Protein AF-A0A847MLJ6-F1 (afdb_monomer_lite)

Foldseek 3Di:
DWEKEFEQDQPPDPPPDGSVNCVVQVKDFDAPPWLAAPPDDQQYWYFYADPFWTFIWGFHDDDRTITHIDGLGGTAPGTLLQVLQQQFFQDDLCVNDPSPDPDPRYGMDITHTDPPDDPCLVSDSVVRVDPQRGAFEFEAAPPDDDALRHWYWHQDPVATATDDHPSYDPVNRVLWDAQLVCQPQAAPVPPLLNVLSVLSVPHDHPGTSPPAGVVSVCCRTRDDDDRDDHDDDDDDDDDDDDDDPDQDDDLDDDDDDDPPPCSVVLVLLQQLCQFVSHDSPDDQQSSLVVVVVVCCVVPNPVQCVVNDGCSSSVSSSVVCVVVQLEAEDEDAAPQFQCQAAKNKDWDPPDDPPDDTDIDIDGHDPNVNVVVQVVCVVVVNHTHGYYHYHPCVNYPVCGNCPPCPVCSDPQCDPVHVNPDDDDDD

Sequence (424 aa):
MRVFFGKFASKFSNKEINAQDQISEKRYYAAKGSTWFGELEVGDYCFALTGSDVYLWKAIEQTDEHMQFESVLGKLPIDGNQFKLFKYFILNPQNIVLTTRQTRNCAFYKMECTESFSEDILTNIQSYKNEDNFRKIFVVDERSAKDDKNLYLIRGDSGYTLYKSDFIDDETYQKFIDNTVHKGESGKKSSRKDSTIQRVEETPLNQELMNVSLLNFYDLFFNKYKKVSLEENLETPVDENLNMISSNLPKNQILYGPPGTGKTYQTVNRALSAIYDIDSQTDERELIDTVKPLAIKQFGEALLQDKTGRDVLTTLYNKLVEEGQIVFTTFHQSYGYEEFVEGIKPNLSGDEDDAISYHLEDGTIKKLATKAIASTDNSNEKNYVLIIDEINRGNISKIFGELITLIEDNKRIDGVEETRVSLP

Secondary structure (DSSP, 8-state):
--EEEEE--TT--STT--HHHHHHHTEEE--TT-GGGTT--TT-EEEEEETTEEEEEEEEEE-SSEEEEEEEEEEEEEEHHHHHTBTTB-B-HHHHHHHHSPPSS--EEEPPB-TT--HHHHH-GGGGT-GGGB--EEEE-TTS---SSSEEEEEETTEEEE---TTB-HHHHHT----GGGTT-S-TTTHHHHHHHHHHHHSPTTEE-TT--HHHHHHHHTSPPPP--S--------------S-----SS-----STTSSHHHHHHHHHHHHHHT--TT--HHHHHHHHHHHHHHHH-GGGGTT--THHHHHHHHHHHHHTTSEEEEE--TT--HHHHTEEEEE-----TTS---EEEEE-HHHHHHHHHHHHHHTT-----EEEEETGGGS-HHHHHGGGGTTTSTTTSTTSTT-------

Radius of gyration: 27.68 Å; chains: 1; bounding box: 58×66×89 Å

pLDDT: mean 82.76, std 16.65, range [26.61, 97.94]

Structure (mmCIF, N/CA/C/O backbone):
data_AF-A0A847MLJ6-F1
#
_entry.id   AF-A0A847MLJ6-F1
#
loop_
_atom_site.group_PDB
_atom_site.id
_atom_site.type_symbol
_atom_site.label_atom_id
_atom_site.label_alt_id
_atom_site.label_comp_id
_atom_site.label_asym_id
_atom_site.label_entity_id
_atom_site.label_seq_id
_atom_site.pdbx_PDB_ins_code
_atom_site.Cartn_x
_atom_site.Cartn_y
_atom_site.Cartn_z
_atom_site.occupancy
_atom_site.B_iso_or_equiv
_atom_site.auth_seq_id
_atom_site.auth_comp_id
_atom_site.auth_asym_id
_atom_site.auth_atom_id
_atom_site.pdbx_PDB_model_num
ATOM 1 N N . MET A 1 1 ? -1.508 27.581 6.727 1.00 90.19 1 MET A N 1
ATOM 2 C CA . MET A 1 1 ? -0.539 26.827 7.549 1.00 90.19 1 MET A CA 1
ATOM 3 C C . MET A 1 1 ? -0.527 25.391 7.055 1.00 90.19 1 MET A C 1
ATOM 5 O O . MET A 1 1 ? -1.598 24.801 6.994 1.00 90.19 1 MET A O 1
ATOM 9 N N . ARG A 1 2 ? 0.629 24.851 6.655 1.00 94.75 2 ARG A N 1
ATOM 10 C CA . ARG A 1 2 ? 0.770 23.434 6.285 1.00 94.75 2 ARG A CA 1
ATOM 11 C C . ARG A 1 2 ? 1.533 22.719 7.387 1.00 94.75 2 ARG A C 1
ATOM 13 O O . ARG A 1 2 ? 2.504 23.257 7.920 1.00 94.75 2 ARG A O 1
ATOM 20 N N . VAL A 1 3 ? 1.050 21.539 7.740 1.00 94.69 3 VAL A N 1
ATOM 21 C CA . VAL A 1 3 ? 1.597 20.740 8.828 1.00 94.69 3 VAL A CA 1
ATOM 22 C C . VAL A 1 3 ? 1.856 19.349 8.295 1.00 94.69 3 VAL A C 1
ATOM 24 O O . VAL A 1 3 ? 1.025 18.781 7.594 1.00 94.69 3 VAL A O 1
ATOM 27 N N . PHE A 1 4 ? 3.021 18.825 8.618 1.00 93.31 4 PHE A N 1
ATOM 28 C CA . PHE A 1 4 ? 3.471 17.500 8.250 1.00 93.31 4 PHE A CA 1
ATOM 29 C C . PHE A 1 4 ? 3.788 16.723 9.518 1.00 93.31 4 PHE A C 1
ATOM 31 O O . PHE A 1 4 ? 4.084 17.310 10.560 1.00 93.31 4 PHE A O 1
ATOM 38 N N . PHE A 1 5 ? 3.796 15.402 9.425 1.00 89.94 5 PHE A N 1
ATOM 39 C CA . PHE A 1 5 ? 4.603 14.600 10.333 1.00 89.94 5 PHE A CA 1
ATOM 40 C C . PHE A 1 5 ? 5.799 14.035 9.572 1.00 89.94 5 PHE A C 1
ATOM 42 O O . PHE A 1 5 ? 5.699 13.710 8.390 1.00 89.94 5 PHE A O 1
ATOM 49 N N . GLY A 1 6 ? 6.931 13.933 10.259 1.00 87.94 6 GLY A N 1
ATOM 50 C CA . GLY A 1 6 ? 8.199 13.467 9.720 1.00 87.94 6 GLY A CA 1
ATOM 51 C C . GLY A 1 6 ? 8.768 12.350 10.578 1.00 87.94 6 GLY A C 1
ATOM 52 O O . GLY A 1 6 ? 8.836 12.486 11.801 1.00 87.94 6 GLY A O 1
ATOM 53 N N . LYS A 1 7 ? 9.193 11.243 9.968 1.00 81.81 7 LYS A N 1
ATOM 54 C CA . LYS A 1 7 ? 9.789 10.118 10.701 1.00 81.81 7 LYS A CA 1
ATOM 55 C C . LYS A 1 7 ? 11.308 10.129 10.600 1.00 81.81 7 LYS A C 1
ATOM 57 O O . LYS A 1 7 ? 11.879 9.854 9.549 1.00 81.81 7 LYS A O 1
ATOM 62 N N . PHE A 1 8 ? 11.963 10.354 11.731 1.00 77.81 8 PHE A N 1
ATOM 63 C CA . PHE A 1 8 ? 13.418 10.387 11.833 1.00 77.81 8 PHE A CA 1
ATOM 64 C C . PHE A 1 8 ? 13.884 9.027 12.372 1.00 77.81 8 PHE A C 1
ATOM 66 O O . PHE A 1 8 ? 13.811 8.736 13.566 1.00 77.81 8 PHE A O 1
ATOM 73 N N . ALA A 1 9 ? 14.252 8.123 11.460 1.00 59.84 9 ALA A N 1
ATOM 74 C CA . ALA A 1 9 ? 14.563 6.726 11.765 1.00 59.84 9 ALA A CA 1
ATOM 75 C C . ALA A 1 9 ? 16.072 6.457 11.836 1.00 59.84 9 ALA A C 1
ATOM 77 O O . ALA A 1 9 ? 16.786 6.780 10.894 1.00 59.84 9 ALA A O 1
ATOM 78 N N . SER A 1 10 ? 16.534 5.720 12.859 1.00 47.03 10 SER A N 1
ATOM 79 C CA . SER A 1 10 ? 17.939 5.284 13.074 1.00 47.03 10 SER A CA 1
ATOM 80 C C . SER A 1 10 ? 18.596 4.492 11.942 1.00 47.03 10 SER A C 1
ATOM 82 O O . SER A 1 10 ? 19.808 4.305 11.963 1.00 47.03 10 SER A O 1
ATOM 84 N N . LYS A 1 11 ? 17.821 4.034 10.954 1.00 44.03 11 LYS A N 1
ATOM 85 C CA . LYS A 1 11 ? 18.304 3.266 9.796 1.00 44.03 11 LYS A CA 1
ATOM 86 C C . LYS A 1 11 ? 18.338 4.065 8.490 1.00 44.03 11 LYS A C 1
ATOM 88 O O . LYS A 1 11 ? 18.707 3.497 7.467 1.00 44.03 11 LYS A O 1
ATOM 93 N N . PHE A 1 12 ? 17.969 5.348 8.512 1.00 48.00 12 PHE A N 1
ATOM 94 C CA . PHE A 1 12 ? 18.150 6.235 7.366 1.00 48.00 12 PHE A CA 1
ATOM 95 C C . PHE A 1 12 ? 19.570 6.785 7.363 1.00 48.00 12 PHE A C 1
ATOM 97 O O . PHE A 1 12 ? 19.827 7.910 7.777 1.00 48.00 12 PHE A O 1
ATOM 104 N N . SER A 1 13 ? 20.501 5.931 6.947 1.00 40.31 13 SER A N 1
ATOM 105 C CA . SER A 1 13 ? 21.885 6.309 6.744 1.00 40.31 13 SER A CA 1
ATOM 106 C C . SER A 1 13 ? 22.384 5.725 5.422 1.00 40.31 13 SER A C 1
ATOM 108 O O . SER A 1 13 ? 22.523 4.514 5.247 1.00 40.31 13 SER A O 1
ATOM 110 N N . ASN A 1 14 ? 22.738 6.607 4.481 1.00 43.66 14 ASN A N 1
ATOM 111 C CA . ASN A 1 14 ? 24.005 6.372 3.792 1.00 43.66 14 ASN A CA 1
ATOM 112 C C . ASN A 1 14 ? 25.040 6.148 4.900 1.00 43.66 14 ASN A C 1
ATOM 114 O O . ASN A 1 14 ? 24.949 6.832 5.915 1.00 43.66 14 ASN A O 1
ATOM 118 N N . LYS A 1 15 ? 25.941 5.175 4.728 1.00 45.34 15 LYS A N 1
ATOM 119 C CA . LYS A 1 15 ? 26.787 4.497 5.742 1.00 45.34 15 LYS A CA 1
ATOM 120 C C . LYS A 1 15 ? 27.523 5.354 6.813 1.00 45.34 15 LYS A C 1
ATOM 122 O O . LYS A 1 15 ? 28.254 4.773 7.606 1.00 45.34 15 LYS A O 1
ATOM 127 N N . GLU A 1 16 ? 27.325 6.668 6.890 1.00 52.03 16 GLU A N 1
ATOM 128 C CA . GLU A 1 16 ? 28.049 7.634 7.721 1.00 52.03 16 GLU A CA 1
ATOM 129 C C . GLU A 1 16 ? 27.185 8.543 8.636 1.00 52.03 16 GLU A C 1
ATOM 131 O O . GLU A 1 16 ? 27.769 9.175 9.507 1.00 52.03 16 GLU A O 1
ATOM 136 N N . ILE A 1 17 ? 25.840 8.606 8.535 1.00 59.16 17 ILE A N 1
ATOM 137 C CA . ILE A 1 17 ? 25.012 9.544 9.354 1.00 59.16 17 ILE A CA 1
ATOM 138 C C . ILE A 1 17 ? 23.970 8.814 10.219 1.00 59.16 17 ILE A C 1
ATOM 140 O O . ILE A 1 17 ? 23.050 8.202 9.686 1.00 59.16 17 ILE A O 1
ATOM 144 N N . ASN A 1 18 ? 24.047 8.894 11.552 1.00 65.31 18 ASN A N 1
ATOM 145 C CA . ASN A 1 18 ? 23.059 8.274 12.449 1.00 65.31 18 ASN A CA 1
ATOM 146 C C . ASN A 1 18 ? 21.809 9.171 12.601 1.00 65.31 18 ASN A C 1
ATOM 148 O O . ASN A 1 18 ? 21.892 10.393 12.539 1.00 65.31 18 ASN A O 1
ATOM 152 N N . ALA A 1 19 ? 20.626 8.606 12.867 1.00 64.69 19 ALA A N 1
ATOM 153 C CA . ALA A 1 19 ? 19.442 9.426 13.160 1.00 64.69 19 ALA A CA 1
ATOM 154 C C . ALA A 1 19 ? 19.553 10.240 14.445 1.00 64.69 19 ALA A C 1
ATOM 156 O O . ALA A 1 19 ? 18.875 11.252 14.576 1.00 64.69 19 ALA A O 1
ATOM 157 N N . GLN A 1 20 ? 20.400 9.820 15.386 1.00 69.88 20 GLN A N 1
ATOM 158 C CA . GLN A 1 20 ? 20.712 10.642 16.552 1.00 69.88 20 GLN A CA 1
ATOM 159 C C . GLN A 1 20 ? 21.291 12.006 16.127 1.00 69.88 20 GLN A C 1
ATOM 161 O O . GLN A 1 20 ? 20.956 13.023 16.733 1.00 69.88 20 GLN A O 1
ATOM 166 N N . ASP A 1 21 ? 22.091 12.020 15.055 1.00 73.50 21 ASP A N 1
ATOM 167 C CA . ASP A 1 21 ? 22.714 13.222 14.495 1.00 73.50 21 ASP A CA 1
ATOM 168 C C . ASP A 1 21 ? 21.674 14.065 13.749 1.00 73.50 21 ASP A C 1
ATOM 170 O O . ASP A 1 21 ? 21.587 15.271 13.943 1.00 73.50 21 ASP A O 1
ATOM 174 N N . GLN A 1 22 ? 20.771 13.424 13.000 1.00 82.12 22 GLN A N 1
ATOM 175 C CA . GLN A 1 22 ? 19.643 14.106 12.350 1.00 82.12 22 GLN A CA 1
ATOM 176 C C . GLN A 1 22 ? 18.759 14.870 13.341 1.00 82.12 22 GLN A C 1
ATOM 178 O O . GLN A 1 22 ? 18.303 15.979 13.062 1.00 82.12 22 GLN A O 1
ATOM 183 N N . ILE A 1 23 ? 18.525 14.288 14.519 1.00 82.38 23 ILE A N 1
ATOM 184 C CA . ILE A 1 23 ? 17.694 14.899 15.559 1.00 82.38 23 ILE A CA 1
ATOM 185 C C . ILE A 1 23 ? 18.435 16.037 16.259 1.00 82.38 23 ILE A C 1
ATOM 187 O O . ILE A 1 23 ? 17.848 17.092 16.504 1.00 82.38 23 ILE A O 1
ATOM 191 N N . SER A 1 24 ? 19.711 15.833 16.596 1.00 83.19 24 SER A N 1
ATOM 192 C CA . SER A 1 24 ? 20.514 16.840 17.295 1.00 83.19 24 SER A CA 1
ATOM 193 C C . SER A 1 24 ? 20.786 18.061 16.409 1.00 83.19 24 SER A C 1
ATOM 195 O O . SER A 1 24 ? 20.669 19.196 16.875 1.00 83.19 24 SER A O 1
ATOM 197 N N . GLU A 1 25 ? 21.056 17.834 15.124 1.00 88.06 25 GLU A N 1
ATOM 198 C CA . GLU A 1 25 ? 21.304 18.867 14.115 1.00 88.06 25 GLU A CA 1
ATOM 199 C C . GLU A 1 25 ? 20.015 19.442 13.516 1.00 88.06 25 GLU A C 1
ATOM 201 O O . GLU A 1 25 ? 20.049 20.491 12.867 1.00 88.06 25 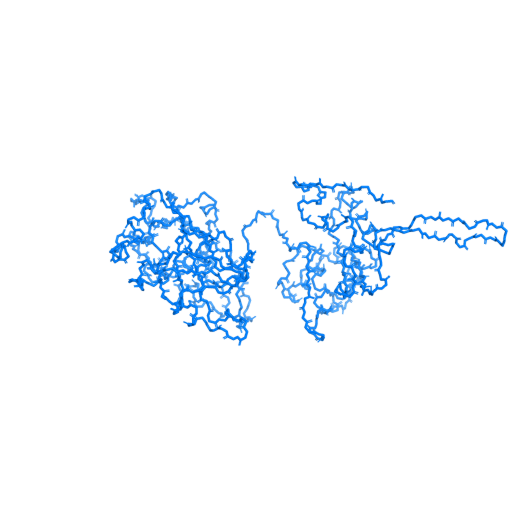GLU A O 1
ATOM 206 N N . LYS A 1 26 ? 18.872 18.779 13.745 1.00 92.44 26 LYS A N 1
ATOM 207 C CA . LYS A 1 26 ? 17.567 19.103 13.145 1.00 92.44 26 LYS A CA 1
ATOM 208 C C . LYS A 1 26 ? 17.665 19.144 11.621 1.00 92.44 26 LYS A C 1
ATOM 210 O O . LYS A 1 26 ? 17.221 20.090 10.973 1.00 92.44 26 LYS A O 1
ATOM 215 N N . ARG A 1 27 ? 18.285 18.111 11.058 1.00 91.50 27 ARG A N 1
ATOM 216 C CA . ARG A 1 27 ? 18.504 17.935 9.623 1.00 91.50 27 ARG A CA 1
ATOM 217 C C . ARG A 1 27 ? 17.950 16.603 9.182 1.00 91.50 27 ARG A C 1
ATOM 219 O O . ARG A 1 27 ? 18.188 15.594 9.836 1.00 91.50 27 ARG A O 1
ATOM 226 N N . TYR A 1 28 ? 17.261 16.594 8.051 1.00 89.25 28 TYR A N 1
ATOM 227 C CA . TYR A 1 28 ? 16.912 15.358 7.367 1.00 89.25 28 TYR A CA 1
ATOM 228 C C . TYR A 1 28 ? 17.739 15.237 6.092 1.00 89.25 28 TYR A C 1
ATOM 230 O O . TYR A 1 28 ? 17.533 16.006 5.152 1.00 89.25 28 TYR A O 1
ATOM 238 N N . TYR A 1 29 ? 18.675 14.288 6.070 1.00 86.44 29 TYR A N 1
ATOM 239 C CA . TYR A 1 29 ? 19.600 14.095 4.952 1.00 86.44 29 TYR A CA 1
ATOM 240 C C . TYR A 1 29 ? 18.958 13.251 3.851 1.00 86.44 29 TYR A C 1
ATOM 242 O O . TYR A 1 29 ? 18.737 12.051 4.014 1.00 86.44 29 TYR A O 1
ATOM 250 N N . ALA A 1 30 ? 18.675 13.891 2.721 1.00 82.75 30 ALA A N 1
ATOM 251 C CA . ALA A 1 30 ? 18.230 13.268 1.485 1.00 82.75 30 ALA A CA 1
ATOM 252 C C . ALA A 1 30 ? 18.457 14.243 0.323 1.00 82.75 30 ALA A C 1
ATOM 254 O O . ALA A 1 30 ? 18.378 15.459 0.501 1.00 82.75 30 ALA A O 1
ATOM 255 N N . ALA A 1 31 ? 18.710 13.706 -0.874 1.00 79.56 31 ALA A N 1
ATOM 256 C CA . ALA A 1 31 ? 18.935 14.529 -2.057 1.00 79.56 31 ALA A CA 1
ATOM 257 C C . ALA A 1 31 ? 17.732 15.445 -2.332 1.00 79.56 31 ALA A C 1
ATOM 259 O O . ALA A 1 31 ? 16.575 15.016 -2.223 1.00 79.56 31 ALA A O 1
ATOM 260 N N . LYS A 1 32 ? 17.990 16.695 -2.714 1.00 82.38 32 LYS A N 1
ATOM 261 C CA . LYS A 1 32 ? 16.938 17.635 -3.116 1.00 82.38 32 LYS A CA 1
ATOM 262 C C . LYS A 1 32 ? 16.085 17.061 -4.247 1.00 82.38 32 LYS A C 1
ATOM 264 O O . LYS A 1 32 ? 16.599 16.452 -5.181 1.00 82.38 32 LYS A O 1
ATOM 269 N N . GLY A 1 33 ? 14.769 17.232 -4.140 1.00 76.94 33 GLY A N 1
ATOM 270 C CA . GLY A 1 33 ? 13.805 16.647 -5.079 1.00 76.94 33 GLY A CA 1
ATOM 271 C C . GLY A 1 33 ? 13.619 15.131 -4.940 1.00 76.94 33 GLY A C 1
ATOM 272 O O . GLY A 1 33 ? 12.857 14.548 -5.706 1.00 76.94 33 GLY A O 1
ATOM 273 N N . SER A 1 34 ? 14.279 14.475 -3.978 1.00 81.31 34 SER A N 1
ATOM 274 C CA . SER A 1 34 ? 13.972 13.080 -3.668 1.00 81.31 34 SER A CA 1
ATOM 275 C C . SER A 1 34 ? 12.563 12.944 -3.100 1.00 81.31 34 SER A C 1
ATOM 277 O O . SER A 1 34 ? 12.048 13.830 -2.414 1.00 81.31 34 SER A O 1
ATOM 279 N N . THR A 1 35 ? 11.969 11.775 -3.320 1.00 80.81 35 THR A N 1
ATOM 280 C CA . THR A 1 35 ? 10.642 11.424 -2.803 1.00 80.81 35 THR A CA 1
ATOM 281 C C . THR A 1 35 ? 10.582 11.434 -1.271 1.00 80.81 35 THR A C 1
ATOM 283 O O . THR A 1 35 ? 9.494 11.484 -0.706 1.00 80.81 35 THR A O 1
ATOM 286 N N . TRP A 1 36 ? 11.736 11.441 -0.586 1.00 82.56 36 TRP A N 1
ATOM 287 C CA . TRP A 1 36 ? 11.831 11.465 0.875 1.00 82.56 36 TRP A CA 1
ATOM 288 C C . TRP A 1 36 ? 11.126 12.654 1.507 1.00 82.56 36 TRP A C 1
ATOM 290 O O . TRP A 1 36 ? 10.545 12.496 2.579 1.00 82.56 36 TRP A O 1
ATOM 300 N N . PHE A 1 37 ? 11.153 13.808 0.842 1.00 86.25 37 PHE A N 1
ATOM 301 C CA . PHE A 1 37 ? 10.517 15.025 1.334 1.00 86.25 37 PHE A CA 1
ATOM 302 C C . PHE A 1 37 ? 9.011 15.082 1.055 1.00 86.25 37 PHE A C 1
ATOM 304 O O . PHE A 1 37 ? 8.333 15.920 1.640 1.00 86.25 37 PHE A O 1
ATOM 311 N N . GLY A 1 38 ? 8.472 14.198 0.208 1.00 86.00 38 GLY A N 1
ATOM 312 C CA . GLY A 1 38 ? 7.077 14.274 -0.221 1.00 86.00 38 GLY A CA 1
ATOM 313 C C . GLY A 1 38 ? 6.752 15.663 -0.776 1.00 86.00 38 GLY A C 1
ATOM 314 O O . GLY A 1 38 ? 7.413 16.139 -1.696 1.00 86.00 38 GLY A O 1
ATOM 315 N N . GLU A 1 39 ? 5.761 16.321 -0.175 1.00 90.25 39 GLU A N 1
ATOM 316 C CA . GLU A 1 39 ? 5.362 17.699 -0.503 1.00 90.25 39 GLU A CA 1
ATOM 317 C C . GLU A 1 39 ? 5.946 18.762 0.446 1.00 90.25 39 GLU A C 1
ATOM 319 O O . GLU A 1 39 ? 5.510 19.912 0.397 1.00 90.25 39 GLU A O 1
ATOM 324 N N . LEU A 1 40 ? 6.846 18.395 1.363 1.00 93.88 40 LEU A N 1
ATOM 325 C CA . LEU A 1 40 ? 7.374 19.311 2.376 1.00 93.88 40 LEU A CA 1
ATOM 326 C C . LEU A 1 40 ? 8.220 20.419 1.736 1.00 93.88 40 LEU A C 1
ATOM 328 O O . LEU A 1 40 ? 9.197 20.139 1.039 1.00 93.88 40 LEU A O 1
ATOM 332 N N . GLU A 1 41 ? 7.908 21.670 2.067 1.00 95.06 41 GLU A N 1
ATOM 333 C CA . GLU A 1 41 ? 8.631 22.849 1.595 1.00 95.06 41 GLU A CA 1
ATOM 334 C C . GLU A 1 41 ? 9.178 23.700 2.751 1.00 95.06 41 GLU A C 1
ATOM 336 O O . GLU A 1 41 ? 8.796 23.568 3.916 1.00 95.06 41 GLU A O 1
ATOM 341 N N . VAL A 1 42 ? 10.095 24.614 2.424 1.00 96.56 42 VAL A N 1
ATOM 342 C CA . VAL A 1 42 ? 10.583 25.620 3.375 1.00 96.56 42 VAL A CA 1
ATOM 343 C C . VAL A 1 42 ? 9.417 26.495 3.845 1.00 96.56 42 VAL A C 1
ATOM 345 O O . VAL A 1 42 ? 8.645 27.012 3.043 1.00 96.56 42 VAL A O 1
ATOM 348 N N . GLY A 1 43 ? 9.315 26.688 5.159 1.00 96.75 43 GLY A N 1
ATOM 349 C CA . GLY A 1 43 ? 8.224 27.399 5.823 1.00 96.75 43 GLY A CA 1
ATOM 350 C C . GLY A 1 43 ? 7.165 26.482 6.438 1.00 96.75 43 GLY A C 1
ATOM 351 O O . GLY A 1 43 ? 6.408 26.947 7.295 1.00 96.75 43 GLY A O 1
ATOM 352 N N . ASP A 1 44 ? 7.137 25.199 6.069 1.00 97.94 44 ASP A N 1
ATOM 353 C CA . ASP A 1 44 ? 6.165 24.237 6.588 1.00 97.94 44 ASP A CA 1
ATOM 354 C C . ASP A 1 44 ? 6.518 23.749 8.001 1.00 97.94 44 ASP A C 1
ATOM 356 O O . ASP A 1 44 ? 7.687 23.622 8.384 1.00 97.94 44 ASP A O 1
ATOM 360 N N . TYR A 1 45 ? 5.483 23.444 8.786 1.00 97.69 45 TYR A N 1
ATOM 361 C CA . TYR A 1 45 ? 5.630 22.853 10.113 1.00 97.69 45 TYR A CA 1
ATOM 362 C C . TYR A 1 45 ? 5.715 21.333 10.025 1.00 97.69 45 TYR A C 1
ATOM 364 O O . TYR A 1 45 ? 4.993 20.704 9.256 1.00 97.69 45 TYR A O 1
ATOM 372 N N . CYS A 1 46 ? 6.549 20.732 10.867 1.00 95.06 46 CYS A N 1
ATOM 373 C CA . CYS A 1 46 ? 6.738 19.292 10.932 1.00 95.06 46 CYS A CA 1
ATOM 374 C C . CYS A 1 46 ? 6.710 18.805 12.383 1.00 95.06 46 CYS A C 1
ATOM 376 O O . CYS A 1 46 ? 7.552 19.188 13.197 1.00 95.06 46 CYS A O 1
ATOM 378 N N . PHE A 1 47 ? 5.795 17.890 12.690 1.00 93.88 47 PHE A N 1
ATOM 379 C CA . PHE A 1 47 ? 5.906 17.040 13.866 1.00 93.88 47 PHE A CA 1
ATOM 380 C C . PHE A 1 47 ? 6.974 15.977 13.609 1.00 93.88 47 PHE A C 1
ATOM 382 O O . PHE A 1 47 ? 6.749 15.052 12.836 1.00 93.88 47 PHE A O 1
ATOM 389 N N . ALA A 1 48 ? 8.151 16.108 14.216 1.00 91.69 48 ALA A N 1
ATOM 390 C CA . ALA A 1 48 ? 9.227 15.134 14.066 1.00 91.69 48 ALA A CA 1
ATOM 391 C C . ALA A 1 48 ? 9.062 14.002 15.092 1.00 91.69 48 ALA A C 1
ATOM 393 O O . ALA A 1 48 ? 9.138 14.236 16.299 1.00 91.69 48 ALA A O 1
ATOM 394 N N . LEU A 1 49 ? 8.827 12.778 14.609 1.00 87.00 49 LEU A N 1
ATOM 395 C CA . LEU A 1 49 ? 8.686 11.573 15.425 1.00 87.00 49 LEU A CA 1
ATOM 396 C C . LEU A 1 49 ? 10.019 10.824 15.500 1.00 87.00 49 LEU A C 1
ATOM 398 O O . LEU A 1 49 ? 10.561 10.389 14.477 1.00 87.00 49 LEU A O 1
ATOM 402 N N . THR A 1 50 ? 10.507 10.615 16.722 1.00 79.06 50 THR A N 1
ATOM 403 C CA . THR A 1 50 ? 11.783 9.947 17.013 1.00 79.06 50 THR A CA 1
ATOM 404 C C . THR A 1 50 ? 11.559 8.847 18.056 1.00 79.06 50 THR A C 1
ATOM 406 O O . THR A 1 50 ? 11.578 9.080 19.267 1.00 79.06 50 THR A O 1
ATOM 409 N N . GLY A 1 51 ? 11.285 7.622 17.606 1.00 74.38 51 GLY A N 1
ATOM 410 C CA . GLY A 1 51 ? 10.823 6.570 18.517 1.00 74.38 51 GLY A CA 1
ATOM 411 C C . GLY A 1 51 ? 9.441 6.910 19.090 1.00 74.38 51 GLY A C 1
ATOM 412 O O . GLY A 1 51 ? 8.485 7.023 18.328 1.00 74.38 51 GLY A O 1
ATOM 413 N N . SER A 1 52 ? 9.331 7.050 20.416 1.00 77.88 52 SER A N 1
ATOM 414 C CA . SER A 1 52 ? 8.099 7.484 21.099 1.00 77.88 52 SER A CA 1
ATOM 415 C C . SER A 1 52 ? 7.928 8.999 21.160 1.00 77.88 52 SER A C 1
ATOM 417 O O . SER A 1 52 ? 6.827 9.470 21.435 1.00 77.88 52 SER A O 1
ATOM 419 N N . ASP A 1 53 ? 9.014 9.743 20.963 1.00 87.19 53 ASP A N 1
ATOM 420 C CA . ASP A 1 53 ? 9.065 11.171 21.235 1.00 87.19 53 ASP A CA 1
ATOM 421 C C . ASP A 1 53 ? 8.578 11.976 20.033 1.00 87.19 53 ASP A C 1
ATOM 423 O O . ASP A 1 53 ? 8.811 11.605 18.879 1.00 87.19 53 ASP A O 1
ATOM 427 N N . VAL A 1 54 ? 7.910 13.092 20.323 1.00 91.69 54 VAL A N 1
ATOM 428 C CA . VAL A 1 54 ? 7.356 14.006 19.324 1.00 91.69 54 VAL A CA 1
ATOM 429 C C . VAL A 1 54 ? 7.930 15.397 19.563 1.00 91.69 54 VAL A C 1
ATOM 431 O O . VAL A 1 54 ? 7.927 15.889 20.691 1.00 91.69 54 VAL A O 1
ATOM 434 N N . TYR A 1 55 ? 8.412 16.038 18.505 1.00 93.69 55 TYR A N 1
ATOM 435 C CA . TYR A 1 55 ? 8.902 17.418 18.507 1.00 93.69 55 TYR A CA 1
ATOM 436 C C . TYR A 1 55 ? 8.114 18.240 17.493 1.00 93.69 55 TYR A C 1
ATOM 438 O O . TYR A 1 55 ? 7.565 17.671 16.553 1.00 93.69 55 TYR A O 1
ATOM 446 N N . LEU A 1 56 ? 8.095 19.566 17.641 1.00 96.50 56 LEU A N 1
ATOM 447 C CA . LEU A 1 56 ? 7.551 20.457 16.616 1.00 96.50 56 LEU A CA 1
ATOM 448 C C . LEU A 1 56 ? 8.654 21.338 16.046 1.00 96.50 56 LEU A C 1
ATOM 450 O O . LEU A 1 56 ? 9.214 22.187 16.745 1.00 96.50 56 LEU A O 1
ATOM 454 N N . TRP A 1 57 ? 8.920 21.162 14.762 1.00 96.75 57 TRP A N 1
ATOM 455 C CA . TRP A 1 57 ? 9.929 21.898 14.021 1.00 96.75 57 TRP A CA 1
ATOM 456 C C . TRP A 1 57 ? 9.317 22.648 12.839 1.00 96.75 57 TRP A C 1
ATOM 458 O O . TRP A 1 57 ? 8.172 22.403 12.457 1.00 96.75 57 TRP A O 1
ATOM 468 N N . LYS A 1 58 ? 10.091 23.563 12.259 1.00 97.56 58 LYS A N 1
ATOM 469 C CA . LYS A 1 58 ? 9.739 24.290 11.037 1.00 97.56 58 LYS A CA 1
ATOM 470 C C . LYS A 1 58 ? 10.877 24.172 10.037 1.00 97.56 58 LYS A C 1
ATOM 472 O O . LYS A 1 58 ? 12.033 24.338 10.420 1.00 97.56 58 LYS A O 1
ATOM 477 N N . ALA A 1 59 ? 10.566 23.838 8.790 1.00 97.50 59 ALA A N 1
ATOM 478 C CA . ALA A 1 59 ? 11.557 23.781 7.722 1.00 97.50 59 ALA A CA 1
ATOM 479 C C . ALA A 1 59 ? 12.023 25.206 7.388 1.00 97.50 59 ALA A C 1
ATOM 481 O O . ALA A 1 59 ? 11.190 26.081 7.154 1.00 97.50 59 ALA A O 1
ATOM 482 N N . ILE A 1 60 ? 13.334 25.450 7.376 1.00 97.94 60 ILE A N 1
ATOM 483 C CA . ILE A 1 60 ? 13.898 26.799 7.174 1.00 97.94 60 ILE A CA 1
ATOM 484 C C . ILE A 1 60 ? 14.789 26.910 5.940 1.00 97.94 60 ILE A C 1
ATOM 486 O O . ILE A 1 60 ? 14.918 27.994 5.380 1.00 97.94 60 ILE A O 1
ATOM 490 N N . GLU A 1 61 ? 15.381 25.805 5.494 1.00 96.56 61 GLU A N 1
ATOM 491 C CA . GLU A 1 61 ? 16.280 25.792 4.344 1.00 96.56 61 GLU A CA 1
ATOM 492 C C . GLU A 1 61 ? 16.330 24.389 3.733 1.00 96.56 61 GLU A C 1
ATOM 494 O O . GLU A 1 61 ? 16.358 23.393 4.455 1.00 96.56 61 GLU A O 1
ATOM 499 N N . GLN A 1 62 ? 16.375 24.309 2.402 1.00 94.00 62 GLN A N 1
ATOM 500 C CA . GLN A 1 62 ? 16.607 23.062 1.678 1.00 94.00 62 GLN A CA 1
ATOM 501 C C . GLN A 1 62 ? 17.854 23.196 0.805 1.00 94.00 62 GLN A C 1
ATOM 503 O O . GLN A 1 62 ? 17.875 23.968 -0.157 1.00 94.00 62 GLN A O 1
ATOM 508 N N . THR A 1 63 ? 18.878 22.412 1.136 1.00 92.75 63 THR A N 1
ATOM 509 C CA . THR A 1 63 ? 20.112 22.286 0.351 1.00 92.75 63 THR A CA 1
ATOM 510 C C . THR A 1 63 ? 20.010 21.103 -0.613 1.00 92.75 63 THR A C 1
ATOM 512 O O . THR A 1 63 ? 19.002 20.395 -0.631 1.00 92.75 63 THR A O 1
ATOM 515 N N . ASP A 1 64 ? 21.056 20.859 -1.403 1.00 88.12 64 ASP A N 1
ATOM 516 C CA . ASP A 1 64 ? 21.117 19.692 -2.291 1.00 88.12 64 ASP A CA 1
ATOM 517 C C . ASP A 1 64 ? 21.208 18.356 -1.526 1.00 88.12 64 ASP A C 1
ATOM 519 O O . ASP A 1 64 ? 20.863 17.312 -2.081 1.00 88.12 64 ASP A O 1
ATOM 523 N N . GLU A 1 65 ? 21.608 18.384 -0.248 1.00 86.19 65 GLU A N 1
ATOM 524 C CA . GLU A 1 65 ? 21.890 17.191 0.565 1.00 86.19 65 GLU A CA 1
ATOM 525 C C . GLU A 1 65 ? 20.918 16.971 1.732 1.00 86.19 65 GLU A C 1
ATOM 527 O O . GLU A 1 65 ? 20.811 15.851 2.240 1.00 86.19 65 GLU A O 1
ATOM 532 N N . HIS A 1 66 ? 20.238 18.020 2.206 1.00 90.19 66 HIS A N 1
ATOM 533 C CA . HIS A 1 66 ? 19.346 17.921 3.360 1.00 90.19 66 HIS A CA 1
ATOM 534 C C . HIS A 1 66 ? 18.295 19.034 3.434 1.00 90.19 66 HIS A C 1
ATOM 536 O O . HIS A 1 66 ? 18.479 20.137 2.915 1.00 90.19 66 HIS A O 1
ATOM 542 N N . MET A 1 67 ? 17.224 18.748 4.177 1.00 94.00 67 MET A N 1
ATOM 543 C CA . MET A 1 67 ? 16.296 19.745 4.712 1.00 94.00 67 MET A CA 1
ATOM 544 C C . MET A 1 67 ? 16.732 20.136 6.128 1.00 94.00 67 MET A C 1
ATOM 546 O O . MET A 1 67 ? 16.896 19.266 6.988 1.00 94.00 67 MET A O 1
ATOM 550 N N . GLN A 1 68 ? 16.916 21.432 6.372 1.00 95.88 68 GLN A N 1
ATOM 551 C CA . GLN A 1 68 ? 17.214 22.006 7.681 1.00 95.88 68 GLN A CA 1
ATOM 552 C C . GLN A 1 68 ? 15.929 22.477 8.357 1.00 95.88 68 GLN A C 1
ATOM 554 O O . GLN A 1 68 ? 15.079 23.137 7.753 1.00 95.88 68 GLN A O 1
ATOM 559 N N . PHE A 1 69 ? 15.846 22.207 9.655 1.00 96.62 69 PHE A N 1
ATOM 560 C CA . PHE A 1 69 ? 14.739 22.616 10.496 1.00 96.62 69 PHE A CA 1
ATOM 561 C C . PHE A 1 69 ? 15.198 23.477 11.677 1.00 96.62 69 PHE A C 1
ATOM 563 O O . PHE A 1 69 ? 16.305 23.318 12.198 1.00 96.62 69 PHE A O 1
ATOM 570 N N . GLU A 1 70 ? 14.313 24.350 12.151 1.00 96.50 70 GLU A N 1
ATOM 571 C CA . GLU A 1 70 ? 14.421 25.007 13.453 1.00 96.50 70 GLU A CA 1
ATOM 572 C C . GLU A 1 70 ? 13.430 24.411 14.457 1.00 96.50 70 GLU A C 1
ATOM 574 O O . GLU A 1 70 ? 12.389 23.865 14.090 1.00 96.50 70 GLU A O 1
ATOM 579 N N . SER A 1 71 ? 13.746 24.515 15.750 1.00 96.06 71 SER A N 1
ATOM 580 C CA . SER A 1 71 ? 12.843 24.030 16.797 1.00 96.06 71 SER A CA 1
ATOM 581 C C . SER A 1 71 ? 11.816 25.098 17.125 1.00 96.06 71 SER A C 1
ATOM 583 O O . SER A 1 71 ? 12.188 26.158 17.617 1.00 96.06 71 SER A O 1
ATOM 585 N N . VAL A 1 72 ? 10.540 24.782 16.924 1.00 97.19 72 VAL A N 1
ATOM 586 C CA . VAL A 1 72 ? 9.420 25.647 17.317 1.00 97.19 72 VAL A CA 1
ATOM 587 C C . VAL A 1 72 ? 9.044 25.349 18.762 1.00 97.19 72 VAL A C 1
ATOM 589 O O . VAL A 1 72 ? 9.031 26.234 19.611 1.00 97.19 72 VAL A O 1
ATOM 592 N N . LEU A 1 73 ? 8.832 24.067 19.065 1.00 95.38 73 LEU A N 1
ATOM 593 C CA . LEU A 1 73 ? 8.749 23.548 20.424 1.00 95.38 73 LEU A CA 1
ATOM 594 C C . LEU A 1 73 ? 9.769 22.424 20.592 1.00 95.38 73 LEU A C 1
ATOM 596 O O . LEU A 1 73 ? 10.126 21.734 19.635 1.00 95.38 73 LEU A O 1
ATOM 600 N N . GLY A 1 74 ? 10.258 22.253 21.820 1.00 89.88 74 GLY A N 1
ATOM 601 C CA . GLY A 1 74 ? 11.082 21.102 22.181 1.00 89.88 74 GLY A CA 1
ATOM 602 C C . GLY A 1 74 ? 10.276 19.798 22.173 1.00 89.88 74 GLY A C 1
ATOM 603 O O . GLY A 1 74 ? 9.232 19.693 21.530 1.00 89.88 74 GLY A O 1
ATOM 604 N N . LYS A 1 75 ? 10.746 18.800 22.927 1.00 93.56 75 LYS A N 1
ATOM 605 C CA . LYS A 1 75 ? 9.992 17.557 23.129 1.00 93.56 75 LYS A CA 1
ATOM 606 C C . LYS A 1 75 ? 8.604 17.884 23.687 1.00 93.56 75 LYS A C 1
ATOM 608 O O . LYS A 1 75 ? 8.489 18.497 24.751 1.00 93.56 75 LYS A O 1
ATOM 613 N N . LEU A 1 76 ? 7.569 17.483 22.961 1.00 95.62 76 LEU A N 1
ATOM 614 C CA . LEU A 1 76 ? 6.186 17.669 23.365 1.00 95.62 76 LEU A CA 1
ATOM 615 C C . LEU A 1 76 ? 5.853 16.728 24.536 1.00 95.62 76 LEU A C 1
ATOM 617 O O . LEU A 1 76 ? 6.418 15.636 24.633 1.00 95.62 76 LEU A O 1
ATOM 621 N N . PRO A 1 77 ? 4.933 17.117 25.434 1.00 95.25 77 PRO A N 1
ATOM 622 C CA . PRO A 1 77 ? 4.518 16.312 26.583 1.00 95.25 77 PRO A CA 1
ATOM 623 C C . PRO A 1 77 ? 3.523 15.207 26.187 1.00 95.25 77 PRO A C 1
ATOM 625 O O . PRO A 1 77 ? 2.584 14.932 26.925 1.00 95.25 77 PRO A O 1
ATOM 628 N N . ILE A 1 78 ? 3.720 14.607 25.013 1.00 92.50 78 ILE A N 1
ATOM 629 C CA . ILE A 1 78 ? 2.898 13.538 24.450 1.00 92.50 78 ILE A CA 1
ATOM 630 C C . ILE A 1 78 ? 3.776 12.512 23.751 1.00 92.50 78 ILE A C 1
ATOM 632 O O . ILE A 1 78 ? 4.849 12.842 23.240 1.00 92.50 78 ILE A O 1
ATOM 636 N N . ASP A 1 79 ? 3.296 11.276 23.706 1.00 87.12 79 ASP A N 1
ATOM 637 C CA . ASP A 1 79 ? 3.904 10.221 22.907 1.00 87.12 79 ASP A CA 1
ATOM 638 C C . ASP A 1 79 ? 3.234 10.079 21.527 1.00 87.12 79 ASP A C 1
ATOM 640 O O . ASP A 1 79 ? 2.217 10.708 21.210 1.00 87.12 79 ASP A O 1
ATOM 644 N N . GLY A 1 80 ? 3.794 9.206 20.690 1.00 82.56 80 GLY A N 1
ATOM 645 C CA . GLY A 1 80 ? 3.234 8.903 19.374 1.00 82.56 80 GLY A CA 1
ATOM 646 C C . GLY A 1 80 ? 1.819 8.298 19.388 1.00 82.56 80 GLY A C 1
ATOM 647 O O . GLY A 1 80 ? 1.155 8.324 18.354 1.00 82.56 80 GLY A O 1
ATOM 648 N N . ASN A 1 81 ? 1.326 7.745 20.503 1.00 81.44 81 ASN A N 1
ATOM 649 C CA . ASN A 1 81 ? -0.049 7.238 20.590 1.00 81.44 81 ASN A CA 1
ATOM 650 C C . ASN A 1 81 ? -1.037 8.370 20.862 1.00 81.44 81 ASN A C 1
ATO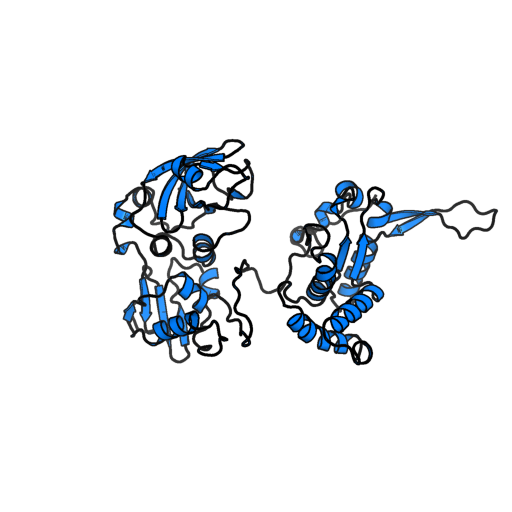M 652 O O . ASN A 1 81 ? -2.054 8.460 20.175 1.00 81.44 81 ASN A O 1
ATOM 656 N N . GLN A 1 82 ? -0.716 9.250 21.811 1.00 86.81 82 GLN A N 1
ATOM 657 C CA . GLN A 1 82 ? -1.505 10.444 22.104 1.00 86.81 82 GLN A CA 1
ATOM 658 C C . GLN A 1 82 ? -1.536 11.389 20.903 1.00 86.81 82 GLN A C 1
ATOM 660 O O . GLN A 1 82 ? -2.596 11.899 20.555 1.00 86.81 82 GLN A O 1
ATOM 665 N N . PHE A 1 83 ? -0.410 11.553 20.203 1.00 89.31 83 PHE A N 1
ATOM 666 C CA . PHE A 1 83 ? -0.321 12.366 18.989 1.00 89.31 83 PHE A CA 1
ATOM 667 C C . PHE A 1 83 ? -1.422 12.049 17.964 1.00 89.31 83 PHE A C 1
ATOM 669 O O . PHE A 1 83 ? -2.076 12.956 17.458 1.00 89.31 83 PHE A O 1
ATOM 676 N N . LYS A 1 84 ? -1.691 10.763 17.707 1.00 86.50 84 LYS A N 1
ATOM 677 C CA . LYS A 1 84 ? -2.698 10.326 16.720 1.00 86.50 84 LYS A CA 1
ATOM 678 C C . LYS A 1 84 ? -4.133 10.663 17.126 1.00 86.50 84 LYS A C 1
ATOM 680 O O . LYS A 1 84 ? -5.014 10.709 16.275 1.00 86.50 84 LYS A O 1
ATOM 685 N N . LEU A 1 85 ? -4.371 10.867 18.420 1.00 89.44 85 LEU A N 1
ATOM 686 C CA . LEU A 1 85 ? -5.676 11.218 18.973 1.00 89.44 85 LEU A CA 1
ATOM 687 C C . LEU A 1 85 ? -5.858 12.727 19.118 1.00 89.44 85 LEU A C 1
ATOM 689 O O . LEU A 1 85 ? -6.915 13.156 19.567 1.00 89.44 85 LEU A O 1
ATOM 693 N N . PHE A 1 86 ? -4.883 13.553 18.741 1.00 92.19 86 PHE A N 1
ATOM 694 C CA . PHE A 1 86 ? -5.042 14.998 18.822 1.00 92.19 86 PHE A CA 1
ATOM 695 C C . PHE A 1 86 ? -6.219 15.456 17.945 1.00 92.19 86 PHE A C 1
ATOM 697 O O . PHE A 1 86 ? -6.267 15.198 16.740 1.00 92.19 86 PHE A O 1
ATOM 704 N N . LYS A 1 87 ? -7.205 16.118 18.558 1.00 92.38 87 LYS A N 1
ATOM 705 C CA . LYS A 1 87 ? -8.545 16.329 17.981 1.00 92.38 87 LYS A CA 1
ATOM 706 C C . LYS A 1 87 ? -8.598 17.263 16.774 1.00 92.38 87 LYS A C 1
ATOM 708 O O . LYS A 1 87 ? -9.657 17.450 16.190 1.00 92.38 87 LYS A O 1
ATOM 713 N N . TYR A 1 88 ? -7.478 17.888 16.447 1.00 92.69 88 TYR A N 1
ATOM 714 C CA . TYR A 1 88 ? -7.368 18.824 15.338 1.00 92.69 88 TYR A CA 1
ATOM 715 C C . TYR A 1 88 ? -6.934 18.149 14.040 1.00 92.69 88 TYR A C 1
ATOM 717 O O . TYR A 1 88 ? -6.896 18.802 13.006 1.00 92.69 88 TYR A O 1
ATOM 725 N N . PHE A 1 89 ? -6.610 16.856 14.070 1.00 90.06 89 PHE A N 1
ATOM 726 C CA . PHE A 1 89 ? -6.257 16.095 12.874 1.00 90.06 89 PHE A CA 1
ATOM 727 C C . PHE A 1 89 ? -7.486 15.397 12.309 1.00 90.06 89 PHE A C 1
ATOM 729 O O . PHE A 1 89 ? -8.264 14.825 13.076 1.00 90.06 89 PHE A O 1
ATOM 736 N N . ILE A 1 90 ? -7.660 15.422 10.991 1.00 88.88 90 ILE A N 1
ATOM 737 C CA . ILE A 1 90 ? -8.668 14.606 10.311 1.00 88.88 90 ILE A CA 1
ATOM 738 C C . ILE A 1 90 ? -8.269 13.139 10.462 1.00 88.88 90 ILE A C 1
ATOM 740 O O . ILE A 1 90 ? -7.100 12.763 10.307 1.00 88.88 90 ILE A O 1
ATOM 744 N N . LEU A 1 91 ? -9.238 12.311 10.848 1.00 82.38 91 LEU A N 1
ATOM 745 C CA . LEU A 1 91 ? -9.016 10.890 11.031 1.00 82.38 91 LEU A CA 1
ATOM 746 C C . LEU A 1 91 ? -8.941 10.228 9.663 1.00 82.38 91 LEU A C 1
ATOM 748 O O . LEU A 1 91 ? -9.960 9.918 9.059 1.00 82.38 91 LEU A O 1
ATOM 752 N N . ASN A 1 92 ? -7.717 9.942 9.242 1.00 74.81 92 ASN A N 1
ATOM 753 C CA . ASN A 1 92 ? -7.451 9.143 8.062 1.00 74.81 92 ASN A CA 1
ATOM 754 C C . ASN A 1 92 ? -6.678 7.870 8.475 1.00 74.81 92 ASN A C 1
ATOM 756 O O . ASN A 1 92 ? -5.606 7.978 9.088 1.00 74.81 92 ASN A O 1
ATOM 760 N N . PRO A 1 93 ? -7.185 6.665 8.148 1.00 69.12 93 PRO A N 1
ATOM 761 C CA . PRO A 1 93 ? -6.483 5.386 8.211 1.00 69.12 93 PRO A CA 1
ATOM 762 C C . PRO A 1 93 ? -5.003 5.437 7.850 1.00 69.12 93 PRO A C 1
ATOM 764 O O . PRO A 1 93 ? -4.159 4.904 8.573 1.00 69.12 93 PRO A O 1
ATOM 767 N N . GLN A 1 94 ? -4.681 6.122 6.755 1.00 65.50 94 GLN A N 1
ATOM 768 C CA . GLN A 1 94 ? -3.322 6.254 6.263 1.00 65.50 94 GLN A CA 1
ATOM 769 C C . GLN A 1 94 ? -2.469 7.013 7.277 1.00 65.50 94 GLN A C 1
ATOM 771 O O . GLN A 1 94 ? -1.429 6.508 7.675 1.00 65.50 94 GLN A O 1
ATOM 776 N N . ASN A 1 95 ? -2.933 8.132 7.835 1.00 67.31 95 ASN A N 1
ATOM 777 C CA . ASN A 1 95 ? -2.179 8.880 8.851 1.00 67.31 95 ASN A CA 1
ATOM 778 C C . ASN A 1 95 ? -1.883 8.040 10.106 1.00 67.31 95 ASN A C 1
ATOM 780 O O . ASN A 1 95 ? -0.784 8.108 10.661 1.00 67.31 95 ASN A O 1
ATOM 784 N N . ILE A 1 96 ? -2.815 7.186 10.540 1.00 67.38 96 ILE A N 1
ATOM 785 C CA . ILE A 1 96 ? -2.618 6.283 11.691 1.00 67.38 96 ILE A CA 1
ATOM 786 C C . ILE A 1 96 ? -1.536 5.238 11.386 1.00 67.38 96 ILE A C 1
ATOM 788 O O . ILE A 1 96 ? -0.681 4.944 12.231 1.00 67.38 96 ILE A O 1
ATOM 792 N N . VAL A 1 97 ? -1.553 4.682 10.174 1.00 63.78 97 VAL A N 1
ATOM 793 C CA . VAL A 1 97 ? -0.576 3.687 9.723 1.00 63.78 97 VAL A CA 1
ATOM 794 C C . VAL A 1 97 ? 0.791 4.327 9.511 1.00 63.78 97 VAL A C 1
ATOM 796 O O . VAL A 1 97 ? 1.769 3.832 10.066 1.00 63.78 97 VAL A O 1
ATOM 799 N N . LEU A 1 98 ? 0.865 5.442 8.790 1.00 63.56 98 LEU A N 1
ATOM 800 C CA . LEU A 1 98 ? 2.099 6.125 8.399 1.00 63.56 98 LEU A CA 1
ATOM 801 C C . LEU A 1 98 ? 2.844 6.740 9.598 1.00 63.56 98 LEU A C 1
ATOM 803 O O . LEU A 1 98 ? 4.073 6.740 9.647 1.00 63.56 98 LEU A O 1
ATOM 807 N N . THR A 1 99 ? 2.123 7.182 10.632 1.00 63.19 99 THR A N 1
ATOM 808 C CA . THR A 1 99 ? 2.738 7.621 11.901 1.00 63.19 99 THR A CA 1
ATOM 809 C C . THR A 1 99 ? 3.275 6.449 12.732 1.00 63.19 99 THR A C 1
ATOM 811 O O . THR A 1 99 ? 4.126 6.631 13.603 1.00 63.19 99 THR A O 1
ATOM 814 N N . THR A 1 100 ? 2.823 5.219 12.465 1.00 60.50 100 THR A N 1
ATOM 815 C CA . THR A 1 100 ? 3.223 4.011 13.205 1.00 60.50 100 THR A CA 1
ATOM 816 C C . THR A 1 100 ? 4.310 3.218 12.473 1.00 60.50 100 THR A C 1
ATOM 818 O O . THR A 1 100 ? 5.359 2.904 13.044 1.00 60.50 100 THR A O 1
ATOM 821 N N . ARG A 1 101 ? 4.087 2.888 11.202 1.00 57.88 101 ARG A N 1
ATOM 822 C CA . ARG A 1 101 ? 4.941 2.028 10.373 1.00 57.88 101 ARG A CA 1
ATOM 823 C C . ARG A 1 101 ? 5.965 2.866 9.611 1.00 57.88 101 ARG A C 1
ATOM 825 O O . ARG A 1 101 ? 5.874 4.087 9.579 1.00 57.88 101 ARG A O 1
ATOM 832 N N . GLN A 1 102 ? 7.062 2.253 9.182 1.00 51.88 102 GLN A N 1
ATOM 833 C CA . GLN A 1 102 ? 8.003 2.922 8.281 1.00 51.88 102 GLN A CA 1
ATOM 834 C C . GLN A 1 102 ? 7.521 2.690 6.863 1.00 51.88 102 GLN A C 1
ATOM 836 O O . GLN A 1 102 ? 7.226 1.552 6.515 1.00 51.88 102 GLN A O 1
ATOM 841 N N . THR A 1 103 ? 7.492 3.747 6.077 1.00 48.50 103 THR A N 1
ATOM 842 C CA . THR A 1 103 ? 7.201 3.701 4.652 1.00 48.50 103 THR A CA 1
ATOM 843 C C . THR A 1 103 ? 8.480 3.764 3.840 1.00 48.50 103 THR A C 1
ATOM 845 O O . THR A 1 103 ? 9.506 4.296 4.279 1.00 48.50 103 THR A O 1
ATOM 848 N N . ARG A 1 104 ? 8.445 3.166 2.649 1.00 53.22 104 ARG A N 1
ATOM 849 C CA . ARG A 1 104 ? 9.577 3.173 1.725 1.00 53.22 104 ARG A CA 1
ATOM 850 C C . ARG A 1 104 ? 9.520 4.456 0.901 1.00 53.22 104 ARG A C 1
ATOM 852 O O . ARG A 1 104 ? 8.512 4.745 0.276 1.00 53.22 104 ARG A O 1
ATOM 859 N N . ASN A 1 105 ? 10.623 5.193 0.865 1.00 61.84 105 ASN A N 1
ATOM 860 C CA . ASN A 1 105 ? 10.864 6.316 -0.047 1.00 61.84 105 ASN A CA 1
ATOM 861 C C . ASN A 1 105 ? 10.148 7.643 0.245 1.00 61.84 105 ASN A C 1
ATOM 863 O O . ASN A 1 105 ? 10.332 8.566 -0.538 1.00 61.84 105 ASN A O 1
ATOM 867 N N . CYS A 1 106 ? 9.419 7.794 1.354 1.00 76.44 106 CYS A N 1
ATOM 868 C CA . CYS A 1 106 ? 8.898 9.089 1.805 1.00 76.44 106 CYS A CA 1
ATOM 869 C C . CYS A 1 106 ? 8.871 9.154 3.339 1.00 76.44 106 CYS A C 1
ATOM 871 O O . CYS A 1 106 ? 8.344 8.248 3.986 1.00 76.44 106 CYS A O 1
ATOM 873 N N . ALA A 1 107 ? 9.459 10.199 3.925 1.00 81.62 107 ALA A N 1
ATOM 874 C CA . ALA A 1 107 ? 9.554 10.376 5.375 1.00 81.62 107 ALA A CA 1
ATOM 875 C C . ALA A 1 107 ? 8.623 11.452 5.927 1.00 81.62 107 ALA A C 1
ATOM 877 O O . ALA A 1 107 ? 8.368 11.437 7.133 1.00 81.62 107 ALA A O 1
ATOM 878 N N . PHE A 1 108 ? 8.129 12.351 5.073 1.00 88.06 108 PHE A N 1
ATOM 879 C CA . PHE A 1 108 ? 7.284 13.473 5.459 1.00 88.06 108 PHE A CA 1
ATOM 880 C C . PHE A 1 108 ? 5.937 13.397 4.758 1.00 88.06 108 PHE A C 1
ATOM 882 O O . PHE A 1 108 ? 5.858 13.388 3.533 1.00 88.06 108 PHE A O 1
ATOM 889 N N . TYR A 1 109 ? 4.871 13.391 5.549 1.00 86.75 109 TYR A N 1
ATOM 890 C CA . TYR A 1 109 ? 3.506 13.295 5.049 1.00 86.75 109 TYR A CA 1
ATOM 891 C C . TYR A 1 109 ? 2.698 14.464 5.563 1.00 86.75 109 TYR A C 1
ATOM 893 O O . TYR A 1 109 ? 2.743 14.802 6.751 1.00 86.75 109 TYR A O 1
ATOM 901 N N . LYS A 1 110 ? 1.964 15.081 4.644 1.00 90.31 110 LYS A N 1
ATOM 902 C CA . LYS A 1 110 ? 1.090 16.198 4.952 1.00 90.31 110 LYS A CA 1
ATOM 903 C C . LYS A 1 110 ? -0.062 15.714 5.821 1.00 90.31 110 LYS A C 1
ATOM 905 O O . LYS A 1 110 ? -0.663 14.677 5.564 1.00 90.31 110 LYS A O 1
ATOM 910 N N . MET A 1 111 ? -0.359 16.486 6.850 1.00 89.31 111 MET A N 1
ATOM 911 C CA . MET A 1 111 ? -1.479 16.253 7.738 1.00 89.31 111 MET A CA 1
ATOM 912 C C . MET A 1 111 ? -2.668 17.089 7.303 1.00 89.31 111 MET A C 1
ATOM 914 O O . MET A 1 111 ? -2.549 18.289 7.050 1.00 89.31 111 MET A O 1
ATOM 918 N N . GLU A 1 112 ? -3.825 16.446 7.277 1.00 89.12 112 GLU A N 1
ATOM 919 C CA . GLU A 1 112 ? -5.099 17.132 7.160 1.00 89.12 112 GLU A CA 1
ATOM 920 C C . GLU A 1 112 ? -5.590 17.515 8.550 1.00 89.12 112 GLU A C 1
ATOM 922 O O . GLU A 1 112 ? -5.590 16.704 9.482 1.00 89.12 112 GLU A O 1
ATOM 927 N N . CYS A 1 113 ? -5.988 18.774 8.692 1.00 90.56 113 CYS A N 1
ATOM 928 C CA . CYS A 1 113 ? -6.374 19.356 9.965 1.00 90.56 113 CYS A CA 1
ATOM 929 C C . CYS A 1 113 ? -7.773 19.961 9.873 1.00 90.56 113 CYS A C 1
ATOM 931 O O . CYS A 1 113 ? -8.199 20.404 8.809 1.00 90.56 113 CYS A O 1
ATOM 933 N N . THR A 1 114 ? -8.469 20.009 11.003 1.00 90.44 114 THR A N 1
ATOM 934 C CA . THR A 1 114 ? -9.764 20.677 11.121 1.00 90.44 114 THR A CA 1
ATOM 935 C C . THR A 1 114 ? -9.606 22.187 10.944 1.00 90.44 114 THR A C 1
ATOM 937 O O . THR A 1 114 ? -8.562 22.755 11.268 1.00 90.44 114 THR A O 1
ATOM 940 N N . GLU A 1 115 ? -10.667 22.871 10.512 1.00 89.44 115 GLU A N 1
ATOM 941 C CA . GLU A 1 115 ? -10.658 24.335 10.323 1.00 89.44 115 GLU A CA 1
ATOM 942 C C . GLU A 1 115 ? -10.324 25.111 11.606 1.00 89.44 115 GLU A C 1
ATOM 944 O O . GLU A 1 115 ? -9.760 26.202 11.568 1.00 89.44 115 GLU A O 1
ATOM 949 N N . SER A 1 116 ? -10.641 24.528 12.762 1.00 90.50 116 SER A N 1
ATOM 950 C CA . SER A 1 116 ? -10.337 25.084 14.081 1.00 90.50 116 SER A CA 1
ATOM 951 C C . SER A 1 116 ? -8.852 25.037 14.454 1.00 90.50 116 SER A C 1
ATOM 953 O O . SER A 1 116 ? -8.480 25.586 15.492 1.00 90.50 116 SER A O 1
ATOM 955 N N . PHE A 1 117 ? -7.998 24.383 13.660 1.00 94.69 117 PHE A N 1
ATOM 956 C CA . PHE A 1 117 ? -6.579 24.259 13.959 1.00 94.69 117 PHE A CA 1
ATOM 957 C C . PHE A 1 117 ? -5.786 25.481 13.491 1.00 94.69 117 PHE A C 1
ATOM 959 O O . PHE A 1 117 ? -5.551 25.680 12.299 1.00 94.69 117 PHE A O 1
ATOM 966 N N . SER A 1 118 ? -5.334 26.288 14.447 1.00 95.62 118 SER A N 1
ATOM 967 C CA . SER A 1 118 ? -4.547 27.493 14.191 1.00 95.62 118 SER A CA 1
ATOM 968 C C . SER A 1 118 ? -3.072 27.325 14.557 1.00 95.62 118 SER A C 1
ATOM 970 O O . SER A 1 118 ? -2.678 26.413 15.289 1.00 95.62 118 SER A O 1
ATOM 972 N N . GLU A 1 119 ? -2.250 28.260 14.085 1.00 95.50 119 GLU A N 1
ATOM 973 C CA . GLU A 1 119 ? -0.834 28.344 14.449 1.00 95.50 119 GLU A CA 1
ATOM 974 C C . GLU A 1 119 ? -0.635 28.595 15.951 1.00 95.50 119 GLU A C 1
ATOM 976 O O . GLU A 1 119 ? 0.276 28.027 16.551 1.00 95.50 119 GLU A O 1
ATOM 981 N N . ASP A 1 120 ? -1.537 29.343 16.595 1.00 96.56 120 ASP A N 1
ATOM 982 C CA . ASP A 1 120 ? -1.521 29.539 18.050 1.00 96.56 120 ASP A CA 1
ATOM 983 C C . ASP A 1 120 ? -1.720 28.219 18.803 1.00 96.56 120 ASP A C 1
ATOM 985 O O . ASP A 1 120 ? -1.075 27.975 19.821 1.00 96.56 120 ASP A O 1
ATOM 989 N N . ILE A 1 121 ? -2.591 27.332 18.307 1.00 96.69 121 ILE A N 1
ATOM 990 C CA . ILE A 1 121 ? -2.793 26.009 18.911 1.00 96.69 121 ILE A CA 1
ATOM 991 C C . ILE A 1 121 ? -1.562 25.136 18.666 1.00 96.69 121 ILE A C 1
ATOM 993 O O . ILE A 1 121 ? -1.086 24.494 19.605 1.00 96.69 121 ILE A O 1
ATOM 997 N N . LEU A 1 122 ? -1.044 25.131 17.434 1.00 96.69 122 LEU A N 1
ATOM 998 C CA . LEU A 1 122 ? 0.123 24.350 17.024 1.00 96.69 122 LEU A CA 1
ATOM 999 C C . LEU A 1 122 ? 1.363 24.707 17.858 1.00 96.69 122 LEU A C 1
ATOM 1001 O O . LEU A 1 122 ? 2.061 23.822 18.352 1.00 96.69 122 LEU A O 1
ATOM 1005 N N . THR A 1 123 ? 1.632 25.996 18.036 1.00 96.69 123 THR A N 1
ATOM 1006 C CA . THR A 1 123 ? 2.858 26.500 18.671 1.00 96.69 123 THR A CA 1
ATOM 1007 C C . THR A 1 123 ? 2.742 26.673 20.189 1.00 96.69 123 THR A C 1
ATOM 1009 O O . THR A 1 123 ? 3.733 26.976 20.853 1.00 96.69 123 THR A O 1
ATOM 1012 N N . ASN A 1 124 ? 1.575 26.412 20.785 1.00 97.38 124 ASN A N 1
ATOM 1013 C CA . ASN A 1 124 ? 1.380 26.477 22.231 1.00 97.38 124 ASN A CA 1
ATOM 1014 C C . ASN A 1 124 ? 1.575 25.109 22.901 1.00 97.38 124 ASN A C 1
ATOM 1016 O O . ASN A 1 124 ? 0.768 24.192 22.755 1.00 97.38 124 ASN A O 1
ATOM 1020 N N . ILE A 1 125 ? 2.606 24.993 23.744 1.00 96.62 125 ILE A N 1
ATOM 1021 C CA . ILE A 1 125 ? 2.905 23.756 24.483 1.00 96.62 125 ILE A CA 1
ATOM 1022 C C . ILE A 1 125 ? 1.746 23.280 25.382 1.00 96.62 125 ILE A C 1
ATOM 1024 O O . ILE A 1 125 ? 1.636 22.087 25.660 1.00 96.62 125 ILE A O 1
ATOM 1028 N N . GLN A 1 126 ? 0.878 24.190 25.845 1.00 97.06 126 GLN A N 1
ATOM 1029 C CA . GLN A 1 126 ? -0.282 23.852 26.678 1.00 97.06 126 GLN A CA 1
ATOM 1030 C C . GLN A 1 126 ? -1.358 23.101 25.893 1.00 97.06 126 GLN A C 1
ATOM 1032 O O . GLN A 1 126 ? -2.066 22.287 26.482 1.00 97.06 126 GLN A O 1
ATOM 1037 N N . SER A 1 127 ? -1.438 23.292 24.571 1.00 96.81 127 SER A N 1
ATOM 1038 C CA . SER A 1 127 ? -2.358 22.542 23.710 1.00 96.81 127 SER A CA 1
ATOM 1039 C C . SER A 1 127 ? -2.145 21.036 23.836 1.00 96.81 127 SER A C 1
ATOM 1041 O O . SER A 1 127 ? -3.113 20.282 23.842 1.00 96.81 127 SER A O 1
ATOM 1043 N N . TYR A 1 128 ? -0.895 20.609 24.008 1.00 96.25 128 TYR A N 1
ATOM 1044 C CA . TYR A 1 128 ? -0.517 19.201 24.131 1.00 96.25 128 TYR A CA 1
ATOM 1045 C C . TYR A 1 128 ? -0.583 18.671 25.568 1.00 96.25 128 TYR A C 1
ATOM 1047 O O . TYR A 1 128 ? -0.486 17.470 25.772 1.00 96.25 128 TYR A O 1
ATOM 1055 N N . LYS A 1 129 ? -0.735 19.547 26.570 1.00 95.62 129 LYS A N 1
ATOM 1056 C CA . LYS A 1 129 ? -0.945 19.154 27.976 1.00 95.62 129 LYS A CA 1
ATOM 1057 C C . LYS A 1 129 ? -2.420 19.007 28.333 1.00 95.62 129 LYS A C 1
ATOM 1059 O O . LYS A 1 129 ? -2.741 18.362 29.323 1.00 95.62 129 LYS A O 1
ATOM 1064 N N . ASN A 1 130 ? -3.298 19.656 27.573 1.00 95.75 130 ASN A N 1
ATOM 1065 C CA . ASN A 1 130 ? -4.728 19.624 27.819 1.00 95.75 130 ASN A CA 1
ATOM 1066 C C . ASN A 1 130 ? -5.340 18.321 27.285 1.00 95.75 130 ASN A C 1
ATOM 1068 O O . ASN A 1 130 ? -5.408 18.127 26.071 1.00 95.75 130 ASN A O 1
ATOM 1072 N N . GLU A 1 131 ? -5.827 17.465 28.183 1.00 91.12 131 GLU A N 1
ATOM 1073 C CA . GLU A 1 131 ? -6.478 16.195 27.835 1.00 91.12 131 GLU A CA 1
ATOM 1074 C C . GLU A 1 131 ? -7.722 16.381 26.951 1.00 91.12 131 GLU A C 1
ATOM 1076 O O . GLU A 1 131 ? -7.972 15.553 26.080 1.00 91.12 131 GLU A O 1
ATOM 1081 N N . ASP A 1 132 ? -8.432 17.511 27.061 1.00 92.50 132 ASP A N 1
ATOM 1082 C CA . ASP A 1 132 ? -9.606 17.821 26.228 1.00 92.50 132 ASP A CA 1
ATOM 1083 C C . ASP A 1 132 ? -9.262 18.030 24.744 1.00 92.50 132 ASP A C 1
ATOM 1085 O O . ASP A 1 132 ? -10.149 18.181 23.894 1.00 92.50 132 ASP A O 1
ATOM 1089 N N . ASN A 1 133 ? -7.974 18.118 24.406 1.00 95.00 133 ASN A N 1
ATOM 1090 C CA . ASN A 1 133 ? -7.506 18.165 23.026 1.00 95.00 133 ASN A CA 1
ATOM 1091 C C . ASN A 1 133 ? -7.236 16.778 22.433 1.00 95.00 133 ASN A C 1
ATOM 1093 O O . ASN A 1 133 ? -6.817 16.703 21.279 1.00 95.00 133 ASN A O 1
ATOM 1097 N N . PHE A 1 134 ? -7.502 15.699 23.166 1.00 92.88 134 PHE A N 1
ATOM 1098 C CA . PHE A 1 134 ? -7.315 14.335 22.694 1.00 92.88 134 PHE A CA 1
ATOM 1099 C C . PHE A 1 134 ? -8.649 13.603 22.634 1.00 92.88 134 PHE A C 1
ATOM 1101 O O . PHE A 1 134 ? -9.427 13.594 23.585 1.00 92.88 134 PHE A O 1
ATOM 1108 N N . ARG A 1 135 ? -8.915 12.998 21.480 1.00 92.19 135 ARG A N 1
ATOM 1109 C CA . ARG A 1 135 ? -10.119 12.217 21.239 1.00 92.19 135 ARG A CA 1
ATOM 1110 C C . ARG A 1 135 ? -10.091 10.954 22.075 1.00 92.19 135 ARG A C 1
ATOM 1112 O O . ARG A 1 135 ? -9.067 10.278 22.172 1.00 92.19 135 ARG A O 1
ATOM 1119 N N . LYS A 1 136 ? -11.259 10.602 22.587 1.00 93.50 136 LYS A N 1
ATOM 1120 C CA . LYS A 1 136 ? -11.520 9.322 23.235 1.00 93.50 136 LYS A CA 1
ATOM 1121 C C . LYS A 1 136 ? -12.366 8.448 22.327 1.00 93.50 136 LYS A C 1
ATOM 1123 O O . LYS A 1 136 ? -13.010 8.940 21.401 1.00 93.50 136 LYS A O 1
ATOM 1128 N N . ILE A 1 137 ? -12.351 7.148 22.591 1.00 94.31 137 ILE A N 1
ATOM 1129 C CA . ILE A 1 137 ? -13.177 6.170 21.886 1.00 94.31 137 ILE A CA 1
ATOM 1130 C C . ILE A 1 137 ? -14.215 5.672 22.883 1.00 94.31 137 ILE A C 1
ATOM 1132 O O . ILE A 1 137 ? -13.841 5.203 23.950 1.00 94.31 137 ILE A O 1
ATOM 1136 N N . PHE A 1 138 ? -15.498 5.766 22.560 1.00 96.50 138 PHE A N 1
ATOM 1137 C CA . PHE A 1 138 ? -16.593 5.298 23.405 1.00 96.50 138 PHE A CA 1
ATOM 1138 C C . PHE A 1 138 ? -17.344 4.157 22.734 1.00 96.50 138 PHE A C 1
ATOM 1140 O O . PHE A 1 138 ? -17.544 4.171 21.519 1.00 96.50 138 PHE A O 1
ATOM 1147 N N . VAL A 1 139 ? -17.811 3.201 23.536 1.00 97.06 139 VAL A N 1
ATOM 1148 C CA . VAL A 1 139 ? -18.798 2.211 23.092 1.00 97.06 139 VAL A CA 1
ATOM 1149 C C . VAL A 1 139 ? -20.171 2.663 23.563 1.00 97.06 139 VAL A C 1
ATOM 1151 O O . VAL A 1 139 ? -20.373 2.887 24.753 1.00 97.06 139 VAL A O 1
ATOM 1154 N N . VAL A 1 140 ? -21.117 2.828 22.645 1.00 97.12 140 VAL A N 1
ATOM 1155 C CA . VAL A 1 140 ? -22.442 3.411 22.913 1.00 97.12 140 VAL A CA 1
ATOM 1156 C C . VAL A 1 140 ? -23.542 2.629 22.209 1.00 97.12 140 VAL A C 1
ATOM 1158 O O . VAL A 1 140 ? -23.255 1.787 21.368 1.00 97.12 140 VAL A O 1
ATOM 1161 N N . ASP A 1 141 ? -24.803 2.901 22.534 1.00 95.56 141 ASP A N 1
ATOM 1162 C CA . ASP A 1 141 ? -25.940 2.404 21.752 1.00 95.56 141 ASP A CA 1
ATOM 1163 C C . ASP A 1 141 ? -26.442 3.464 20.751 1.00 95.56 141 ASP A C 1
ATOM 1165 O O . ASP A 1 141 ? -25.988 4.617 20.723 1.00 95.56 141 ASP A O 1
ATOM 1169 N N . GLU A 1 142 ? -27.400 3.082 19.907 1.00 92.19 142 GLU A N 1
ATOM 1170 C CA . GLU A 1 142 ? -27.985 3.978 18.902 1.00 92.19 142 GLU A CA 1
ATOM 1171 C C . GLU A 1 142 ? -28.627 5.230 19.519 1.00 92.19 142 GLU A C 1
ATOM 1173 O O . GLU A 1 142 ? -28.535 6.314 18.943 1.00 92.19 142 GLU A O 1
ATOM 1178 N N . ARG A 1 143 ? -29.214 5.109 20.717 1.00 91.50 143 ARG A N 1
ATOM 1179 C CA . ARG A 1 143 ? -29.985 6.168 21.394 1.00 91.50 143 ARG A CA 1
ATOM 1180 C C . ARG A 1 143 ? -29.115 7.125 22.208 1.00 91.50 143 ARG A C 1
ATOM 1182 O O . ARG A 1 143 ? -29.579 8.194 22.596 1.00 91.50 143 ARG A O 1
ATOM 1189 N N . SER A 1 144 ? -27.877 6.738 22.483 1.00 93.38 144 SER A N 1
ATOM 1190 C CA . SER A 1 144 ? -26.921 7.502 23.279 1.00 93.38 144 SER A CA 1
ATOM 1191 C C . SER A 1 144 ? -26.524 8.802 22.576 1.00 93.38 144 SER A C 1
ATOM 1193 O O . SER A 1 144 ? -26.388 8.835 21.350 1.00 93.38 144 SER A O 1
ATOM 1195 N N . ALA A 1 145 ? -26.304 9.868 23.347 1.00 88.75 145 ALA A N 1
ATOM 1196 C CA . ALA A 1 145 ? -25.802 11.131 22.814 1.00 88.75 145 ALA A CA 1
ATOM 1197 C C . ALA A 1 145 ? -24.363 10.969 22.296 1.00 88.75 145 ALA A C 1
ATOM 1199 O O . ALA A 1 145 ? -23.551 10.268 22.901 1.00 88.75 145 ALA A O 1
ATOM 1200 N N . LYS A 1 146 ? -24.068 11.609 21.165 1.00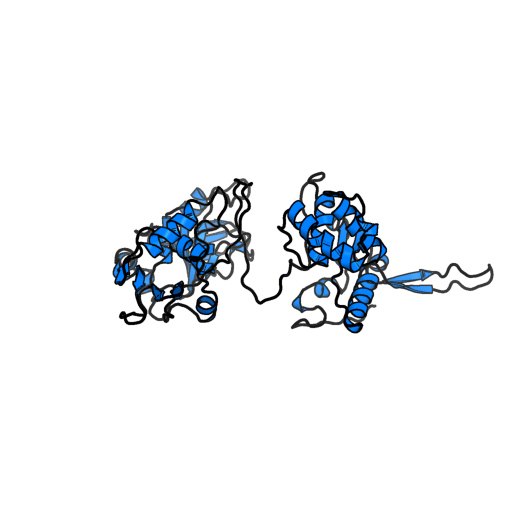 94.25 146 LYS A N 1
ATOM 1201 C CA . LYS A 1 146 ? -22.781 11.572 20.460 1.00 94.25 146 LYS A CA 1
ATOM 1202 C C . LYS A 1 146 ? -22.414 13.002 20.070 1.00 94.25 146 LYS A C 1
ATOM 1204 O O . LYS A 1 146 ? -23.299 13.853 19.972 1.00 94.25 146 LYS A O 1
ATOM 1209 N N . ASP A 1 147 ? -21.131 13.260 19.878 1.00 92.12 147 ASP A N 1
ATOM 1210 C CA . ASP A 1 147 ? -20.615 14.553 19.435 1.00 92.12 147 ASP A CA 1
ATOM 1211 C C . ASP A 1 147 ? -19.527 14.384 18.366 1.00 92.12 147 ASP A C 1
ATOM 1213 O O . ASP A 1 147 ? -19.090 13.274 18.067 1.00 92.12 147 ASP A O 1
ATOM 1217 N N . ASP A 1 148 ? -19.073 15.499 17.797 1.00 89.56 148 ASP A N 1
ATOM 1218 C CA . ASP A 1 148 ? -18.002 15.516 16.792 1.00 89.56 148 ASP A CA 1
ATOM 1219 C C . ASP A 1 148 ? -16.618 15.758 17.405 1.00 89.56 148 ASP A C 1
ATOM 1221 O O . ASP A 1 148 ? -15.687 16.220 16.745 1.00 89.56 148 ASP A O 1
ATOM 1225 N N . LYS A 1 149 ? -16.460 15.451 18.698 1.00 89.19 149 LYS A N 1
ATOM 1226 C CA . LYS A 1 149 ? -15.187 15.563 19.421 1.00 89.19 149 LYS A CA 1
ATOM 1227 C C . LYS A 1 149 ? -14.556 14.201 19.670 1.00 89.19 149 LYS A C 1
ATOM 1229 O O . LYS A 1 149 ? -13.331 14.117 19.718 1.00 89.19 149 LYS A O 1
ATOM 1234 N N . ASN A 1 150 ? -15.362 13.155 19.829 1.00 93.88 150 ASN A N 1
ATOM 1235 C CA . ASN A 1 150 ? -14.900 11.806 20.148 1.00 93.88 150 ASN A CA 1
ATOM 1236 C C . ASN A 1 150 ? -15.285 10.781 19.079 1.00 93.88 150 ASN A C 1
ATOM 1238 O O . ASN A 1 150 ? -16.123 11.023 18.219 1.00 93.88 150 ASN A O 1
ATOM 1242 N N . LEU A 1 151 ? -14.651 9.612 19.149 1.00 93.31 151 LEU A N 1
ATOM 1243 C CA . LEU A 1 151 ? -15.003 8.453 18.342 1.00 93.31 151 LEU A CA 1
ATOM 1244 C C . LEU A 1 151 ? -16.064 7.628 19.059 1.00 93.31 151 LEU A C 1
ATOM 1246 O O . LEU A 1 151 ? -15.891 7.279 20.226 1.00 93.31 151 LEU A O 1
ATOM 1250 N N . TYR A 1 152 ? -17.130 7.267 18.350 1.00 96.25 152 TYR A N 1
ATOM 1251 C CA . TYR A 1 152 ? -18.217 6.469 18.909 1.00 96.25 152 TYR A CA 1
ATOM 1252 C C . TYR A 1 152 ? -18.415 5.192 18.098 1.00 96.25 152 TYR A C 1
ATOM 1254 O O . TYR A 1 152 ? -18.772 5.235 16.920 1.00 96.25 152 TYR A O 1
ATOM 1262 N N . LEU A 1 153 ? -18.199 4.058 18.759 1.00 96.69 153 LEU A N 1
ATOM 1263 C CA . LEU A 1 153 ? -18.528 2.734 18.262 1.00 96.69 153 LEU A CA 1
ATOM 1264 C C . LEU A 1 153 ? -19.921 2.362 18.782 1.00 96.69 153 LEU A C 1
ATOM 1266 O O . LEU A 1 153 ? -20.132 2.197 19.985 1.00 96.69 153 LEU A O 1
ATOM 1270 N N . ILE A 1 154 ? -20.883 2.268 17.876 1.00 96.94 154 ILE A N 1
ATOM 1271 C CA . ILE A 1 154 ? -22.279 1.981 18.179 1.00 96.94 154 ILE A CA 1
ATOM 1272 C C . ILE A 1 154 ? -22.450 0.465 18.210 1.00 96.94 154 ILE A C 1
ATOM 1274 O O . ILE A 1 154 ? -22.272 -0.201 17.196 1.00 96.94 154 ILE A O 1
ATOM 1278 N N . ARG A 1 155 ? -22.791 -0.086 19.371 1.00 96.31 155 ARG A N 1
ATOM 1279 C CA . ARG A 1 155 ? -23.143 -1.494 19.537 1.00 96.31 155 ARG A CA 1
ATOM 1280 C C . ARG A 1 155 ? -24.624 -1.680 19.206 1.00 96.31 155 ARG A C 1
ATOM 1282 O O . ARG A 1 155 ? -25.478 -1.094 19.872 1.00 96.31 155 ARG A O 1
ATOM 1289 N N . GLY A 1 156 ? -24.906 -2.499 18.200 1.00 91.12 156 GLY A N 1
ATOM 1290 C CA . GLY A 1 156 ? -26.246 -2.945 17.825 1.00 91.12 156 GLY A CA 1
ATOM 1291 C C . GLY A 1 156 ? -26.422 -4.453 18.013 1.00 91.12 156 GLY A C 1
ATOM 1292 O O . GLY A 1 156 ? -25.533 -5.145 18.510 1.00 91.12 156 GLY A O 1
ATOM 1293 N N . ASP A 1 157 ? -27.568 -4.976 17.579 1.00 85.88 157 ASP A N 1
ATOM 1294 C CA . ASP A 1 157 ? -27.921 -6.392 17.766 1.00 85.88 157 ASP A CA 1
ATOM 1295 C C . ASP A 1 157 ? -27.053 -7.352 16.934 1.00 85.88 157 ASP A C 1
ATOM 1297 O O . ASP A 1 157 ? -26.891 -8.516 17.289 1.00 85.88 157 ASP A O 1
ATOM 1301 N N . SER A 1 158 ? -26.516 -6.878 15.805 1.00 82.25 158 SER A N 1
ATOM 1302 C CA . SER A 1 158 ? -25.769 -7.690 14.827 1.00 82.25 158 SER A CA 1
ATOM 1303 C C . SER A 1 158 ? -24.270 -7.381 14.778 1.00 82.25 158 SER A C 1
ATOM 1305 O O . SER A 1 158 ? -23.587 -7.886 13.891 1.00 82.25 158 SER A O 1
ATOM 1307 N N . GLY A 1 159 ? -23.766 -6.545 15.691 1.00 91.06 159 GLY A N 1
ATOM 1308 C CA . GLY A 1 159 ? -22.367 -6.122 15.711 1.00 91.06 159 GLY A CA 1
ATOM 1309 C C . GLY A 1 159 ? -22.203 -4.641 16.029 1.00 91.06 159 GLY A C 1
ATOM 1310 O O . GLY A 1 159 ? -23.015 -4.041 16.739 1.00 91.06 159 GLY A O 1
ATOM 1311 N N . TYR A 1 160 ? -21.140 -4.053 15.497 1.00 95.44 160 TYR A N 1
ATOM 1312 C CA . TYR A 1 160 ? -20.763 -2.669 15.726 1.00 95.44 160 TYR A CA 1
ATOM 1313 C C . TYR A 1 160 ? -20.812 -1.838 14.448 1.00 95.44 160 TYR A C 1
ATOM 1315 O O . TYR A 1 160 ? -20.495 -2.316 13.364 1.00 95.44 160 TYR A O 1
ATOM 1323 N N . THR A 1 161 ? -21.153 -0.562 14.586 1.00 95.12 161 THR A N 1
ATOM 1324 C CA . THR A 1 161 ? -21.042 0.446 13.527 1.00 95.12 161 THR A CA 1
ATOM 1325 C C . THR A 1 161 ? -20.290 1.669 14.040 1.00 95.12 161 THR A C 1
ATOM 1327 O O . THR A 1 161 ? -20.154 1.880 15.246 1.00 95.12 161 THR A O 1
ATOM 1330 N N . LEU A 1 162 ? -19.763 2.484 13.131 1.00 95.50 162 LEU A N 1
ATOM 1331 C CA . LEU A 1 162 ? -19.105 3.740 13.476 1.00 95.50 162 LEU A CA 1
ATOM 1332 C C . LEU A 1 162 ? -20.094 4.903 13.368 1.00 95.50 162 LEU A C 1
ATOM 1334 O O . LEU A 1 162 ? -20.867 4.988 12.410 1.00 95.50 162 LEU A O 1
ATOM 1338 N N . TYR A 1 163 ? -20.047 5.828 14.324 1.00 95.44 163 TYR A N 1
ATOM 1339 C CA . TYR A 1 163 ? -20.692 7.131 14.177 1.00 95.44 163 TYR A CA 1
ATOM 1340 C C . TYR A 1 163 ? -19.886 8.016 13.220 1.00 95.44 163 TYR A C 1
ATOM 1342 O O . TYR A 1 163 ? -18.675 8.169 13.382 1.00 95.44 163 TYR A O 1
ATOM 1350 N N . LYS A 1 164 ? -20.560 8.605 12.229 1.00 94.00 164 LYS A N 1
ATOM 1351 C CA . LYS A 1 164 ? -19.942 9.524 11.272 1.00 94.00 164 LYS A CA 1
ATOM 1352 C C . LYS A 1 164 ? -19.799 10.913 11.900 1.00 94.00 164 LYS A C 1
ATOM 1354 O O . LYS A 1 164 ? -20.759 11.677 11.890 1.00 94.00 164 LYS A O 1
ATOM 1359 N N . SER A 1 165 ? -18.619 11.208 12.436 1.00 91.38 165 SER A N 1
ATOM 1360 C CA . SER A 1 165 ? -18.266 12.545 12.929 1.00 91.38 165 SER A CA 1
ATOM 1361 C C . SER A 1 165 ? -17.667 13.427 11.833 1.00 91.38 165 SER A C 1
ATOM 1363 O O . SER A 1 165 ? -17.067 12.912 10.894 1.00 91.38 165 SER A O 1
ATOM 1365 N N . ASP A 1 166 ? -17.708 14.748 12.015 1.00 89.19 166 ASP A N 1
ATOM 1366 C CA . ASP A 1 166 ? -17.179 15.736 11.050 1.00 89.19 166 ASP A CA 1
ATOM 1367 C C . ASP A 1 166 ? -15.690 15.567 10.699 1.00 89.19 166 ASP A C 1
ATOM 1369 O O . ASP A 1 166 ? -15.237 15.964 9.628 1.00 89.19 166 ASP A O 1
ATOM 1373 N N . PHE A 1 167 ? -14.899 14.993 11.606 1.00 89.44 167 PHE A N 1
ATOM 1374 C CA . PHE A 1 167 ? -13.467 14.775 11.396 1.00 89.44 167 PHE A CA 1
ATOM 1375 C C . PHE A 1 167 ? -13.139 13.425 10.740 1.00 89.44 167 PHE A C 1
ATOM 1377 O O . PHE A 1 167 ? -11.960 13.079 10.641 1.00 89.44 167 PHE A O 1
ATOM 1384 N N . ILE A 1 168 ? -14.153 12.650 10.352 1.00 89.44 168 ILE A N 1
ATOM 1385 C CA . ILE A 1 168 ? -14.023 11.389 9.620 1.00 89.44 168 ILE A CA 1
ATOM 1386 C C . ILE A 1 168 ? -14.568 11.639 8.219 1.00 89.44 168 ILE A C 1
ATOM 1388 O O . ILE A 1 168 ? -15.768 11.849 8.047 1.00 89.44 168 ILE A O 1
ATOM 1392 N N . ASP A 1 169 ? -13.691 11.624 7.220 1.00 85.94 169 ASP A N 1
ATOM 1393 C CA . ASP A 1 169 ? -14.111 11.828 5.839 1.00 85.94 169 ASP A CA 1
ATOM 1394 C C . ASP A 1 169 ? -14.987 10.665 5.326 1.00 85.94 169 ASP A C 1
ATOM 1396 O O . ASP A 1 169 ? -14.985 9.553 5.870 1.00 85.94 169 ASP A O 1
ATOM 1400 N N . ASP A 1 170 ? -15.754 10.929 4.266 1.00 85.94 170 ASP A N 1
ATOM 1401 C CA . ASP A 1 170 ? -16.692 9.964 3.684 1.00 85.94 170 ASP A CA 1
ATOM 1402 C C . ASP A 1 170 ? -16.000 8.679 3.229 1.00 85.94 170 ASP A C 1
ATOM 1404 O O . ASP A 1 170 ? -16.520 7.586 3.447 1.00 85.94 170 ASP A O 1
ATOM 1408 N N . GLU A 1 171 ? -14.821 8.795 2.623 1.00 85.69 171 GLU A N 1
ATOM 1409 C CA . GLU A 1 171 ? -14.075 7.657 2.101 1.00 85.69 171 GLU A CA 1
ATOM 1410 C C . GLU A 1 171 ? -13.623 6.742 3.245 1.00 85.69 171 GLU A C 1
ATOM 1412 O O . GLU A 1 171 ? -13.805 5.524 3.189 1.00 85.69 171 GLU A O 1
ATOM 1417 N N . THR A 1 172 ? -13.085 7.328 4.314 1.00 85.94 172 THR A N 1
ATOM 1418 C CA . THR A 1 172 ? -12.725 6.658 5.564 1.00 85.94 172 THR A CA 1
ATOM 1419 C C . THR A 1 172 ? -13.935 5.980 6.187 1.00 85.94 172 THR A C 1
ATOM 1421 O O . THR A 1 172 ? -13.861 4.802 6.538 1.00 85.94 172 THR A O 1
ATOM 1424 N N . TYR A 1 173 ? -15.055 6.693 6.298 1.00 90.38 173 TYR A N 1
ATOM 1425 C CA .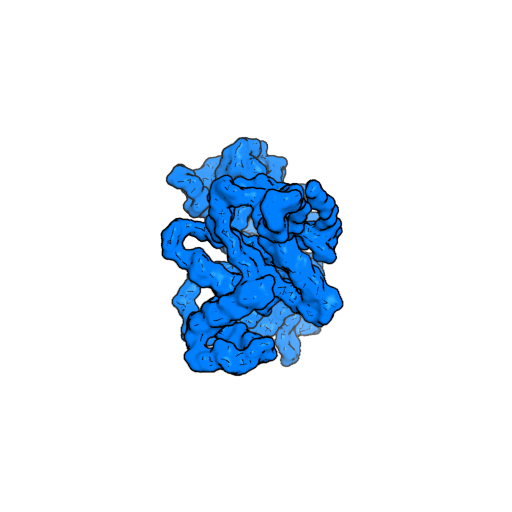 TYR A 1 173 ? -16.273 6.170 6.903 1.00 90.38 173 TYR A CA 1
ATOM 1426 C C . TYR A 1 173 ? -16.786 4.911 6.185 1.00 90.38 173 TYR A C 1
ATOM 1428 O O . TYR A 1 173 ? -17.113 3.919 6.837 1.00 90.38 173 TYR A O 1
ATOM 1436 N N . GLN A 1 174 ? -16.785 4.908 4.847 1.00 89.12 174 GLN A N 1
ATOM 1437 C CA . GLN A 1 174 ? -17.247 3.768 4.041 1.00 89.12 174 GLN A CA 1
ATOM 1438 C C . GLN A 1 174 ? -16.347 2.524 4.138 1.00 89.12 174 GLN A C 1
ATOM 1440 O O . GLN A 1 174 ? -16.768 1.429 3.770 1.00 89.12 174 GLN A O 1
ATOM 1445 N N . LYS A 1 175 ? -15.111 2.661 4.633 1.00 87.31 175 LYS A N 1
ATOM 1446 C CA . LYS A 1 175 ? -14.169 1.540 4.816 1.00 87.31 175 LYS A CA 1
ATOM 1447 C C . LYS A 1 175 ? -14.364 0.794 6.131 1.00 87.31 175 LYS A C 1
ATOM 1449 O O . LYS A 1 175 ? -13.647 -0.177 6.375 1.00 87.31 175 LYS A O 1
ATOM 1454 N N . PHE A 1 176 ? -15.266 1.255 6.994 1.00 91.44 176 PHE A N 1
ATOM 1455 C CA . PHE A 1 176 ? -15.526 0.601 8.266 1.00 91.44 176 PHE A CA 1
ATOM 1456 C C . PHE A 1 176 ? -16.050 -0.830 8.049 1.00 91.44 176 PHE A C 1
ATOM 1458 O O . PHE A 1 176 ? -16.990 -1.061 7.290 1.00 91.44 176 PHE A O 1
ATOM 1465 N N . ILE A 1 177 ? -15.445 -1.794 8.738 1.00 89.81 177 ILE A N 1
ATOM 1466 C CA . ILE A 1 177 ? -15.796 -3.215 8.721 1.00 89.81 177 ILE A CA 1
ATOM 1467 C C . ILE A 1 177 ? -15.802 -3.710 10.163 1.00 89.81 177 ILE A C 1
ATOM 1469 O O . ILE A 1 177 ? -14.824 -3.538 10.886 1.00 89.81 177 ILE A O 1
ATOM 1473 N N . ASP A 1 178 ? -16.864 -4.395 10.575 1.00 91.50 178 ASP A N 1
ATOM 1474 C CA . ASP A 1 178 ? -16.887 -5.057 11.874 1.00 91.50 178 ASP A CA 1
ATOM 1475 C C . ASP A 1 178 ? -16.259 -6.455 11.798 1.00 91.50 178 ASP A C 1
ATOM 1477 O O . ASP A 1 178 ? -16.885 -7.414 11.349 1.00 91.50 178 ASP A O 1
ATOM 1481 N N . ASN A 1 179 ? -15.014 -6.584 12.263 1.00 88.06 179 ASN A N 1
ATOM 1482 C CA . ASN A 1 179 ? -14.343 -7.882 12.350 1.00 88.06 179 ASN A CA 1
ATOM 1483 C C . ASN A 1 179 ? -14.516 -8.579 13.712 1.00 88.06 179 ASN A C 1
ATOM 1485 O O . ASN A 1 179 ? -13.883 -9.613 13.940 1.00 88.06 179 ASN A O 1
ATOM 1489 N N . THR A 1 180 ? -15.331 -8.050 14.633 1.00 87.75 180 THR A N 1
ATOM 1490 C CA . THR A 1 180 ? -15.548 -8.683 15.951 1.00 87.75 180 THR A CA 1
ATOM 1491 C C . THR A 1 180 ? -16.176 -10.073 15.819 1.00 87.75 180 THR A C 1
ATOM 1493 O O . THR A 1 180 ? -15.838 -10.979 16.579 1.00 87.75 180 THR A O 1
ATOM 1496 N N . VAL A 1 181 ? -16.969 -10.289 14.764 1.00 82.69 181 VAL A N 1
ATOM 1497 C CA . VAL A 1 181 ? -17.582 -11.580 14.404 1.00 82.69 181 VAL A CA 1
ATOM 1498 C C . VAL A 1 181 ? -16.575 -12.710 14.164 1.00 82.69 181 VAL A C 1
ATOM 1500 O O . VAL A 1 181 ? -16.932 -13.880 14.259 1.00 82.69 181 VAL A O 1
ATOM 1503 N N . HIS A 1 182 ? -15.311 -12.386 13.883 1.00 78.75 182 HIS A N 1
ATOM 1504 C CA . HIS A 1 182 ? -14.263 -13.367 13.603 1.00 78.75 182 HIS A CA 1
ATOM 1505 C C . HIS A 1 182 ? -13.488 -13.828 14.848 1.00 78.75 182 HIS A C 1
ATOM 1507 O O . HIS A 1 182 ? -12.425 -14.447 14.727 1.00 78.75 182 HIS A O 1
ATOM 1513 N N . LYS A 1 183 ? -13.989 -13.521 16.049 1.00 78.19 183 LYS A N 1
ATOM 1514 C CA . LYS A 1 183 ? -13.385 -13.923 17.324 1.00 78.19 183 LYS A CA 1
ATOM 1515 C C . LYS A 1 183 ? -13.040 -15.417 17.338 1.00 78.19 183 LYS A C 1
ATOM 1517 O O . LYS A 1 183 ? -13.889 -16.266 17.076 1.00 78.19 183 LYS A O 1
ATOM 1522 N N . GLY A 1 184 ? -11.790 -15.746 17.662 1.00 67.31 184 GLY A N 1
ATOM 1523 C CA . GLY A 1 184 ? -11.319 -17.133 17.726 1.00 67.31 184 GLY A CA 1
ATOM 1524 C C . GLY A 1 184 ? -11.032 -17.795 16.371 1.00 67.31 184 GLY A C 1
ATOM 1525 O O . GLY A 1 184 ? -10.572 -18.935 16.343 1.00 67.31 184 GLY A O 1
ATOM 1526 N N . GLU A 1 185 ? -11.231 -17.101 15.244 1.00 64.12 185 GLU A N 1
ATOM 1527 C CA . GLU A 1 185 ? -10.879 -17.604 13.905 1.00 64.12 185 GLU A CA 1
ATOM 1528 C C . GLU A 1 185 ? -9.425 -17.282 13.484 1.00 64.12 185 GLU A C 1
ATOM 1530 O O . GLU A 1 185 ? -9.019 -17.569 12.357 1.00 64.12 185 GLU A O 1
ATOM 1535 N N . SER A 1 186 ? -8.631 -16.659 14.360 1.00 52.44 186 SER A N 1
ATOM 1536 C CA . SER A 1 186 ? -7.240 -16.268 14.092 1.00 52.44 186 SER A CA 1
ATOM 1537 C C . SER A 1 186 ? -6.262 -17.354 14.584 1.00 52.44 186 SER A C 1
ATOM 1539 O O . SER A 1 186 ? -6.338 -17.776 15.737 1.00 52.44 186 SER A O 1
ATOM 1541 N N . GLY A 1 187 ? -5.309 -17.791 13.746 1.00 52.16 187 GLY A N 1
ATOM 1542 C CA . GLY A 1 187 ? -4.308 -18.827 14.075 1.00 52.16 187 GLY A CA 1
ATOM 1543 C C . GLY A 1 187 ? -3.342 -18.487 15.231 1.00 52.16 187 GLY A C 1
ATOM 1544 O O . GLY A 1 187 ? -3.381 -17.408 15.796 1.00 52.16 187 GLY A O 1
ATOM 1545 N N . LYS A 1 188 ? -2.404 -19.386 15.574 1.00 41.31 188 LYS A N 1
ATOM 1546 C CA . LYS A 1 188 ? -1.559 -19.399 16.808 1.00 41.31 188 LYS A CA 1
ATOM 1547 C C . LYS A 1 188 ? -0.777 -18.115 17.201 1.00 41.31 188 LYS A C 1
ATOM 1549 O O . LYS A 1 188 ? -0.232 -18.077 18.300 1.00 41.31 188 LYS A O 1
ATOM 1554 N N . LYS A 1 189 ? -0.723 -17.062 16.373 1.00 44.47 189 LYS A N 1
ATOM 1555 C CA . LYS A 1 189 ? -0.203 -15.713 16.715 1.00 44.47 189 LYS A CA 1
ATOM 1556 C C . LYS A 1 189 ? -1.276 -14.752 17.287 1.00 44.47 189 LYS A C 1
ATOM 1558 O O . LYS A 1 189 ? -0.999 -13.570 17.491 1.00 44.47 189 LYS A O 1
ATOM 1563 N N . SER A 1 190 ? -2.494 -15.238 17.542 1.00 49.41 190 SER A N 1
ATOM 1564 C CA . SER A 1 190 ? -3.742 -14.467 17.695 1.00 49.41 190 SER A CA 1
ATOM 1565 C C . SER A 1 190 ? -4.093 -13.871 19.058 1.00 49.41 190 SER A C 1
ATOM 1567 O O . SER A 1 190 ? -5.219 -13.416 19.233 1.00 49.41 190 SER A O 1
ATOM 1569 N N . SER A 1 191 ? -3.185 -13.750 20.025 1.00 52.34 191 SER A N 1
ATOM 1570 C CA . SER A 1 191 ? -3.596 -13.193 21.328 1.00 52.34 191 SER A CA 1
ATOM 1571 C C . SER A 1 191 ? -4.000 -11.707 21.276 1.00 52.34 191 SER A C 1
ATOM 1573 O O . SER A 1 191 ? -4.738 -11.241 22.141 1.00 52.34 191 SER A O 1
ATOM 1575 N N . ARG A 1 192 ? -3.552 -10.930 20.274 1.00 58.44 192 ARG A N 1
ATOM 1576 C CA . ARG A 1 192 ? -3.750 -9.462 20.220 1.00 58.44 192 ARG A CA 1
ATOM 1577 C C . ARG A 1 192 ? -5.081 -9.005 19.612 1.00 58.44 192 ARG A C 1
ATOM 1579 O O . ARG A 1 192 ? -5.668 -8.055 20.125 1.00 58.44 192 ARG A O 1
ATOM 1586 N N . LYS A 1 193 ? -5.558 -9.645 18.538 1.00 70.25 193 LYS A N 1
ATOM 1587 C CA . LYS A 1 193 ? -6.851 -9.287 17.925 1.00 70.25 193 LYS A CA 1
ATOM 1588 C C . LYS A 1 193 ? -8.005 -9.756 18.799 1.00 70.25 193 LYS A C 1
ATOM 1590 O O . LYS A 1 193 ? -8.834 -8.932 19.156 1.00 70.25 193 LYS A O 1
ATOM 1595 N N . ASP A 1 194 ? -7.965 -11.003 19.264 1.00 77.94 194 ASP A N 1
ATOM 1596 C CA . ASP A 1 194 ? -8.980 -11.530 20.181 1.00 77.94 194 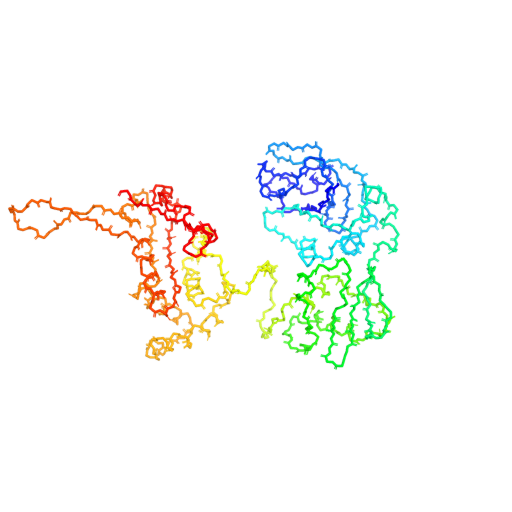ASP A CA 1
ATOM 1597 C C . ASP A 1 194 ? -9.011 -10.766 21.512 1.00 77.94 194 ASP A C 1
ATOM 1599 O O . ASP A 1 194 ? -10.093 -10.485 22.014 1.00 77.94 194 ASP A O 1
ATOM 1603 N N . SER A 1 195 ? -7.862 -10.334 22.056 1.00 82.12 195 SER A N 1
ATOM 1604 C CA . SER A 1 195 ? -7.870 -9.464 23.249 1.00 82.12 195 SER A CA 1
ATOM 1605 C C . SER A 1 195 ? -8.401 -8.058 22.972 1.00 82.12 195 SER A C 1
ATOM 1607 O O . SER A 1 195 ? -9.010 -7.460 23.855 1.00 82.12 195 SER A O 1
ATOM 1609 N N . THR A 1 196 ? -8.204 -7.516 21.766 1.00 87.06 196 THR A N 1
ATOM 1610 C CA . THR A 1 196 ? -8.806 -6.232 21.376 1.00 87.06 196 THR A CA 1
ATOM 1611 C C . THR A 1 196 ? -10.321 -6.380 21.214 1.00 87.06 196 THR A C 1
ATOM 1613 O O . THR A 1 196 ? -11.056 -5.570 21.769 1.00 87.06 196 THR A O 1
ATOM 1616 N N . ILE A 1 197 ? -10.787 -7.445 20.548 1.00 90.00 197 ILE A N 1
ATOM 1617 C CA . ILE A 1 197 ? -12.212 -7.794 20.423 1.00 90.00 197 ILE A CA 1
ATOM 1618 C C . ILE A 1 197 ? -12.832 -7.953 21.810 1.00 90.00 197 ILE A C 1
ATOM 1620 O O . ILE A 1 197 ? -13.827 -7.306 22.111 1.00 90.00 197 ILE A O 1
ATOM 1624 N N . GLN A 1 198 ? -12.200 -8.738 22.685 1.00 89.38 198 GLN A N 1
ATOM 1625 C CA . GLN A 1 198 ? -12.667 -8.948 24.051 1.00 89.38 198 GLN A CA 1
ATOM 1626 C C . GLN A 1 198 ? -12.814 -7.623 24.807 1.00 89.38 198 GLN A C 1
ATOM 1628 O O . GLN A 1 198 ? -13.855 -7.388 25.406 1.00 89.38 198 GLN A O 1
ATOM 1633 N N . ARG A 1 199 ? -11.825 -6.721 24.736 1.00 91.50 199 ARG A N 1
ATOM 1634 C CA . ARG A 1 199 ? -11.928 -5.394 25.372 1.00 91.50 199 ARG A CA 1
ATOM 1635 C C . ARG A 1 199 ? -13.099 -4.584 24.824 1.00 91.50 199 ARG A C 1
ATOM 1637 O O . ARG A 1 199 ? -13.805 -3.943 25.596 1.00 91.50 199 ARG A O 1
ATOM 1644 N N . VAL A 1 200 ? -13.320 -4.615 23.512 1.00 93.25 200 VAL A N 1
ATOM 1645 C CA . VAL A 1 200 ? -14.438 -3.909 22.870 1.00 93.25 200 VAL A CA 1
ATOM 1646 C C . VAL A 1 200 ? -15.797 -4.494 23.271 1.00 93.25 200 VAL A C 1
ATOM 1648 O O . VAL A 1 200 ? -16.755 -3.745 23.469 1.00 93.25 200 VAL A O 1
ATOM 1651 N N . GLU A 1 201 ? -15.907 -5.813 23.402 1.00 91.62 201 GLU A N 1
ATOM 1652 C CA . GLU A 1 201 ? -17.122 -6.512 23.847 1.00 91.62 201 GLU A CA 1
ATOM 1653 C C . GLU A 1 201 ? -17.415 -6.293 25.335 1.00 91.62 201 GLU A C 1
ATOM 1655 O O . GLU A 1 201 ? -18.557 -6.043 25.719 1.00 91.62 201 GLU A O 1
ATOM 1660 N N . GLU A 1 202 ? -16.382 -6.328 26.176 1.00 93.00 202 GLU A N 1
ATOM 1661 C CA . GLU A 1 202 ? -16.502 -6.170 27.628 1.00 93.00 202 GLU A CA 1
ATOM 1662 C C . GLU A 1 202 ? -16.699 -4.713 28.060 1.00 93.00 202 GLU A C 1
ATOM 1664 O O . GLU A 1 202 ? -17.192 -4.468 29.162 1.00 93.00 202 GLU A O 1
ATOM 1669 N N . THR A 1 203 ? -16.355 -3.737 27.210 1.00 95.56 203 THR A N 1
ATOM 1670 C CA . THR A 1 203 ? -16.593 -2.317 27.504 1.00 95.56 203 THR A CA 1
ATOM 1671 C C . THR A 1 203 ? -18.101 -2.072 27.642 1.00 95.56 203 THR A C 1
ATOM 1673 O O . THR A 1 203 ? -18.851 -2.362 26.703 1.00 95.56 203 THR A O 1
ATOM 1676 N N . PRO A 1 204 ? -18.592 -1.563 28.787 1.00 95.62 204 PRO A N 1
ATOM 1677 C CA . PRO A 1 204 ? -20.008 -1.258 28.949 1.00 95.62 204 PRO A CA 1
ATOM 1678 C C . PRO A 1 204 ? -20.458 -0.129 28.016 1.00 95.62 204 PRO A C 1
ATOM 1680 O O . PRO A 1 204 ? -19.657 0.691 27.573 1.00 95.62 204 PRO A O 1
ATOM 1683 N N . LEU A 1 205 ? -21.763 -0.051 27.752 1.00 95.56 205 LEU A N 1
ATOM 1684 C CA . LEU A 1 205 ? -22.324 1.082 27.016 1.00 95.56 205 LEU A CA 1
ATOM 1685 C C . LEU A 1 205 ? -22.054 2.395 27.764 1.00 95.56 205 LEU A C 1
ATOM 1687 O O . LEU A 1 205 ? -22.114 2.447 28.994 1.00 95.56 205 LEU A O 1
ATOM 1691 N N . ASN A 1 206 ? -21.805 3.457 27.003 1.00 95.31 206 ASN A N 1
ATOM 1692 C CA . ASN A 1 206 ? -21.477 4.801 27.477 1.00 95.31 206 ASN A CA 1
ATOM 1693 C C . ASN A 1 206 ? -20.174 4.887 28.288 1.00 95.31 206 ASN A C 1
ATOM 1695 O O . ASN A 1 206 ? -20.006 5.801 29.093 1.00 95.31 206 ASN A O 1
ATOM 1699 N N . GLN A 1 207 ? -19.248 3.949 28.074 1.00 96.56 207 GLN A N 1
ATOM 1700 C CA . GLN A 1 207 ? -17.916 3.958 28.680 1.00 96.56 207 GLN A CA 1
ATOM 1701 C C . GLN A 1 207 ? -16.823 4.137 27.626 1.00 96.56 207 GLN A C 1
ATOM 1703 O O . GLN A 1 207 ? -16.983 3.776 26.455 1.00 96.56 207 GLN A O 1
ATOM 1708 N N . GLU A 1 208 ? -15.705 4.712 28.068 1.00 94.81 208 GLU A N 1
ATOM 1709 C CA . GLU A 1 208 ? -14.494 4.861 27.266 1.00 94.81 208 GLU A CA 1
ATOM 1710 C C . GLU A 1 208 ? -13.843 3.485 27.036 1.00 94.81 208 GLU A C 1
ATOM 1712 O O . GLU A 1 208 ? -13.665 2.694 27.966 1.00 94.81 208 GLU A O 1
ATOM 1717 N N . LEU A 1 209 ? -13.464 3.202 25.790 1.00 93.81 209 LEU A N 1
ATOM 1718 C CA . LEU A 1 209 ? -12.692 2.031 25.398 1.00 93.81 209 LEU A CA 1
ATOM 1719 C C . LEU A 1 209 ? -11.227 2.232 25.799 1.00 93.81 209 LEU A C 1
ATOM 1721 O O . LEU A 1 209 ? -10.389 2.703 25.028 1.00 93.81 209 LEU A O 1
ATOM 1725 N N . MET A 1 210 ? -10.921 1.852 27.033 1.00 88.81 210 MET A N 1
ATOM 1726 C CA . MET A 1 210 ? -9.579 1.966 27.592 1.00 88.81 210 MET A CA 1
ATOM 1727 C C . MET A 1 210 ? -8.633 0.889 27.042 1.00 88.81 210 MET A C 1
ATOM 1729 O O . MET A 1 210 ? -9.031 -0.234 26.726 1.00 88.81 210 MET A O 1
ATOM 1733 N N . ASN A 1 211 ? -7.332 1.195 27.020 1.00 83.44 211 ASN A N 1
ATOM 1734 C CA . ASN A 1 211 ? -6.260 0.236 26.712 1.00 83.44 211 ASN A CA 1
ATOM 1735 C C . ASN A 1 211 ? -6.338 -0.391 25.305 1.00 83.44 211 ASN A C 1
ATOM 1737 O O . ASN A 1 211 ? -5.849 -1.506 25.078 1.00 83.44 211 ASN A O 1
ATOM 1741 N N . VAL A 1 212 ? -6.924 0.328 24.349 1.00 84.75 212 VAL A N 1
ATOM 1742 C CA . VAL A 1 212 ? -6.884 0.003 22.922 1.00 84.75 212 VAL A CA 1
ATOM 1743 C C . VAL A 1 212 ? -6.231 1.174 22.198 1.00 84.75 212 VAL A C 1
ATOM 1745 O O . VAL A 1 212 ? -6.721 2.296 22.242 1.00 84.75 212 VAL A O 1
ATOM 1748 N N . SER A 1 213 ? -5.087 0.929 21.556 1.00 84.31 213 SER A N 1
ATOM 1749 C CA . SER A 1 213 ? -4.442 1.956 20.737 1.00 84.31 213 SER A CA 1
ATOM 1750 C C . SER A 1 213 ? -5.266 2.214 19.476 1.00 84.31 213 SER A C 1
ATOM 1752 O O . SER A 1 213 ? -5.917 1.305 18.957 1.00 84.31 213 SER A O 1
ATOM 1754 N N . LEU A 1 214 ? -5.171 3.424 18.919 1.00 85.06 214 LEU A N 1
ATOM 1755 C CA . LEU A 1 214 ? -5.844 3.750 17.659 1.00 85.06 214 LEU A CA 1
ATOM 1756 C C . LEU A 1 214 ? -5.386 2.843 16.500 1.00 85.06 214 LEU A C 1
ATOM 1758 O O . LEU A 1 214 ? -6.161 2.564 15.595 1.00 85.06 214 LEU A O 1
ATOM 1762 N N . LEU A 1 215 ? -4.156 2.318 16.563 1.00 81.50 215 LEU A N 1
ATOM 1763 C CA . LEU A 1 215 ? -3.667 1.309 15.621 1.00 81.50 215 LEU A CA 1
ATOM 1764 C C . LEU A 1 215 ? -4.428 -0.018 15.748 1.00 81.50 215 LEU A C 1
ATOM 1766 O O . LEU A 1 215 ? -4.823 -0.581 14.737 1.00 81.50 215 LEU A O 1
ATOM 1770 N N . ASN A 1 216 ? -4.643 -0.516 16.969 1.00 83.50 216 ASN A N 1
ATOM 1771 C CA . ASN A 1 216 ? -5.400 -1.753 17.179 1.00 83.50 216 ASN A CA 1
ATOM 1772 C C . ASN A 1 216 ? -6.875 -1.568 16.810 1.00 83.50 216 ASN A C 1
ATOM 1774 O O . ASN A 1 216 ? -7.480 -2.475 16.248 1.00 83.50 216 ASN A O 1
ATOM 1778 N N . PHE A 1 217 ? -7.440 -0.395 17.113 1.00 87.50 217 PHE A N 1
ATOM 1779 C CA . PHE A 1 217 ? -8.782 -0.018 16.679 1.00 87.50 217 PHE A CA 1
ATOM 1780 C C . PHE A 1 217 ? -8.880 -0.027 15.148 1.00 87.50 217 PHE A C 1
ATOM 1782 O O . PHE A 1 217 ? -9.763 -0.673 14.594 1.00 87.50 217 PHE A O 1
ATOM 1789 N N . TYR A 1 218 ? -7.923 0.605 14.466 1.00 86.12 218 TYR A N 1
ATOM 1790 C CA . TYR A 1 218 ? -7.812 0.585 13.010 1.00 86.12 218 TYR A CA 1
ATOM 1791 C C . TYR A 1 218 ? -7.696 -0.844 12.450 1.00 86.12 218 TYR A C 1
ATOM 1793 O O . TYR A 1 218 ? -8.464 -1.237 11.574 1.00 86.12 218 TYR A O 1
ATOM 1801 N N . ASP A 1 219 ? -6.781 -1.652 12.994 1.00 80.62 219 ASP A N 1
ATOM 1802 C CA . ASP A 1 219 ? -6.568 -3.041 12.574 1.00 80.62 219 ASP A CA 1
ATOM 1803 C C . ASP A 1 219 ? -7.813 -3.919 12.759 1.00 80.62 219 ASP A C 1
ATOM 1805 O O . ASP A 1 219 ? -7.978 -4.898 12.026 1.00 80.62 219 ASP A O 1
ATOM 1809 N N . LEU A 1 220 ? -8.659 -3.597 13.742 1.00 86.81 220 LEU A N 1
ATOM 1810 C CA . LEU A 1 220 ? -9.903 -4.310 13.997 1.00 86.81 220 LEU A CA 1
ATOM 1811 C C . LEU A 1 220 ? -11.056 -3.815 13.118 1.00 86.81 220 LEU A C 1
ATOM 1813 O O . LEU A 1 220 ? -11.838 -4.649 12.683 1.00 86.81 220 LEU A O 1
ATOM 1817 N N . PHE A 1 221 ? -11.160 -2.515 12.838 1.00 89.56 221 PHE A N 1
ATOM 1818 C CA . PHE A 1 221 ? -12.365 -1.934 12.228 1.00 89.56 221 PHE A CA 1
ATOM 1819 C C . PHE A 1 221 ? -12.218 -1.418 10.794 1.00 89.56 221 PHE A C 1
ATOM 1821 O O . PHE A 1 221 ? -13.201 -1.005 10.195 1.00 89.56 221 PHE A O 1
ATOM 1828 N N . PHE A 1 222 ? -11.014 -1.412 10.225 1.00 85.62 222 PHE A N 1
ATOM 1829 C CA . PHE A 1 222 ? -10.774 -0.848 8.887 1.00 85.62 222 PHE A CA 1
ATOM 1830 C C . PHE A 1 222 ? -9.861 -1.714 8.010 1.00 85.62 222 PHE A C 1
ATOM 1832 O O . PHE A 1 222 ? -9.662 -1.419 6.834 1.00 85.62 222 PHE A O 1
ATOM 1839 N N . ASN A 1 223 ? -9.312 -2.802 8.555 1.00 79.69 223 ASN A N 1
ATOM 1840 C CA . ASN A 1 223 ? -8.539 -3.782 7.797 1.00 79.69 223 ASN A CA 1
ATOM 1841 C C . ASN A 1 223 ? -9.367 -5.048 7.571 1.00 79.69 223 ASN A C 1
ATOM 1843 O O . ASN A 1 223 ? -9.983 -5.561 8.501 1.00 79.69 223 ASN A O 1
ATOM 1847 N N . LYS A 1 224 ? -9.333 -5.616 6.359 1.00 74.06 224 LYS A N 1
ATOM 1848 C CA . LYS A 1 224 ? -9.977 -6.912 6.090 1.00 74.06 224 LYS A CA 1
ATOM 1849 C C . LYS A 1 224 ? -9.384 -8.006 6.984 1.00 74.06 224 LYS A C 1
ATOM 1851 O O . LYS A 1 224 ? -8.161 -8.130 7.110 1.00 74.06 224 LYS A O 1
ATOM 1856 N N . TYR A 1 225 ? -10.245 -8.829 7.574 1.00 64.06 225 TYR A N 1
ATOM 1857 C CA . TYR A 1 225 ? -9.814 -9.998 8.329 1.00 64.06 225 TYR A CA 1
ATOM 1858 C C . TYR A 1 225 ? -9.196 -11.053 7.397 1.00 64.06 225 TYR A C 1
ATOM 1860 O O . TYR A 1 225 ? -9.847 -11.537 6.476 1.00 64.06 225 TYR A O 1
ATOM 1868 N N . LYS A 1 226 ? -7.928 -11.416 7.629 1.00 57.38 226 LYS A N 1
ATOM 1869 C CA . LYS A 1 226 ? -7.237 -12.513 6.929 1.00 57.38 226 LYS A CA 1
ATOM 1870 C C . LYS A 1 226 ? -7.232 -13.749 7.839 1.00 57.38 226 LYS A C 1
ATOM 1872 O O . LYS A 1 226 ? -6.681 -13.680 8.938 1.00 57.38 226 LYS A O 1
ATOM 1877 N N . LYS A 1 227 ? -7.846 -14.861 7.413 1.00 49.97 227 LYS A N 1
ATOM 1878 C CA . LYS A 1 227 ? -7.818 -16.148 8.140 1.00 49.97 227 LYS A CA 1
ATOM 1879 C C . LYS A 1 227 ? -6.393 -16.712 8.090 1.00 49.97 227 LYS A C 1
ATOM 1881 O O . LYS A 1 227 ? -5.839 -16.859 7.011 1.00 49.97 227 LYS A O 1
ATOM 1886 N N . VAL A 1 228 ? -5.798 -17.008 9.245 1.00 43.44 228 VAL A N 1
ATOM 1887 C CA . VAL A 1 228 ? -4.441 -17.582 9.341 1.00 43.44 228 VAL A CA 1
ATOM 1888 C C . VAL A 1 228 ? -4.563 -19.054 9.735 1.00 43.44 228 VAL A C 1
ATOM 1890 O O . VAL A 1 228 ? -4.964 -19.350 10.862 1.00 43.44 228 VAL A O 1
ATOM 1893 N N . SER A 1 229 ? -4.220 -19.982 8.837 1.00 33.12 229 SER A N 1
ATOM 1894 C CA . SER A 1 229 ? -3.976 -21.390 9.182 1.00 33.12 229 SER A CA 1
ATOM 1895 C C . SER A 1 229 ? -2.743 -21.520 10.089 1.00 33.12 229 SER A C 1
ATOM 1897 O O . SER A 1 229 ? -1.831 -20.704 10.051 1.00 33.12 229 SER A O 1
ATOM 1899 N N . LEU A 1 230 ? -2.744 -22.529 10.964 1.00 30.36 230 LEU A N 1
ATOM 1900 C CA . LEU A 1 230 ? -1.960 -22.644 12.208 1.00 30.36 230 LEU A CA 1
ATOM 1901 C C . LEU A 1 230 ? -0.418 -22.699 12.125 1.00 30.36 230 LEU A C 1
ATOM 1903 O O . LEU A 1 230 ? 0.219 -22.915 13.158 1.00 30.36 230 LEU A O 1
ATOM 1907 N N . GLU A 1 231 ? 0.198 -22.453 10.980 1.00 32.78 231 GLU A N 1
ATOM 1908 C CA . GLU A 1 231 ? 1.650 -22.479 10.813 1.00 32.78 231 GLU A CA 1
ATOM 1909 C C . GLU A 1 231 ? 2.090 -21.179 10.151 1.00 32.78 231 GLU A C 1
ATOM 1911 O O . GLU A 1 231 ? 2.000 -21.057 8.945 1.00 32.78 231 GLU A O 1
ATOM 1916 N N . GLU A 1 232 ? 2.484 -20.190 10.961 1.00 34.97 232 GLU A N 1
ATOM 1917 C CA . GLU A 1 232 ? 3.667 -19.346 10.724 1.00 34.97 232 GLU A CA 1
ATOM 1918 C C . GLU A 1 232 ? 3.729 -18.194 11.737 1.00 34.97 232 GLU A C 1
ATOM 1920 O O . GLU A 1 232 ? 3.077 -17.151 11.650 1.00 34.97 232 GLU A O 1
ATOM 1925 N N . ASN A 1 233 ? 4.580 -18.389 12.747 1.00 29.58 233 ASN A N 1
ATOM 1926 C CA . ASN A 1 233 ? 5.207 -17.281 13.439 1.00 29.58 233 ASN A CA 1
ATOM 1927 C C . ASN A 1 233 ? 6.452 -16.884 12.635 1.00 29.58 233 ASN A C 1
ATOM 1929 O O . ASN A 1 233 ? 7.431 -17.595 12.764 1.00 29.58 233 ASN A O 1
ATOM 1933 N N . LEU A 1 234 ? 6.453 -15.765 11.898 1.00 31.41 234 LEU A N 1
ATOM 1934 C CA . LEU A 1 234 ? 7.588 -14.828 11.751 1.00 31.41 234 LEU A CA 1
ATOM 1935 C C . LEU A 1 234 ? 7.065 -13.466 11.246 1.00 31.41 234 LEU A C 1
ATOM 1937 O O . LEU A 1 234 ? 5.988 -13.385 10.667 1.00 31.41 234 LEU A O 1
ATOM 1941 N N . GLU A 1 235 ? 7.688 -12.376 11.679 1.00 34.34 235 GLU A N 1
ATOM 1942 C CA . GLU A 1 235 ? 7.255 -10.991 11.444 1.00 34.34 235 GLU A CA 1
ATOM 1943 C C . GLU A 1 235 ? 7.690 -10.502 10.056 1.00 34.34 235 GLU A C 1
ATOM 1945 O O . GLU A 1 235 ? 8.857 -10.654 9.716 1.00 34.34 235 GLU A O 1
ATOM 1950 N N . THR A 1 236 ? 6.801 -9.851 9.295 1.00 27.45 236 THR A N 1
ATOM 1951 C CA . THR A 1 236 ? 7.151 -8.801 8.311 1.00 27.45 236 THR A CA 1
ATOM 1952 C C . THR A 1 236 ? 5.954 -7.861 8.055 1.00 27.45 236 THR A C 1
ATOM 1954 O O . THR A 1 236 ? 4.811 -8.249 8.305 1.00 27.45 236 THR A O 1
ATOM 1957 N N . PRO A 1 237 ? 6.198 -6.591 7.663 1.00 28.31 237 PRO A N 1
ATOM 1958 C CA . PRO A 1 237 ? 5.231 -5.495 7.712 1.00 28.31 237 PRO A CA 1
ATOM 1959 C C . PRO A 1 237 ? 4.356 -5.407 6.454 1.00 28.31 237 PRO A C 1
ATOM 1961 O O . PRO A 1 237 ? 4.832 -5.610 5.342 1.00 28.31 237 PRO A O 1
ATOM 1964 N N . VAL A 1 238 ? 3.089 -5.040 6.660 1.00 26.61 238 VAL A N 1
ATOM 1965 C CA . VAL A 1 238 ? 2.098 -4.771 5.608 1.00 26.61 238 VAL A CA 1
ATOM 1966 C C . VAL A 1 238 ? 2.216 -3.309 5.151 1.00 26.61 238 VAL A C 1
ATOM 1968 O O . VAL A 1 238 ? 1.911 -2.420 5.955 1.00 26.61 238 VAL A O 1
ATOM 1971 N N . ASP A 1 239 ? 2.624 -3.121 3.890 1.00 26.91 239 ASP A N 1
ATOM 1972 C CA . ASP A 1 239 ? 2.327 -1.979 2.998 1.00 26.91 239 ASP A CA 1
ATOM 1973 C C . ASP A 1 239 ? 1.127 -2.391 2.110 1.00 26.91 239 ASP A C 1
ATOM 1975 O O . ASP A 1 239 ? 1.084 -3.522 1.626 1.00 26.91 239 ASP A O 1
ATOM 1979 N N . GLU A 1 240 ? 0.022 -1.636 2.156 1.00 34.69 240 GLU A N 1
ATOM 1980 C CA . GLU A 1 240 ? -0.479 -0.717 1.103 1.00 34.69 240 GLU A CA 1
ATOM 1981 C C . GLU A 1 240 ? -1.377 -1.391 0.044 1.00 34.69 240 GLU A C 1
ATOM 1983 O O . GLU A 1 240 ? -0.903 -2.080 -0.850 1.00 34.69 240 GLU A O 1
ATOM 1988 N N . ASN A 1 241 ? -2.696 -1.165 0.094 1.00 28.92 241 ASN A N 1
ATOM 1989 C CA . ASN A 1 241 ? -3.320 -0.067 -0.656 1.00 28.92 241 ASN A CA 1
ATOM 1990 C C . ASN A 1 241 ? -4.848 -0.080 -0.549 1.00 28.92 241 ASN A C 1
ATOM 1992 O O . ASN A 1 241 ? -5.513 -1.114 -0.607 1.00 28.92 241 ASN A O 1
ATOM 1996 N N . LEU A 1 242 ? -5.376 1.131 -0.427 1.00 28.66 242 LEU A N 1
ATOM 1997 C CA . LEU A 1 242 ? -6.757 1.485 -0.659 1.00 28.66 242 LEU A CA 1
ATOM 1998 C C . LEU A 1 242 ? -6.763 2.269 -1.961 1.00 28.66 242 LEU A C 1
ATOM 2000 O O . LEU A 1 242 ? -6.395 3.433 -1.985 1.00 28.66 242 LEU A O 1
ATOM 2004 N N . ASN A 1 243 ? -7.101 1.565 -3.031 1.00 27.84 243 ASN A N 1
ATOM 2005 C CA . ASN A 1 243 ? -7.650 2.092 -4.265 1.00 27.84 243 ASN A CA 1
ATOM 2006 C C . ASN A 1 243 ? -8.597 1.021 -4.809 1.00 27.84 243 ASN A C 1
ATOM 2008 O O . ASN A 1 243 ? -8.507 -0.146 -4.430 1.00 27.84 243 ASN A O 1
ATOM 2012 N N . MET A 1 244 ? -9.570 1.484 -5.581 1.00 27.16 244 MET A N 1
ATOM 2013 C CA . MET A 1 244 ? -10.784 0.797 -6.002 1.00 27.16 244 MET A CA 1
ATOM 2014 C C . MET A 1 244 ? -10.648 -0.683 -6.371 1.00 27.16 244 MET A C 1
ATOM 2016 O O . MET A 1 244 ? -9.606 -1.161 -6.796 1.00 27.16 244 MET A O 1
ATOM 2020 N N . ILE A 1 245 ? -11.781 -1.372 -6.228 1.00 34.75 245 ILE A N 1
ATOM 2021 C CA . ILE A 1 245 ? -12.060 -2.763 -6.590 1.00 34.75 245 ILE A CA 1
ATOM 2022 C C . ILE A 1 245 ? -11.523 -3.091 -7.996 1.00 34.75 245 ILE A C 1
ATOM 2024 O O . ILE A 1 245 ? -12.224 -3.004 -8.994 1.00 34.75 245 ILE A O 1
ATOM 2028 N N . SER A 1 246 ? -10.260 -3.487 -8.033 1.00 30.58 246 SER A N 1
ATOM 2029 C CA . SER A 1 246 ? -9.656 -4.500 -8.883 1.00 30.58 246 SER A CA 1
ATOM 2030 C C . SER A 1 246 ? -8.375 -4.883 -8.152 1.00 30.58 246 SER A C 1
ATOM 2032 O O . SER A 1 246 ? -7.527 -4.025 -7.902 1.00 30.58 246 SER A O 1
ATOM 2034 N N . SER A 1 247 ? -8.246 -6.146 -7.752 1.00 42.44 247 SER A N 1
ATOM 2035 C CA . SER A 1 247 ? -6.933 -6.778 -7.601 1.00 42.44 247 SER A CA 1
ATOM 2036 C C . SER A 1 247 ? -6.029 -6.256 -8.710 1.00 42.44 247 SER A C 1
ATOM 2038 O O . SER A 1 247 ? -6.477 -6.219 -9.847 1.00 42.44 247 SER A O 1
ATOM 2040 N N . ASN A 1 248 ? -4.836 -5.744 -8.412 1.00 46.97 248 ASN A N 1
ATOM 2041 C CA . ASN A 1 248 ? -3.781 -5.805 -9.412 1.00 46.97 248 ASN A CA 1
ATOM 2042 C C . ASN A 1 248 ? -2.417 -5.499 -8.816 1.00 46.97 248 ASN A C 1
ATOM 2044 O O . ASN A 1 248 ? -2.169 -4.462 -8.199 1.00 46.97 248 ASN A O 1
ATOM 2048 N N . LEU A 1 249 ? -1.511 -6.436 -9.060 1.00 55.50 249 LEU A N 1
ATOM 2049 C CA . LEU A 1 249 ? -0.085 -6.203 -8.984 1.00 55.50 249 LEU A CA 1
ATOM 2050 C C . LEU A 1 249 ? 0.300 -4.924 -9.747 1.00 55.50 249 LEU A C 1
ATOM 2052 O O . LEU A 1 249 ? -0.296 -4.642 -10.789 1.00 55.50 249 LEU A O 1
ATOM 2056 N N . PRO A 1 250 ? 1.365 -4.211 -9.335 1.00 68.50 250 PRO A N 1
ATOM 2057 C CA . PRO A 1 250 ? 1.975 -3.213 -10.207 1.00 68.50 250 PRO A CA 1
ATOM 2058 C C . PRO A 1 250 ? 2.296 -3.851 -11.571 1.00 68.50 250 PRO A C 1
ATOM 2060 O O . PRO A 1 250 ? 2.974 -4.884 -11.629 1.00 68.50 250 PRO A O 1
ATOM 2063 N N . LYS A 1 251 ? 1.789 -3.262 -12.666 1.00 81.62 251 LYS A N 1
ATOM 2064 C CA . LYS A 1 251 ? 1.822 -3.878 -14.010 1.00 81.62 251 LYS A CA 1
ATOM 2065 C C . LYS A 1 251 ? 3.236 -4.034 -14.572 1.00 81.62 251 LYS A C 1
ATOM 2067 O O . LYS A 1 251 ? 3.467 -4.896 -15.415 1.00 81.62 251 LYS A O 1
ATOM 2072 N N . ASN A 1 252 ? 4.183 -3.226 -14.095 1.00 87.06 252 ASN A N 1
ATOM 2073 C CA . ASN A 1 252 ? 5.603 -3.326 -14.423 1.00 87.06 252 ASN A CA 1
ATOM 2074 C C . ASN A 1 252 ? 6.405 -3.540 -13.133 1.00 87.06 252 ASN A C 1
ATOM 2076 O O . ASN A 1 252 ? 6.328 -2.730 -12.211 1.00 87.06 252 ASN A O 1
ATOM 2080 N N . GLN A 1 253 ? 7.188 -4.618 -13.061 1.00 87.06 253 GLN A N 1
ATOM 2081 C CA . GLN A 1 253 ? 7.962 -4.986 -11.871 1.00 87.06 253 GLN A CA 1
ATOM 2082 C C . GLN A 1 253 ? 9.409 -5.311 -12.230 1.00 87.06 253 GLN A C 1
ATOM 2084 O O . GLN A 1 253 ? 9.675 -6.006 -13.208 1.00 87.06 253 GLN A O 1
ATOM 2089 N N . ILE A 1 254 ? 10.341 -4.860 -11.387 1.00 87.00 254 ILE A N 1
ATOM 2090 C CA . ILE A 1 254 ? 11.765 -5.187 -11.497 1.00 87.00 254 ILE A CA 1
ATOM 2091 C C . ILE A 1 254 ? 12.166 -6.038 -10.294 1.00 87.00 254 ILE A C 1
ATOM 2093 O O . ILE A 1 254 ? 12.178 -5.567 -9.156 1.00 87.00 254 ILE A O 1
ATOM 2097 N N . LEU A 1 255 ? 12.542 -7.293 -10.548 1.00 82.56 255 LEU A N 1
ATOM 2098 C CA . LEU A 1 255 ? 13.173 -8.147 -9.544 1.00 82.56 255 LEU A CA 1
ATOM 2099 C C . LEU A 1 255 ? 14.669 -7.817 -9.496 1.00 82.56 255 LEU A C 1
ATOM 2101 O O . LEU A 1 255 ? 15.423 -8.195 -10.390 1.00 82.56 255 LEU A O 1
ATOM 2105 N N . TYR A 1 256 ? 15.110 -7.114 -8.453 1.00 82.38 256 TYR A N 1
ATOM 2106 C CA . TYR A 1 256 ? 16.514 -6.743 -8.257 1.00 82.38 256 TYR A CA 1
ATOM 2107 C C . TYR A 1 256 ? 17.146 -7.506 -7.088 1.00 82.38 256 TYR A C 1
ATOM 2109 O O . TYR A 1 256 ? 16.472 -7.984 -6.179 1.00 82.38 256 TYR A O 1
ATOM 2117 N N . GLY A 1 257 ? 18.470 -7.647 -7.121 1.00 76.19 257 GLY A N 1
ATOM 2118 C CA . GLY A 1 257 ? 19.242 -8.305 -6.068 1.00 76.19 257 GLY A CA 1
ATOM 2119 C C . GLY A 1 257 ? 20.505 -8.985 -6.601 1.00 76.19 257 GLY A C 1
ATOM 2120 O O . GLY A 1 257 ? 20.644 -9.138 -7.821 1.00 76.19 257 GLY A O 1
ATOM 2121 N N . PRO A 1 258 ? 21.422 -9.415 -5.716 1.00 68.38 258 PRO A N 1
ATOM 2122 C CA . PRO A 1 258 ? 22.648 -10.112 -6.102 1.00 68.38 258 PRO A CA 1
ATOM 2123 C C . PRO A 1 258 ? 22.401 -11.346 -6.995 1.00 68.38 258 PRO A C 1
ATOM 2125 O O . PRO A 1 258 ? 21.316 -11.938 -6.970 1.00 68.38 258 PRO A O 1
ATOM 2128 N N . PRO A 1 259 ? 23.375 -11.772 -7.815 1.00 70.50 259 PRO A N 1
ATOM 2129 C CA . PRO A 1 259 ? 23.302 -13.054 -8.516 1.00 70.50 259 PRO A CA 1
ATOM 2130 C C . PRO A 1 259 ? 23.051 -14.215 -7.540 1.00 70.50 259 PRO A C 1
ATOM 2132 O O . PRO A 1 259 ? 23.541 -14.200 -6.414 1.00 70.50 259 PRO A O 1
ATOM 2135 N N . GLY A 1 260 ? 22.269 -15.214 -7.956 1.00 64.00 260 GLY A N 1
ATOM 2136 C CA . GLY A 1 260 ? 21.980 -16.394 -7.130 1.00 64.00 260 GLY A CA 1
ATOM 2137 C C . GLY A 1 260 ? 20.882 -16.231 -6.068 1.00 64.00 260 GLY A C 1
ATOM 2138 O O . GLY A 1 260 ? 20.556 -17.205 -5.401 1.00 64.00 260 GLY A O 1
ATOM 2139 N N . THR A 1 261 ? 20.234 -15.067 -5.935 1.00 67.19 261 THR A N 1
ATOM 2140 C CA . THR A 1 261 ? 19.140 -14.846 -4.957 1.00 67.19 261 THR A CA 1
ATOM 2141 C C . THR A 1 261 ? 17.766 -15.363 -5.402 1.00 67.19 261 THR A C 1
ATOM 2143 O O . THR A 1 261 ? 16.739 -14.897 -4.917 1.00 67.19 261 THR A O 1
ATOM 2146 N N . GLY A 1 262 ? 17.717 -16.288 -6.364 1.00 68.12 262 GLY A N 1
ATOM 2147 C CA . GLY A 1 262 ? 16.461 -16.898 -6.807 1.00 68.12 262 GLY A CA 1
ATOM 2148 C C . GLY A 1 262 ? 15.518 -15.968 -7.581 1.00 68.12 262 GLY A C 1
ATOM 2149 O O . GLY A 1 262 ? 14.329 -16.255 -7.652 1.00 68.12 262 GLY A O 1
ATOM 2150 N N . LYS A 1 263 ? 16.010 -14.880 -8.193 1.00 76.69 263 LYS A N 1
ATOM 2151 C CA . LYS A 1 263 ? 15.175 -13.978 -9.017 1.00 76.69 263 LYS A CA 1
ATOM 2152 C C . LYS A 1 263 ? 14.415 -14.743 -10.105 1.00 76.69 263 LYS A C 1
ATOM 2154 O O . LYS A 1 263 ? 13.196 -14.683 -10.145 1.00 76.69 263 LYS A O 1
ATOM 2159 N N . THR A 1 264 ? 15.126 -15.558 -10.885 1.00 69.56 264 THR A N 1
ATOM 2160 C CA . THR A 1 264 ? 14.547 -16.420 -11.930 1.00 69.56 264 THR A CA 1
ATOM 2161 C C . THR A 1 264 ? 13.556 -17.443 -11.366 1.00 69.56 264 THR A C 1
ATOM 2163 O O . THR A 1 264 ? 12.538 -17.729 -11.985 1.00 69.56 264 THR A O 1
ATOM 2166 N N . TYR A 1 265 ? 13.815 -17.969 -10.164 1.00 75.88 265 TYR A N 1
ATOM 2167 C CA . TYR A 1 265 ? 12.888 -18.871 -9.473 1.00 75.88 265 TYR A CA 1
ATOM 2168 C C . TYR A 1 265 ? 11.568 -18.157 -9.145 1.00 75.88 265 TYR A C 1
ATOM 2170 O O . TYR A 1 265 ? 10.491 -18.704 -9.379 1.00 75.88 265 TYR A O 1
ATOM 2178 N N . GLN A 1 266 ? 11.650 -16.922 -8.647 1.00 84.56 266 GLN A N 1
ATOM 2179 C CA . GLN A 1 266 ? 10.493 -16.097 -8.301 1.00 84.56 266 GLN A CA 1
ATOM 2180 C C . GLN A 1 266 ? 9.724 -15.612 -9.535 1.00 84.56 266 GLN A C 1
ATOM 2182 O O . GLN A 1 266 ? 8.511 -15.443 -9.459 1.00 84.56 266 GLN A O 1
ATOM 2187 N N . THR A 1 267 ? 10.389 -15.447 -10.682 1.00 87.94 267 THR A N 1
ATOM 2188 C CA . THR A 1 267 ? 9.756 -15.032 -11.942 1.00 87.94 267 THR A CA 1
ATOM 2189 C C . THR A 1 267 ? 8.587 -15.930 -12.343 1.00 87.94 267 THR A C 1
ATOM 2191 O O . THR A 1 267 ? 7.552 -15.416 -12.753 1.00 87.94 267 THR A O 1
ATOM 2194 N N . VAL A 1 268 ? 8.715 -17.253 -12.180 1.00 90.38 268 VAL A N 1
ATOM 2195 C CA . VAL A 1 268 ? 7.632 -18.208 -12.483 1.00 90.38 268 VAL A CA 1
ATOM 2196 C C . VAL A 1 268 ? 6.388 -17.889 -11.655 1.00 90.38 268 VAL A C 1
ATOM 2198 O O . VAL A 1 268 ? 5.302 -17.734 -12.207 1.00 90.38 268 VAL A O 1
ATOM 2201 N N . ASN A 1 269 ? 6.557 -17.733 -10.341 1.00 90.06 269 ASN A N 1
ATOM 2202 C CA . ASN A 1 269 ? 5.455 -17.455 -9.426 1.00 90.06 269 ASN A CA 1
ATOM 2203 C C . ASN A 1 269 ? 4.814 -16.101 -9.765 1.00 90.06 269 ASN A C 1
ATOM 2205 O O . ASN A 1 269 ? 3.601 -16.019 -9.907 1.00 90.06 269 ASN A O 1
ATOM 2209 N N . ARG A 1 270 ? 5.629 -15.060 -9.992 1.00 89.00 270 ARG A N 1
ATOM 2210 C CA . ARG A 1 270 ? 5.152 -13.710 -10.339 1.00 89.00 270 ARG A CA 1
ATOM 2211 C C . ARG A 1 270 ? 4.389 -13.679 -11.659 1.00 89.00 270 ARG A C 1
ATOM 2213 O O . ARG A 1 270 ? 3.367 -13.006 -11.745 1.00 89.00 270 ARG A O 1
ATOM 2220 N N . ALA A 1 271 ? 4.864 -14.409 -12.666 1.00 92.38 271 ALA A N 1
ATOM 2221 C CA . ALA A 1 271 ? 4.190 -14.499 -13.951 1.00 92.38 271 ALA A CA 1
ATOM 2222 C C . ALA A 1 271 ? 2.825 -15.178 -13.803 1.00 92.38 271 ALA A C 1
ATOM 2224 O O . ALA A 1 271 ? 1.831 -14.636 -14.268 1.00 92.38 271 ALA A O 1
ATOM 2225 N N . LEU A 1 272 ? 2.749 -16.307 -13.094 1.00 92.94 272 LEU A N 1
ATOM 2226 C CA . LEU A 1 272 ? 1.474 -16.986 -12.845 1.00 92.94 272 LEU A CA 1
ATOM 2227 C C . LEU A 1 272 ? 0.515 -16.126 -12.014 1.00 92.94 272 LEU A C 1
ATOM 2229 O O . LEU A 1 272 ? -0.659 -16.035 -12.362 1.00 92.94 272 LEU A O 1
ATOM 2233 N N . SER A 1 273 ? 1.010 -15.443 -10.980 1.00 90.38 273 SER A N 1
ATOM 2234 C CA . SER A 1 273 ? 0.220 -14.485 -10.204 1.00 90.38 273 SER A CA 1
ATOM 2235 C C . SER A 1 273 ? -0.375 -13.388 -11.087 1.00 90.38 273 SER A C 1
ATOM 2237 O O . SER A 1 273 ? -1.563 -13.116 -10.990 1.00 90.38 273 SER A O 1
ATOM 2239 N N . ALA A 1 274 ? 0.407 -12.805 -12.001 1.00 90.25 274 ALA A N 1
ATOM 2240 C CA . ALA A 1 274 ? -0.092 -11.788 -12.928 1.00 90.25 274 ALA A CA 1
ATOM 2241 C C . ALA A 1 274 ? -1.104 -12.353 -13.944 1.00 90.25 274 ALA A C 1
ATOM 2243 O O . ALA A 1 274 ? -2.113 -11.714 -14.232 1.00 90.25 274 ALA A O 1
ATOM 2244 N N . ILE A 1 275 ? -0.874 -13.563 -14.465 1.00 92.00 275 ILE A N 1
ATOM 2245 C CA . ILE A 1 275 ? -1.788 -14.211 -15.419 1.00 92.00 275 ILE A CA 1
ATOM 2246 C C . ILE A 1 275 ? -3.170 -14.461 -14.804 1.00 92.00 275 ILE A C 1
ATOM 2248 O O . ILE A 1 275 ? -4.178 -14.241 -15.472 1.00 92.00 275 ILE A O 1
ATOM 2252 N N . TYR A 1 276 ? -3.216 -14.911 -13.551 1.00 88.69 276 TYR A N 1
ATOM 2253 C CA . TYR A 1 276 ? -4.460 -15.277 -12.865 1.00 88.69 276 TYR A CA 1
ATOM 2254 C C . TYR A 1 276 ? -4.983 -14.201 -11.905 1.00 88.69 276 TYR A C 1
ATOM 2256 O O . TYR A 1 276 ? -5.947 -14.464 -11.191 1.00 88.69 276 TYR A O 1
ATOM 2264 N N . ASP A 1 277 ? -4.357 -13.020 -11.885 1.00 82.81 277 ASP A N 1
ATOM 2265 C CA . ASP A 1 277 ? -4.693 -11.901 -10.996 1.00 82.81 277 ASP A CA 1
ATOM 2266 C C . ASP A 1 277 ? -4.736 -12.294 -9.500 1.00 82.81 277 ASP A C 1
ATOM 2268 O O . ASP A 1 277 ? -5.656 -11.989 -8.741 1.00 82.81 277 ASP A O 1
ATOM 2272 N N . ILE A 1 278 ? -3.714 -13.044 -9.082 1.00 82.31 278 ILE A N 1
ATOM 2273 C CA . ILE A 1 278 ? -3.506 -13.525 -7.710 1.00 82.31 278 ILE A CA 1
ATOM 2274 C C . ILE A 1 278 ? -2.480 -12.621 -7.034 1.00 82.31 278 ILE A C 1
ATOM 2276 O O . ILE A 1 278 ? -1.490 -12.267 -7.666 1.00 82.31 278 ILE A O 1
ATOM 2280 N N . ASP A 1 279 ? -2.655 -12.302 -5.747 1.00 74.94 279 ASP A N 1
ATOM 2281 C CA . ASP A 1 279 ? -1.695 -11.491 -4.987 1.00 74.94 279 ASP A CA 1
ATOM 2282 C C . ASP A 1 279 ? -0.250 -12.006 -5.166 1.00 74.94 279 ASP A C 1
ATOM 2284 O O . ASP A 1 279 ? 0.074 -13.186 -5.057 1.00 74.94 279 ASP A O 1
ATOM 2288 N N . SER A 1 280 ? 0.659 -11.084 -5.463 1.00 63.12 280 SER A N 1
ATOM 2289 C CA . SER A 1 280 ? 2.076 -11.376 -5.660 1.00 63.12 280 SER A CA 1
ATOM 2290 C C . SER A 1 280 ? 2.790 -11.848 -4.392 1.00 63.12 280 SER A C 1
ATOM 2292 O O . SER A 1 280 ? 3.901 -12.376 -4.470 1.00 63.12 280 SER A O 1
ATOM 2294 N N . GLN A 1 281 ? 2.201 -11.578 -3.225 1.00 65.00 281 GLN A N 1
ATOM 2295 C CA . GLN A 1 281 ? 2.700 -12.010 -1.922 1.00 65.00 281 GLN A CA 1
ATOM 2296 C C . GLN A 1 281 ? 2.143 -13.374 -1.497 1.00 65.00 281 GLN A C 1
ATOM 2298 O O . GLN A 1 281 ? 2.562 -13.874 -0.455 1.00 65.00 281 GLN A O 1
ATOM 2303 N N . THR A 1 282 ? 1.246 -13.973 -2.290 1.00 66.56 282 THR A N 1
ATOM 2304 C CA . THR A 1 282 ? 0.747 -15.335 -2.084 1.00 66.56 282 THR A CA 1
ATOM 2305 C C . THR A 1 282 ? 1.915 -16.313 -2.011 1.00 66.56 282 THR A C 1
ATOM 2307 O O . THR A 1 282 ? 2.814 -16.303 -2.862 1.00 66.56 282 THR A O 1
ATOM 2310 N N . ASP A 1 283 ? 1.928 -17.141 -0.968 1.00 79.06 283 ASP A N 1
ATOM 2311 C CA . ASP A 1 283 ? 2.965 -18.149 -0.811 1.00 79.06 283 ASP A CA 1
ATOM 2312 C C . ASP A 1 283 ? 2.854 -19.223 -1.905 1.00 79.06 283 ASP A C 1
ATOM 2314 O O . ASP A 1 283 ? 1.829 -19.389 -2.564 1.00 79.06 283 ASP A O 1
ATOM 2318 N N . GLU A 1 284 ? 3.939 -19.961 -2.144 1.00 78.69 284 GLU A N 1
ATOM 2319 C CA . GLU A 1 284 ? 3.993 -20.909 -3.260 1.00 78.69 284 GLU A CA 1
ATOM 2320 C C . GLU A 1 284 ? 2.916 -21.999 -3.171 1.00 78.69 284 GLU A C 1
ATOM 2322 O O . GLU A 1 284 ? 2.390 -22.423 -4.200 1.00 78.69 284 GLU A O 1
ATOM 2327 N N . ARG A 1 285 ? 2.571 -22.443 -1.959 1.00 76.50 285 ARG A N 1
ATOM 2328 C CA . ARG A 1 285 ? 1.587 -23.504 -1.753 1.00 76.50 285 ARG A CA 1
ATOM 2329 C C . ARG A 1 285 ? 0.180 -22.991 -2.033 1.00 76.50 285 ARG A C 1
ATOM 2331 O O . ARG A 1 285 ? -0.547 -23.642 -2.779 1.00 76.50 285 ARG A O 1
ATOM 2338 N N . GLU A 1 286 ? -0.169 -21.820 -1.511 1.00 76.06 286 GLU A N 1
ATOM 2339 C CA . GLU A 1 286 ? -1.443 -21.160 -1.811 1.00 76.06 286 GLU A CA 1
ATOM 2340 C C . GLU A 1 286 ? -1.568 -20.836 -3.312 1.00 76.06 286 GLU A C 1
ATOM 2342 O O . GLU A 1 286 ? -2.628 -21.046 -3.911 1.00 76.06 286 GLU A O 1
ATOM 2347 N N . LEU A 1 287 ? -0.473 -20.423 -3.963 1.00 80.31 287 LEU A N 1
ATOM 2348 C CA . LEU A 1 287 ? -0.450 -20.202 -5.409 1.00 80.31 287 LEU A CA 1
ATOM 2349 C C . LEU A 1 287 ? -0.763 -21.496 -6.164 1.00 80.31 287 LEU A C 1
ATOM 2351 O O . LEU A 1 287 ? -1.611 -21.480 -7.052 1.00 80.31 287 LEU A O 1
ATOM 2355 N N . ILE A 1 288 ? -0.123 -22.615 -5.802 1.00 84.88 288 ILE A N 1
ATOM 2356 C CA . ILE A 1 288 ? -0.390 -23.938 -6.392 1.00 84.88 288 ILE A CA 1
ATOM 2357 C C . ILE A 1 288 ? -1.861 -24.316 -6.227 1.00 84.88 288 ILE A C 1
ATOM 2359 O O . ILE A 1 288 ? -2.500 -24.694 -7.210 1.00 84.88 288 ILE A O 1
ATOM 2363 N N . ASP A 1 289 ? -2.396 -24.202 -5.012 1.00 82.50 289 ASP A N 1
ATOM 2364 C CA . ASP A 1 289 ? -3.773 -24.589 -4.697 1.00 82.50 289 ASP A CA 1
ATOM 2365 C C . ASP A 1 289 ? -4.796 -23.728 -5.457 1.00 82.50 289 ASP A C 1
ATOM 2367 O O . ASP A 1 289 ? -5.853 -24.227 -5.848 1.00 82.50 289 ASP A O 1
ATOM 2371 N N . THR A 1 290 ? -4.453 -22.470 -5.750 1.00 83.69 290 THR A N 1
ATOM 2372 C CA . THR A 1 290 ? -5.302 -21.550 -6.520 1.00 83.69 290 THR A CA 1
ATOM 2373 C C . THR A 1 290 ? -5.196 -21.791 -8.029 1.00 83.69 290 THR A C 1
ATOM 2375 O O . THR A 1 290 ? -6.216 -21.914 -8.709 1.00 83.69 290 THR A O 1
ATOM 2378 N N . VAL A 1 291 ? -3.985 -21.896 -8.592 1.00 89.12 291 VAL A N 1
ATOM 2379 C CA . VAL A 1 291 ? -3.808 -22.012 -10.054 1.00 89.12 291 VAL A CA 1
ATOM 2380 C C . VAL A 1 291 ? -4.110 -23.409 -10.580 1.00 89.12 291 VAL A C 1
ATOM 2382 O O . VAL A 1 291 ? -4.510 -23.545 -11.732 1.00 89.12 291 VAL A O 1
ATOM 2385 N N . LYS A 1 292 ? -3.951 -24.462 -9.769 1.00 89.88 292 LYS A N 1
ATOM 2386 C CA . LYS A 1 292 ? -4.192 -25.850 -10.190 1.00 89.88 292 LYS A CA 1
ATOM 2387 C C . LYS A 1 292 ? -5.621 -26.090 -10.706 1.00 89.88 292 LYS A C 1
ATOM 2389 O O . LYS A 1 292 ? -5.742 -26.588 -11.826 1.00 89.88 292 LYS A O 1
ATOM 2394 N N . PRO A 1 293 ? -6.705 -25.740 -9.985 1.00 88.62 293 PRO A N 1
ATOM 2395 C CA . PRO A 1 293 ? -8.063 -25.912 -10.504 1.00 88.62 293 PRO A CA 1
ATOM 2396 C C . PRO A 1 293 ? -8.348 -25.024 -11.725 1.00 88.62 293 PRO A C 1
ATOM 2398 O O . PRO A 1 293 ? -9.047 -25.458 -12.640 1.00 88.62 293 PRO A O 1
ATOM 2401 N N . LEU A 1 294 ? -7.780 -23.813 -11.782 1.00 89.50 294 LEU A N 1
ATOM 2402 C CA . LEU A 1 294 ? -7.928 -22.905 -12.928 1.00 89.50 294 LEU A CA 1
ATOM 2403 C C . LEU A 1 294 ? -7.257 -23.475 -14.184 1.00 89.50 294 LEU A C 1
ATOM 2405 O O . LEU A 1 294 ? -7.867 -23.516 -15.250 1.00 89.50 294 LEU A O 1
ATOM 2409 N N . ALA A 1 295 ? -6.045 -24.003 -14.035 1.00 90.38 295 ALA A N 1
ATOM 2410 C CA . ALA A 1 295 ? -5.307 -24.668 -15.096 1.00 90.38 295 ALA A CA 1
ATOM 2411 C C . ALA A 1 295 ? -6.020 -25.930 -15.591 1.00 90.38 295 ALA A C 1
ATOM 2413 O O . ALA A 1 295 ? -6.095 -26.146 -16.796 1.00 90.38 295 ALA A O 1
ATOM 2414 N N . ILE A 1 296 ? -6.593 -26.737 -14.691 1.00 89.81 296 ILE A N 1
ATOM 2415 C CA . ILE A 1 296 ? -7.400 -27.909 -15.070 1.00 89.81 296 ILE A CA 1
ATOM 2416 C C . ILE A 1 296 ? -8.640 -27.476 -15.856 1.00 89.81 296 ILE A C 1
ATOM 2418 O O . ILE A 1 296 ? -8.954 -28.071 -16.884 1.00 89.81 296 ILE A O 1
ATOM 2422 N N . LYS A 1 297 ? -9.325 -26.415 -15.419 1.00 90.19 297 LYS A N 1
ATOM 2423 C CA . LYS A 1 297 ? -10.480 -25.864 -16.138 1.00 90.19 297 LYS A CA 1
ATOM 2424 C C . LYS A 1 297 ? -10.097 -25.351 -17.532 1.00 90.19 297 LYS A C 1
ATOM 2426 O O . LYS A 1 297 ? -10.887 -25.489 -18.460 1.00 90.19 297 LYS A O 1
ATOM 2431 N N . GLN A 1 298 ? -8.911 -24.760 -17.674 1.00 89.75 298 GLN A N 1
ATOM 2432 C CA . GLN A 1 298 ? -8.448 -24.152 -18.922 1.00 89.75 298 GLN A CA 1
ATOM 2433 C C . GLN A 1 298 ? -7.835 -25.160 -19.908 1.00 89.75 298 GLN A C 1
ATOM 2435 O O . GLN A 1 298 ? -8.056 -25.042 -21.110 1.00 89.75 298 GLN A O 1
ATOM 2440 N N . PHE A 1 299 ? -7.067 -26.136 -19.420 1.00 93.06 299 PHE A N 1
ATOM 2441 C CA . PHE A 1 299 ? -6.235 -27.024 -20.243 1.00 93.06 299 PHE A CA 1
ATOM 2442 C C . PHE A 1 299 ? -6.541 -28.521 -20.067 1.00 93.06 299 PHE A C 1
ATOM 2444 O O . PHE A 1 299 ? -5.979 -29.347 -20.784 1.00 93.06 299 PHE A O 1
ATOM 2451 N N . GLY A 1 300 ? -7.430 -28.882 -19.139 1.00 92.12 300 GLY A N 1
ATOM 2452 C CA . GLY A 1 300 ? -7.794 -30.262 -18.820 1.00 92.12 300 GLY A CA 1
ATOM 2453 C C . GLY A 1 300 ? -6.907 -30.914 -17.753 1.00 92.12 300 GLY A C 1
ATOM 2454 O O . GLY A 1 300 ? -5.772 -30.507 -17.506 1.00 92.12 300 GLY A O 1
ATOM 2455 N N . GLU A 1 301 ? -7.427 -31.972 -17.120 1.00 91.94 301 GLU A N 1
ATOM 2456 C CA . GLU A 1 301 ? -6.750 -32.694 -16.026 1.00 91.94 301 GLU A CA 1
ATOM 2457 C C . GLU A 1 301 ? -5.410 -33.318 -16.442 1.00 91.94 301 GLU A C 1
ATOM 2459 O O . GLU A 1 301 ? -4.476 -33.362 -15.642 1.00 91.94 301 GLU A O 1
ATOM 2464 N N . ALA A 1 302 ? -5.289 -33.741 -17.705 1.00 93.31 302 ALA A N 1
ATOM 2465 C CA . ALA A 1 302 ? -4.095 -34.398 -18.233 1.00 93.31 302 ALA A CA 1
ATOM 2466 C C . ALA A 1 302 ? -2.824 -33.533 -18.130 1.00 93.31 302 ALA A C 1
ATOM 2468 O O . ALA A 1 302 ? -1.733 -34.079 -17.989 1.00 93.31 302 ALA A O 1
ATOM 2469 N N . LEU A 1 303 ? -2.944 -32.196 -18.156 1.00 92.75 303 LEU A N 1
ATOM 2470 C CA . LEU A 1 303 ? -1.792 -31.289 -18.059 1.00 92.75 303 LEU A CA 1
ATOM 2471 C C . LEU A 1 303 ? -1.051 -31.438 -16.721 1.00 92.75 303 LEU A C 1
ATOM 2473 O O . LEU A 1 303 ? 0.175 -31.365 -16.673 1.00 92.75 303 LEU A O 1
ATOM 2477 N N . LEU A 1 304 ? -1.803 -31.617 -15.633 1.00 91.75 304 LEU A N 1
ATOM 2478 C CA . LEU A 1 304 ? -1.285 -31.622 -14.262 1.00 91.75 304 LEU A CA 1
ATOM 2479 C C . LEU A 1 304 ? -1.393 -32.999 -13.598 1.00 91.75 304 LEU A C 1
ATOM 2481 O O . LEU A 1 304 ? -1.232 -33.108 -12.378 1.00 91.75 304 LEU A O 1
ATOM 2485 N N . GLN A 1 305 ? -1.643 -34.041 -14.394 1.00 88.38 305 GLN A N 1
ATOM 2486 C CA . GLN A 1 305 ? -1.679 -35.419 -13.928 1.00 88.38 305 GLN A CA 1
ATOM 2487 C C . GLN A 1 305 ? -0.344 -35.774 -13.260 1.00 88.38 305 GLN A C 1
ATOM 2489 O O . GLN A 1 305 ? 0.732 -35.501 -13.793 1.00 88.38 305 GLN A O 1
ATOM 2494 N N . ASP A 1 306 ? -0.430 -36.323 -12.048 1.00 88.88 306 ASP A N 1
ATOM 2495 C CA . ASP A 1 306 ? 0.710 -36.706 -11.207 1.00 88.88 306 ASP A CA 1
ATOM 2496 C C . ASP A 1 306 ? 1.682 -35.558 -10.851 1.00 88.88 306 ASP A C 1
ATOM 2498 O O . ASP A 1 306 ? 2.749 -35.796 -10.286 1.00 88.88 306 ASP A O 1
ATOM 2502 N N . LYS A 1 307 ? 1.321 -34.294 -11.128 1.00 88.69 307 LYS A N 1
ATOM 2503 C CA . LYS A 1 307 ? 2.119 -33.117 -10.753 1.00 88.69 307 LYS A CA 1
ATOM 2504 C C . LYS A 1 307 ? 1.744 -32.619 -9.359 1.00 88.69 307 LYS A C 1
ATOM 2506 O O . LYS A 1 307 ? 0.571 -32.371 -9.041 1.00 88.69 307 LYS A O 1
ATOM 2511 N N . THR A 1 308 ? 2.763 -32.407 -8.531 1.00 86.38 308 THR A N 1
ATOM 2512 C CA . THR A 1 308 ? 2.627 -31.933 -7.148 1.00 86.38 308 THR A CA 1
ATOM 2513 C C . THR A 1 308 ? 3.641 -30.846 -6.833 1.00 86.38 308 THR A C 1
ATOM 2515 O O . THR A 1 308 ? 4.718 -30.817 -7.424 1.00 86.38 308 THR A O 1
ATOM 2518 N N . GLY A 1 309 ? 3.326 -29.980 -5.869 1.00 86.12 309 GLY A N 1
ATOM 2519 C CA . GLY A 1 309 ? 4.243 -28.920 -5.463 1.00 86.12 309 GLY A CA 1
ATOM 2520 C C . GLY A 1 309 ? 4.596 -28.000 -6.634 1.00 86.12 309 GLY A C 1
ATOM 2521 O O . GLY A 1 309 ? 3.763 -27.717 -7.498 1.00 86.12 309 GLY A O 1
ATOM 2522 N N . ARG A 1 310 ? 5.856 -27.569 -6.685 1.00 87.62 310 ARG A N 1
ATOM 2523 C CA . ARG A 1 310 ? 6.366 -26.641 -7.698 1.00 87.62 310 ARG A CA 1
ATOM 2524 C C . ARG A 1 310 ? 6.234 -27.135 -9.138 1.00 87.62 310 ARG A C 1
ATOM 2526 O O . ARG A 1 310 ? 6.081 -26.312 -10.038 1.00 87.62 310 ARG A O 1
ATOM 2533 N N . ASP A 1 311 ? 6.230 -28.449 -9.361 1.00 91.19 311 ASP A N 1
ATOM 2534 C CA . ASP A 1 311 ? 6.080 -29.016 -10.704 1.00 91.19 311 ASP A CA 1
ATOM 2535 C C . ASP A 1 311 ? 4.766 -28.582 -11.358 1.00 91.19 311 ASP A C 1
ATOM 2537 O O . ASP A 1 311 ? 4.705 -28.449 -12.580 1.00 91.19 311 ASP A O 1
ATOM 2541 N N . VAL A 1 312 ? 3.731 -28.296 -10.559 1.00 92.75 312 VAL A N 1
ATOM 2542 C CA . VAL A 1 312 ? 2.478 -27.705 -11.043 1.00 92.75 312 VAL A CA 1
ATOM 2543 C C . VAL A 1 312 ? 2.734 -26.333 -11.667 1.00 92.75 312 VAL A C 1
ATOM 2545 O O . VAL A 1 312 ? 2.336 -26.095 -12.807 1.00 92.75 312 VAL A O 1
ATOM 2548 N N . LEU A 1 313 ? 3.438 -25.451 -10.952 1.00 93.75 313 LEU A N 1
ATOM 2549 C CA . LEU A 1 313 ? 3.738 -24.091 -11.406 1.00 93.75 313 LEU A CA 1
ATOM 2550 C C . LEU A 1 313 ? 4.644 -24.103 -12.633 1.00 93.75 313 LEU A C 1
ATOM 2552 O O . LEU A 1 313 ? 4.364 -23.422 -13.611 1.00 93.75 313 LEU A O 1
ATOM 2556 N N . THR A 1 314 ? 5.716 -24.897 -12.614 1.00 92.56 314 THR A N 1
ATOM 2557 C CA . THR A 1 314 ? 6.649 -24.975 -13.745 1.00 92.56 314 THR A CA 1
ATOM 2558 C C . THR A 1 314 ? 5.980 -25.556 -14.992 1.00 92.56 314 THR A C 1
ATOM 2560 O O . THR A 1 314 ? 6.179 -25.028 -16.084 1.00 92.56 314 THR A O 1
ATOM 2563 N N . THR A 1 315 ? 5.136 -26.584 -14.844 1.00 95.94 315 THR A N 1
ATOM 2564 C CA . THR A 1 315 ? 4.377 -27.157 -15.970 1.00 95.94 315 THR A CA 1
ATOM 2565 C C . THR A 1 315 ? 3.405 -26.133 -16.554 1.00 95.94 315 THR A C 1
ATOM 2567 O O . THR A 1 315 ? 3.376 -25.931 -17.767 1.00 95.94 315 THR A O 1
ATOM 2570 N N . LEU A 1 316 ? 2.648 -25.442 -15.698 1.00 96.44 316 LEU A N 1
ATOM 2571 C CA . LEU A 1 316 ? 1.690 -24.427 -16.129 1.00 96.44 316 LEU A CA 1
ATOM 2572 C C . LEU A 1 316 ? 2.371 -23.221 -16.784 1.00 96.44 316 LEU A C 1
ATOM 2574 O O . LEU A 1 316 ? 1.907 -22.735 -17.811 1.00 96.44 316 LEU A O 1
ATOM 2578 N N . TYR A 1 317 ? 3.485 -22.763 -16.217 1.00 96.19 317 TYR A N 1
ATOM 2579 C CA . TYR A 1 317 ? 4.298 -21.690 -16.779 1.00 96.19 317 TYR A CA 1
ATOM 2580 C C . TYR A 1 317 ? 4.775 -22.039 -18.188 1.00 96.19 317 TYR A C 1
ATOM 2582 O O . TYR A 1 317 ? 4.542 -21.268 -19.112 1.00 96.19 317 TYR A O 1
ATOM 2590 N N . ASN A 1 318 ? 5.368 -23.223 -18.374 1.00 96.06 318 ASN A N 1
ATOM 2591 C CA . ASN A 1 318 ? 5.831 -23.664 -19.690 1.00 96.06 318 ASN A CA 1
ATOM 2592 C C . ASN A 1 318 ? 4.674 -23.753 -20.687 1.00 96.06 318 ASN A C 1
ATOM 2594 O O . ASN A 1 318 ? 4.808 -23.290 -21.815 1.00 96.06 318 ASN A O 1
ATOM 2598 N N . LYS A 1 319 ? 3.510 -24.254 -20.254 1.00 97.00 319 LYS A N 1
ATOM 2599 C CA . LYS A 1 319 ? 2.318 -24.288 -21.102 1.00 97.00 319 LYS A CA 1
ATOM 2600 C C . LYS A 1 319 ? 1.879 -22.884 -21.530 1.00 97.00 319 LYS A C 1
ATOM 2602 O O . LYS A 1 319 ? 1.584 -22.666 -22.697 1.00 97.00 319 LYS A O 1
ATOM 2607 N N . LEU A 1 320 ? 1.873 -21.911 -20.622 1.00 96.25 320 LEU A N 1
ATOM 2608 C CA . LEU A 1 320 ? 1.529 -20.520 -20.944 1.00 96.25 320 LEU A CA 1
ATOM 2609 C C . LEU A 1 320 ? 2.589 -19.824 -21.817 1.00 96.25 320 LEU A C 1
ATOM 2611 O O . LEU A 1 320 ? 2.242 -18.917 -22.578 1.00 96.25 320 LEU A O 1
ATOM 2615 N N . VAL A 1 321 ? 3.853 -20.253 -21.739 1.00 95.88 321 VAL A N 1
ATOM 2616 C CA . VAL A 1 321 ? 4.918 -19.836 -22.664 1.00 95.88 321 VAL A CA 1
ATOM 2617 C C . VAL A 1 321 ? 4.683 -20.403 -24.066 1.00 95.88 321 VAL A C 1
ATOM 2619 O O . VAL A 1 321 ? 4.750 -19.655 -25.037 1.00 95.88 321 VAL A O 1
ATOM 2622 N N . GLU A 1 322 ? 4.336 -21.687 -24.190 1.00 95.44 322 GLU A N 1
ATOM 2623 C CA . GLU A 1 322 ? 3.972 -22.316 -25.472 1.00 95.44 322 GLU A CA 1
ATOM 2624 C C . GLU A 1 322 ? 2.745 -21.652 -26.109 1.00 95.44 322 GLU A C 1
ATOM 2626 O O . GLU A 1 322 ? 2.731 -21.366 -27.305 1.00 95.44 322 GLU A O 1
ATOM 2631 N N . GLU A 1 323 ? 1.731 -21.334 -25.298 1.00 93.62 323 GLU A N 1
ATOM 2632 C CA . GLU A 1 323 ? 0.553 -20.576 -25.727 1.00 93.62 323 GLU A CA 1
ATOM 2633 C C . GLU A 1 323 ? 0.876 -19.108 -26.030 1.00 93.62 323 GLU A C 1
ATOM 2635 O O . GLU A 1 323 ? -0.014 -18.370 -26.444 1.00 93.62 323 GLU A O 1
ATOM 2640 N N . GLY A 1 324 ? 2.116 -18.648 -25.821 1.00 94.00 324 GLY A N 1
ATOM 2641 C CA . GLY A 1 324 ? 2.578 -17.275 -26.024 1.00 94.00 324 GLY A CA 1
ATOM 2642 C C . GLY A 1 324 ? 1.808 -16.235 -25.210 1.00 94.00 324 GLY A C 1
ATOM 2643 O O . GLY A 1 324 ? 1.646 -15.109 -25.675 1.00 94.00 324 GLY A O 1
ATOM 2644 N N . GLN A 1 325 ? 1.268 -16.630 -24.056 1.00 95.19 325 GLN A N 1
ATOM 2645 C CA . GLN A 1 325 ? 0.649 -15.731 -23.081 1.00 95.19 325 GLN A CA 1
ATOM 2646 C C . GLN A 1 325 ? 1.703 -15.167 -22.111 1.00 95.19 325 GLN A C 1
ATOM 2648 O O . GLN A 1 325 ? 1.583 -14.040 -21.630 1.00 95.19 325 GLN A O 1
ATOM 2653 N N . ILE A 1 326 ? 2.772 -15.936 -21.884 1.00 96.81 326 ILE A N 1
ATOM 2654 C CA . ILE A 1 326 ? 4.008 -15.494 -21.240 1.00 96.81 326 ILE A CA 1
ATOM 2655 C C . ILE A 1 326 ? 5.117 -15.488 -22.293 1.00 96.81 326 ILE A C 1
ATOM 2657 O O . ILE A 1 326 ? 5.327 -16.482 -22.981 1.00 96.81 326 ILE A O 1
ATOM 2661 N N . VAL A 1 327 ? 5.858 -14.390 -22.407 1.00 96.56 327 VAL A N 1
ATOM 2662 C CA . VAL A 1 327 ? 7.022 -14.291 -23.294 1.00 96.56 327 VAL A CA 1
ATOM 2663 C C . VAL A 1 327 ? 8.253 -13.968 -22.466 1.00 96.56 327 VAL A C 1
ATOM 2665 O O . VAL A 1 327 ? 8.228 -13.062 -21.641 1.00 96.56 327 VAL A O 1
ATOM 2668 N N . PHE A 1 328 ? 9.333 -14.714 -22.683 1.00 94.25 328 PHE A N 1
ATOM 2669 C CA . PHE A 1 328 ? 10.614 -14.514 -22.014 1.00 94.25 328 PHE A CA 1
ATOM 2670 C C . PHE A 1 328 ? 11.649 -14.017 -23.022 1.00 94.25 328 PHE A C 1
ATOM 2672 O O . PHE A 1 328 ? 11.860 -14.646 -24.056 1.00 94.25 328 PHE A O 1
ATOM 2679 N N . THR A 1 329 ? 12.310 -12.907 -22.707 1.00 94.25 329 THR A N 1
ATOM 2680 C CA . THR A 1 329 ? 13.439 -12.368 -23.468 1.00 94.25 329 THR A CA 1
ATOM 2681 C C . THR A 1 329 ? 14.577 -11.991 -22.526 1.00 94.25 329 THR A C 1
ATOM 2683 O O . THR A 1 329 ? 14.362 -11.767 -21.335 1.00 94.25 329 THR A O 1
ATOM 2686 N N . THR A 1 330 ? 15.797 -11.913 -23.047 1.00 93.44 330 THR A N 1
ATOM 2687 C CA . THR A 1 330 ? 16.990 -11.540 -22.279 1.00 93.44 330 THR A CA 1
ATOM 2688 C C . THR A 1 330 ? 17.689 -10.387 -22.971 1.00 93.44 330 THR A C 1
ATOM 2690 O O . THR A 1 330 ? 18.062 -10.492 -24.139 1.00 93.44 330 THR A O 1
ATOM 2693 N N . PHE A 1 331 ? 17.905 -9.289 -22.250 1.00 94.62 331 PHE A N 1
ATOM 2694 C CA . PHE A 1 331 ? 18.621 -8.144 -22.793 1.00 94.62 331 PHE A CA 1
ATOM 2695 C C . PHE A 1 331 ? 20.135 -8.357 -22.747 1.00 94.62 331 PHE A C 1
ATOM 2697 O O . PHE A 1 331 ? 20.716 -8.853 -21.781 1.00 94.62 331 PHE A O 1
ATOM 2704 N N . HIS A 1 332 ? 20.791 -7.926 -23.819 1.00 93.00 332 HIS A N 1
ATOM 2705 C CA . HIS A 1 332 ? 22.241 -7.866 -23.945 1.00 93.00 332 HIS A CA 1
ATOM 2706 C C . HIS A 1 332 ? 22.644 -6.566 -24.646 1.00 93.00 332 HIS A C 1
ATOM 2708 O O . HIS A 1 332 ? 21.806 -5.878 -25.222 1.00 93.00 332 HIS A O 1
ATOM 2714 N N . GLN A 1 333 ? 23.934 -6.224 -24.627 1.00 92.31 333 GLN A N 1
ATOM 2715 C CA . GLN A 1 333 ? 24.427 -4.934 -25.140 1.00 92.31 333 GLN A CA 1
ATOM 2716 C C . GLN A 1 333 ? 24.070 -4.672 -26.613 1.00 92.31 333 GLN A C 1
ATOM 2718 O O . GLN A 1 333 ? 23.899 -3.523 -27.008 1.00 92.31 333 GLN A O 1
ATOM 2723 N N . SER A 1 334 ? 23.954 -5.734 -27.414 1.00 92.88 334 SER A N 1
ATOM 2724 C CA . SER A 1 334 ? 23.562 -5.662 -28.828 1.00 92.88 334 SER A CA 1
ATOM 2725 C C . SER A 1 334 ? 22.056 -5.787 -29.082 1.00 92.88 334 SER A C 1
ATOM 2727 O O . SER A 1 334 ? 21.664 -5.727 -30.238 1.00 92.88 334 SER A O 1
ATOM 2729 N N . TYR A 1 335 ? 21.227 -6.000 -28.053 1.00 94.44 335 TYR A N 1
ATOM 2730 C CA . TYR A 1 335 ? 19.775 -6.115 -28.215 1.00 94.44 335 TYR A CA 1
ATOM 2731 C C . TYR A 1 335 ? 19.209 -4.723 -28.503 1.00 94.44 335 TYR A C 1
ATOM 2733 O O . TYR A 1 335 ? 19.559 -3.766 -27.802 1.00 94.44 335 TYR A O 1
ATOM 2741 N N . GLY A 1 336 ? 18.397 -4.589 -29.549 1.00 94.25 336 GLY A N 1
ATOM 2742 C CA . GLY A 1 336 ? 17.965 -3.300 -30.069 1.00 94.25 336 GLY A CA 1
ATOM 2743 C C . GLY A 1 336 ? 16.457 -3.171 -30.238 1.00 94.25 336 GLY A C 1
ATOM 2744 O O . GLY A 1 336 ? 15.672 -4.038 -29.858 1.00 94.25 336 GLY A O 1
ATOM 2745 N N . TYR A 1 337 ? 16.073 -2.032 -30.814 1.00 95.12 337 TYR A N 1
ATOM 2746 C CA . TYR A 1 337 ? 14.693 -1.725 -31.182 1.00 95.12 337 TYR A CA 1
ATOM 2747 C C . TYR A 1 337 ? 14.133 -2.744 -32.179 1.00 95.12 337 TYR A C 1
ATOM 2749 O O . TYR A 1 337 ? 13.004 -3.198 -32.026 1.00 95.12 337 TYR A O 1
ATOM 2757 N N . GLU A 1 338 ? 14.953 -3.159 -33.147 1.00 94.69 338 GLU A N 1
ATOM 2758 C CA . GLU A 1 338 ? 14.553 -4.057 -34.232 1.00 94.69 338 GLU A CA 1
ATOM 2759 C C . GLU A 1 338 ? 14.113 -5.444 -33.744 1.00 94.69 338 GLU A C 1
ATOM 2761 O O . GLU A 1 338 ? 13.212 -6.050 -34.317 1.00 94.69 338 GLU A O 1
ATOM 2766 N N . GLU A 1 339 ? 14.711 -5.953 -32.663 1.00 94.19 339 GLU A N 1
ATOM 2767 C CA . GLU A 1 339 ? 14.313 -7.224 -32.048 1.00 94.19 339 GLU A CA 1
ATOM 2768 C C . GLU A 1 339 ? 13.140 -7.077 -31.064 1.00 94.19 339 GLU A C 1
ATOM 2770 O O . GLU A 1 339 ? 12.384 -8.029 -30.818 1.00 94.19 339 GLU A O 1
ATOM 2775 N N . PHE A 1 340 ? 12.996 -5.898 -30.456 1.00 95.81 340 PHE A N 1
ATOM 2776 C CA . PHE A 1 340 ? 12.027 -5.676 -29.391 1.00 95.81 340 PHE A CA 1
ATOM 2777 C C . PHE A 1 340 ? 10.685 -5.167 -29.901 1.00 95.81 340 PHE A C 1
ATOM 2779 O O . PHE A 1 340 ? 9.660 -5.699 -29.483 1.00 95.81 340 PHE A O 1
ATOM 2786 N N . VAL A 1 341 ? 10.690 -4.190 -30.807 1.00 95.44 341 VAL A N 1
ATOM 2787 C CA . VAL A 1 341 ? 9.509 -3.470 -31.299 1.00 95.44 341 VAL A CA 1
ATOM 2788 C C . VAL A 1 341 ? 9.146 -3.915 -32.707 1.00 95.44 341 VAL A C 1
ATOM 2790 O O . VAL A 1 341 ? 8.127 -4.580 -32.875 1.00 95.44 341 VAL A O 1
ATOM 2793 N N . GLU A 1 342 ? 9.978 -3.598 -33.695 1.00 95.38 342 GLU A N 1
ATOM 2794 C CA . GLU A 1 342 ? 9.874 -4.059 -35.082 1.00 95.38 342 GLU A CA 1
ATOM 2795 C C . GLU A 1 342 ? 11.150 -3.727 -35.852 1.00 95.38 342 GLU A C 1
ATOM 2797 O O . GLU A 1 342 ? 11.808 -2.724 -35.568 1.00 95.38 342 GLU A O 1
ATOM 2802 N N . GLY A 1 343 ? 11.497 -4.558 -36.832 1.00 94.38 343 GLY A N 1
ATOM 2803 C CA . GLY A 1 343 ? 12.708 -4.384 -37.626 1.00 94.38 343 GLY A CA 1
ATOM 2804 C C . GLY A 1 343 ? 12.566 -4.898 -39.050 1.00 94.38 343 GLY A C 1
ATOM 2805 O O . GLY A 1 343 ? 11.719 -5.734 -39.354 1.00 94.38 343 GLY A O 1
ATOM 2806 N N . ILE A 1 344 ? 13.422 -4.402 -39.940 1.00 93.00 344 ILE A N 1
ATOM 2807 C CA . ILE A 1 344 ? 13.444 -4.810 -41.346 1.00 93.00 344 ILE A CA 1
ATOM 2808 C C . ILE A 1 344 ? 14.306 -6.072 -41.489 1.00 93.00 344 ILE A C 1
ATOM 2810 O O . ILE A 1 344 ? 15.477 -6.083 -41.107 1.00 93.00 344 ILE A O 1
ATOM 2814 N N . LYS A 1 345 ? 13.753 -7.139 -42.073 1.00 90.69 345 LYS A N 1
ATOM 2815 C CA . LYS A 1 345 ? 14.442 -8.419 -42.296 1.00 90.69 345 LYS A CA 1
ATOM 2816 C C . LYS A 1 345 ? 14.467 -8.792 -43.782 1.00 90.69 345 LYS A C 1
ATOM 2818 O O . LYS A 1 345 ? 13.507 -8.511 -44.500 1.00 90.69 345 LYS A O 1
ATOM 2823 N N . PRO A 1 346 ? 15.551 -9.415 -44.276 1.00 90.38 346 PRO A N 1
ATOM 2824 C CA . PRO A 1 346 ? 15.616 -9.889 -45.654 1.00 90.38 346 PRO A CA 1
ATOM 2825 C C . PRO A 1 346 ? 14.773 -11.158 -45.846 1.00 90.38 346 PRO A C 1
ATOM 2827 O O . PRO A 1 346 ? 14.747 -12.039 -44.986 1.00 90.38 346 PRO A O 1
ATOM 2830 N N . ASN A 1 347 ? 14.128 -11.287 -47.003 1.00 84.38 347 ASN A N 1
ATOM 2831 C CA . ASN A 1 347 ? 13.500 -12.531 -47.439 1.00 84.38 347 ASN A CA 1
ATOM 2832 C C . ASN A 1 347 ? 14.573 -13.501 -47.948 1.00 84.38 347 ASN A C 1
ATOM 2834 O O . ASN A 1 347 ? 15.311 -13.185 -48.877 1.00 84.38 347 ASN A O 1
ATOM 2838 N N . LEU A 1 348 ? 14.638 -14.697 -47.358 1.00 78.56 348 LEU A N 1
ATOM 2839 C CA . LEU A 1 348 ? 15.618 -15.740 -47.705 1.00 78.56 348 LEU A CA 1
ATOM 2840 C C . LEU A 1 348 ? 15.099 -16.737 -48.760 1.00 78.56 348 LEU A C 1
ATOM 2842 O O . LEU A 1 348 ? 15.717 -17.772 -48.981 1.00 78.56 348 LEU A O 1
ATOM 2846 N N . SER A 1 349 ? 13.942 -16.464 -49.369 1.00 68.00 349 SER A N 1
ATOM 2847 C CA . SER A 1 349 ? 13.186 -17.410 -50.201 1.00 68.00 349 SER A CA 1
ATOM 2848 C C . SER A 1 349 ? 13.389 -17.258 -51.715 1.00 68.00 349 SER A C 1
ATOM 2850 O O . SER A 1 349 ? 12.585 -17.797 -52.468 1.00 68.00 349 SER A O 1
ATOM 2852 N N . GLY A 1 350 ? 14.398 -16.509 -52.168 1.00 59.50 350 GLY A N 1
ATOM 2853 C CA . GLY A 1 350 ? 14.687 -16.337 -53.597 1.00 59.50 350 GLY A CA 1
ATOM 2854 C C . GLY A 1 350 ? 15.690 -17.370 -54.111 1.00 59.50 350 GLY A C 1
ATOM 2855 O O . GLY A 1 350 ? 16.741 -17.553 -53.495 1.00 59.50 350 GLY A O 1
ATOM 2856 N N . ASP A 1 351 ? 15.378 -18.014 -55.240 1.00 66.44 351 ASP A N 1
ATOM 2857 C CA . ASP A 1 351 ? 16.384 -18.667 -56.088 1.00 66.44 351 ASP A CA 1
ATOM 2858 C C . ASP A 1 351 ? 17.424 -17.622 -56.551 1.00 66.44 351 ASP A C 1
ATOM 2860 O O . ASP A 1 351 ? 17.146 -16.423 -56.533 1.00 66.44 351 ASP A O 1
ATOM 2864 N N . GLU A 1 352 ? 18.621 -18.066 -56.955 1.00 60.25 352 GLU A N 1
ATOM 2865 C CA . GLU A 1 352 ? 19.854 -17.266 -57.154 1.00 60.25 352 GLU A CA 1
ATOM 2866 C C . GLU A 1 352 ? 19.749 -16.014 -58.069 1.00 60.25 352 GLU A C 1
ATOM 2868 O O . GLU A 1 352 ? 20.698 -15.233 -58.123 1.00 60.25 352 GLU A O 1
ATOM 2873 N N . ASP A 1 353 ? 18.607 -15.779 -58.724 1.00 61.41 353 ASP A N 1
ATOM 2874 C CA . ASP A 1 353 ? 18.331 -14.644 -59.618 1.00 61.41 353 ASP A CA 1
ATOM 2875 C C . ASP A 1 353 ? 17.300 -13.618 -59.080 1.00 61.41 353 ASP A C 1
ATOM 2877 O O . ASP A 1 353 ? 17.048 -12.609 -59.745 1.00 61.41 353 ASP A O 1
ATOM 2881 N N . ASP A 1 354 ? 16.712 -13.814 -57.891 1.00 64.62 354 ASP A N 1
ATOM 2882 C CA . ASP A 1 354 ? 15.738 -12.868 -57.320 1.00 64.62 354 ASP A CA 1
ATOM 2883 C C . ASP A 1 354 ? 16.398 -11.757 -56.480 1.00 64.62 354 ASP A C 1
ATOM 2885 O O . ASP A 1 354 ? 17.263 -11.985 -55.630 1.00 64.62 354 ASP A O 1
ATOM 2889 N N . ALA A 1 355 ? 15.963 -10.511 -56.694 1.00 71.88 355 ALA A N 1
ATOM 2890 C CA . ALA A 1 355 ? 16.422 -9.359 -55.924 1.00 71.88 355 ALA A CA 1
ATOM 2891 C C . ALA A 1 355 ? 16.095 -9.521 -54.426 1.00 71.88 355 ALA A C 1
ATOM 2893 O O . ALA A 1 355 ? 14.969 -9.870 -54.064 1.00 71.88 355 ALA A O 1
ATOM 2894 N N . ILE A 1 356 ? 17.058 -9.202 -53.547 1.00 78.31 356 ILE A N 1
ATOM 2895 C CA . ILE A 1 356 ? 16.859 -9.204 -52.088 1.00 78.31 356 ILE A CA 1
ATOM 2896 C C . ILE A 1 356 ? 15.682 -8.280 -51.756 1.00 78.31 356 ILE A C 1
ATOM 2898 O O . ILE A 1 356 ? 15.773 -7.058 -51.888 1.00 78.31 356 ILE A O 1
ATOM 2902 N N . SER A 1 357 ? 14.573 -8.874 -51.323 1.00 84.81 357 SER A N 1
ATOM 2903 C CA . SER A 1 357 ? 13.409 -8.151 -50.820 1.00 84.81 357 SER A CA 1
ATOM 2904 C C . SER A 1 357 ? 13.436 -8.119 -49.296 1.00 84.81 357 SER A C 1
ATOM 2906 O O . SER A 1 357 ? 13.980 -9.014 -48.649 1.00 84.81 357 SER A O 1
ATOM 2908 N N . TYR A 1 358 ? 12.858 -7.069 -48.723 1.00 89.56 358 TYR A N 1
ATOM 2909 C CA . TYR A 1 358 ? 12.798 -6.861 -47.283 1.00 89.56 358 TYR A CA 1
ATOM 2910 C C . TYR A 1 358 ? 11.346 -6.860 -46.815 1.00 89.56 358 TYR A C 1
ATOM 2912 O O . TYR A 1 358 ? 10.468 -6.367 -47.523 1.00 89.56 358 TYR A O 1
ATOM 2920 N N . HIS A 1 359 ? 11.101 -7.383 -45.619 1.00 90.81 359 HIS A N 1
ATOM 2921 C CA . HIS A 1 359 ? 9.816 -7.279 -44.937 1.00 90.81 359 HIS A CA 1
ATOM 2922 C C . HIS A 1 359 ? 10.008 -6.713 -43.533 1.00 90.81 359 HIS A C 1
ATOM 2924 O O . HIS A 1 359 ? 11.088 -6.809 -42.949 1.00 90.81 359 HIS A O 1
ATOM 2930 N N . LEU A 1 360 ? 8.951 -6.109 -43.001 1.00 93.56 360 LEU A N 1
ATOM 2931 C CA . LEU A 1 360 ? 8.905 -5.700 -41.607 1.00 93.56 360 LEU A CA 1
ATOM 2932 C C . LEU A 1 360 ? 8.555 -6.923 -40.757 1.00 93.56 360 LEU A C 1
ATOM 2934 O O . LEU A 1 360 ? 7.576 -7.614 -41.044 1.00 93.56 360 LEU A O 1
ATOM 2938 N N . GLU A 1 361 ? 9.348 -7.191 -39.729 1.00 94.75 361 GLU A N 1
ATOM 2939 C CA . GLU A 1 361 ? 9.081 -8.238 -38.754 1.00 94.75 361 GLU A CA 1
ATOM 2940 C C . GLU A 1 361 ? 8.786 -7.613 -37.389 1.00 94.75 361 GLU A C 1
ATOM 2942 O O . GLU A 1 361 ? 9.576 -6.825 -36.867 1.00 94.75 361 GLU A O 1
ATOM 2947 N N . ASP A 1 362 ? 7.656 -7.992 -36.791 1.00 95.88 362 ASP A N 1
ATOM 2948 C CA . ASP A 1 362 ? 7.287 -7.545 -35.452 1.00 95.88 362 ASP A CA 1
ATOM 2949 C C . ASP A 1 362 ? 8.265 -8.091 -34.400 1.00 95.88 362 ASP A C 1
ATOM 2951 O O . ASP A 1 362 ? 8.598 -9.281 -34.365 1.00 95.88 362 ASP A O 1
ATOM 2955 N N . GLY A 1 363 ? 8.680 -7.222 -33.490 1.00 95.06 363 GLY A N 1
ATOM 2956 C CA . GLY A 1 363 ? 9.512 -7.563 -32.349 1.00 95.06 363 GLY A CA 1
ATOM 2957 C C . GLY A 1 363 ? 8.723 -8.187 -31.199 1.00 95.06 363 GLY A C 1
ATOM 2958 O O . GLY A 1 363 ? 7.499 -8.345 -31.231 1.00 95.06 363 GLY A O 1
ATOM 2959 N N . THR A 1 364 ? 9.450 -8.559 -30.151 1.00 95.69 364 THR A N 1
ATOM 2960 C CA . THR A 1 364 ? 8.920 -9.300 -28.996 1.00 95.69 364 THR A CA 1
ATOM 2961 C C . THR A 1 364 ? 7.732 -8.606 -28.308 1.00 95.69 364 THR A C 1
ATOM 2963 O O . THR A 1 364 ? 6.711 -9.252 -28.060 1.00 95.69 364 THR A O 1
ATOM 2966 N N . ILE A 1 365 ? 7.829 -7.304 -28.006 1.00 95.38 365 ILE A N 1
ATOM 2967 C CA . ILE A 1 365 ? 6.760 -6.574 -27.303 1.00 95.38 365 ILE A CA 1
ATOM 2968 C C . ILE A 1 365 ? 5.548 -6.351 -28.205 1.00 95.38 365 ILE A C 1
ATOM 2970 O O . ILE A 1 365 ? 4.417 -6.494 -27.745 1.00 95.38 365 ILE A O 1
ATOM 2974 N N . LYS A 1 366 ? 5.774 -6.071 -29.495 1.00 94.31 366 LYS A N 1
ATOM 2975 C CA . LYS A 1 366 ? 4.705 -5.845 -30.471 1.00 94.31 366 LYS A CA 1
ATOM 2976 C C . LYS A 1 366 ? 3.915 -7.127 -30.723 1.00 94.31 366 LYS A C 1
ATOM 2978 O O . LYS A 1 366 ? 2.693 -7.109 -30.617 1.00 94.31 366 LYS A O 1
ATOM 2983 N N . LYS A 1 367 ? 4.601 -8.261 -30.925 1.00 94.62 367 LYS A N 1
ATOM 2984 C CA . LYS A 1 367 ? 3.976 -9.594 -31.030 1.00 94.62 367 LYS A CA 1
ATOM 2985 C C . LYS A 1 367 ? 3.076 -9.891 -29.821 1.00 94.62 367 LYS A C 1
ATOM 2987 O O . LYS A 1 367 ? 1.944 -10.340 -29.999 1.00 94.62 367 LYS A O 1
ATOM 2992 N N . LEU A 1 368 ? 3.550 -9.618 -28.599 1.00 95.50 368 LEU A N 1
ATOM 2993 C CA . LEU A 1 368 ? 2.770 -9.843 -27.377 1.00 95.50 368 LEU A CA 1
ATOM 2994 C C . LEU A 1 368 ? 1.575 -8.886 -27.257 1.00 95.50 368 LEU A C 1
ATOM 2996 O O . LEU A 1 368 ? 0.468 -9.334 -26.966 1.00 95.50 368 LEU A O 1
ATOM 3000 N N . ALA A 1 369 ? 1.780 -7.589 -27.500 1.00 93.31 369 ALA A N 1
ATOM 3001 C CA . ALA A 1 369 ? 0.739 -6.570 -27.394 1.00 93.31 369 ALA A CA 1
ATOM 3002 C C . ALA A 1 369 ? -0.397 -6.804 -28.400 1.00 93.31 369 ALA A C 1
ATOM 3004 O O . ALA A 1 369 ? -1.563 -6.801 -28.014 1.00 93.31 369 ALA A O 1
ATOM 3005 N N . THR A 1 370 ? -0.070 -7.104 -29.661 1.00 92.69 370 THR A N 1
ATOM 3006 C CA . THR A 1 370 ? -1.058 -7.452 -30.696 1.00 92.69 370 THR A CA 1
ATOM 3007 C C . THR A 1 370 ? -1.892 -8.662 -30.281 1.00 92.69 370 THR A C 1
ATOM 3009 O O . THR A 1 370 ? -3.112 -8.674 -30.442 1.00 92.69 370 THR A O 1
ATOM 3012 N N . LYS A 1 371 ? -1.249 -9.677 -29.693 1.00 91.94 371 LYS A N 1
ATOM 3013 C CA . LYS A 1 371 ? -1.939 -10.867 -29.194 1.00 91.94 371 LYS A CA 1
ATOM 3014 C C . LYS A 1 371 ? -2.847 -10.564 -28.001 1.00 91.94 371 LYS A C 1
ATOM 3016 O O . LYS A 1 371 ? -3.933 -11.135 -27.924 1.00 91.94 371 LYS A O 1
ATOM 3021 N N . ALA A 1 372 ? -2.420 -9.675 -27.105 1.00 91.94 372 ALA A N 1
ATOM 3022 C CA . ALA A 1 372 ? -3.222 -9.239 -25.969 1.00 91.94 372 ALA A CA 1
ATOM 3023 C C . ALA A 1 372 ? -4.481 -8.493 -26.427 1.00 91.94 372 ALA A C 1
ATOM 3025 O O . ALA A 1 372 ? -5.581 -8.872 -26.033 1.00 91.94 372 ALA A O 1
ATOM 3026 N N . ILE A 1 373 ? -4.336 -7.535 -27.347 1.00 89.94 373 ILE A N 1
ATOM 3027 C CA . ILE A 1 373 ? -5.454 -6.776 -27.932 1.00 89.94 373 ILE A CA 1
ATOM 3028 C C . ILE A 1 373 ? -6.462 -7.720 -28.602 1.00 89.94 373 ILE A C 1
ATOM 3030 O O . ILE A 1 373 ? -7.655 -7.667 -28.312 1.00 89.94 373 ILE A O 1
ATOM 3034 N N . ALA A 1 374 ? -5.983 -8.660 -29.423 1.00 88.12 374 ALA A N 1
ATOM 3035 C CA . ALA A 1 374 ? -6.850 -9.621 -30.105 1.00 88.12 374 ALA A CA 1
ATOM 3036 C C . ALA A 1 374 ? -7.626 -10.544 -29.142 1.00 88.12 374 ALA A C 1
ATOM 3038 O O . ALA A 1 374 ? -8.660 -11.101 -29.515 1.00 88.12 374 ALA A O 1
ATOM 3039 N N . SER A 1 375 ? -7.144 -10.750 -27.911 1.00 84.69 375 SER A N 1
ATOM 3040 C CA . SER A 1 375 ? -7.863 -11.540 -26.902 1.00 84.69 375 SER A CA 1
ATOM 3041 C C . SER A 1 375 ? -9.059 -10.789 -26.308 1.00 84.69 375 SER A C 1
ATOM 3043 O O . SER A 1 375 ? -10.111 -11.396 -26.089 1.00 84.69 375 SER A O 1
ATOM 3045 N N . THR A 1 376 ? -8.928 -9.470 -26.138 1.00 75.94 376 THR A N 1
ATOM 3046 C CA . THR A 1 376 ? -9.969 -8.583 -25.605 1.00 75.94 376 THR A CA 1
ATOM 3047 C C . THR A 1 376 ? -11.172 -8.516 -26.546 1.00 75.94 376 THR A C 1
ATOM 3049 O O . THR A 1 376 ? -12.308 -8.706 -26.113 1.00 75.94 376 THR A O 1
ATOM 3052 N N . ASP A 1 377 ? -10.928 -8.383 -27.854 1.00 67.81 377 ASP A N 1
ATOM 3053 C CA . ASP A 1 377 ? -11.984 -8.310 -28.877 1.00 67.81 377 ASP A CA 1
ATOM 3054 C C . ASP A 1 377 ? -12.848 -9.584 -28.949 1.00 67.81 377 ASP A C 1
ATOM 3056 O O . ASP A 1 377 ? -14.030 -9.540 -29.293 1.00 67.81 377 ASP A O 1
ATOM 3060 N N . ASN A 1 378 ? -12.284 -10.736 -28.575 1.00 64.06 378 ASN A N 1
ATOM 3061 C CA . ASN A 1 378 ? -12.971 -12.028 -28.589 1.00 64.06 378 ASN A CA 1
ATOM 3062 C C . ASN A 1 378 ? -13.776 -12.316 -27.305 1.00 64.06 378 ASN A C 1
ATOM 3064 O O . ASN A 1 378 ? -14.176 -13.461 -27.082 1.00 64.06 378 ASN A O 1
ATOM 3068 N N . SER A 1 379 ? -14.017 -11.308 -26.451 1.00 58.97 379 SER A N 1
ATOM 3069 C CA . SER A 1 379 ? -14.730 -11.446 -25.163 1.00 58.97 379 SER A CA 1
ATOM 3070 C C . SER A 1 379 ? -14.089 -12.461 -24.199 1.00 58.97 379 SER A C 1
ATOM 3072 O O . SER A 1 379 ? -14.754 -12.998 -23.314 1.00 58.97 379 SER A O 1
ATOM 3074 N N . ASN A 1 380 ? -12.797 -12.746 -24.383 1.00 67.56 380 ASN A N 1
ATOM 3075 C CA . ASN A 1 380 ? -12.003 -13.656 -23.562 1.00 67.56 380 ASN A CA 1
ATOM 3076 C C . ASN A 1 380 ? -10.759 -12.905 -23.083 1.00 67.56 380 ASN A C 1
ATOM 3078 O O . ASN A 1 380 ? -9.639 -13.212 -23.496 1.00 67.56 380 ASN A O 1
ATOM 3082 N N . GLU A 1 381 ? -11.004 -11.873 -22.275 1.00 77.88 381 GLU A N 1
ATOM 3083 C CA . GLU A 1 381 ? -9.977 -11.008 -21.708 1.00 77.88 381 GLU A CA 1
ATOM 3084 C C . GLU A 1 381 ? -8.968 -11.849 -20.918 1.00 77.88 381 GLU A C 1
ATOM 3086 O O . GLU A 1 381 ? -9.322 -12.603 -20.007 1.00 77.88 381 GLU A O 1
ATOM 3091 N N . LYS A 1 382 ? -7.700 -11.767 -21.322 1.00 88.38 382 LYS A N 1
ATOM 3092 C CA . LYS A 1 382 ? -6.597 -12.517 -20.726 1.00 88.38 382 LYS A CA 1
ATOM 3093 C C . LYS A 1 382 ? -5.473 -11.569 -20.364 1.00 88.38 382 LYS A C 1
ATOM 3095 O O . LYS A 1 382 ? -5.117 -10.685 -21.137 1.00 88.38 382 LYS A O 1
ATOM 3100 N N . ASN A 1 383 ? -4.839 -11.837 -19.231 1.00 91.50 383 ASN A N 1
ATOM 3101 C CA . ASN A 1 383 ? -3.600 -11.169 -18.860 1.00 91.50 383 ASN A CA 1
ATOM 3102 C C . ASN A 1 383 ? -2.423 -11.769 -19.637 1.00 91.50 383 ASN A C 1
ATOM 3104 O O . ASN A 1 383 ? -2.370 -12.980 -19.860 1.00 91.50 383 ASN A O 1
ATOM 3108 N N . TYR A 1 384 ? -1.464 -10.927 -20.015 1.00 94.75 384 TYR A N 1
ATOM 3109 C CA . TYR A 1 384 ? -0.239 -11.311 -20.719 1.00 94.75 384 TYR A CA 1
ATOM 3110 C C . TYR A 1 384 ? 0.979 -10.800 -19.958 1.00 94.75 384 TYR A C 1
ATOM 3112 O O . TYR A 1 384 ? 0.937 -9.725 -19.359 1.00 94.75 384 TYR A O 1
ATOM 3120 N N . VAL A 1 385 ? 2.074 -11.560 -19.988 1.00 95.75 385 VAL A N 1
ATOM 3121 C CA . VAL A 1 385 ? 3.295 -11.232 -19.239 1.00 95.75 385 VAL A CA 1
ATOM 3122 C C . VAL A 1 385 ? 4.506 -11.253 -20.161 1.00 95.75 385 VAL A C 1
ATOM 3124 O O . VAL A 1 385 ? 4.779 -12.250 -20.825 1.00 95.75 385 VAL A O 1
ATOM 3127 N N . LEU A 1 386 ? 5.273 -10.163 -20.145 1.00 96.38 386 LEU A N 1
ATOM 3128 C CA . LEU A 1 386 ? 6.607 -10.092 -20.732 1.00 96.38 386 LEU A CA 1
ATOM 3129 C C . LEU A 1 386 ? 7.650 -10.141 -19.616 1.00 96.38 386 LEU A C 1
ATOM 3131 O O . LEU A 1 386 ? 7.687 -9.271 -18.749 1.00 96.38 386 LEU A O 1
ATOM 3135 N N . ILE A 1 387 ? 8.517 -11.144 -19.655 1.00 95.50 387 ILE A N 1
ATOM 3136 C CA . ILE A 1 387 ? 9.669 -11.265 -18.771 1.00 95.50 387 ILE A CA 1
ATOM 3137 C C . ILE A 1 387 ? 10.896 -10.787 -19.533 1.00 95.50 387 ILE A C 1
ATOM 3139 O O . ILE A 1 387 ? 11.238 -11.343 -20.575 1.00 95.50 387 ILE A O 1
ATOM 3143 N N . ILE A 1 388 ? 11.571 -9.783 -18.976 1.00 94.44 388 ILE A N 1
ATOM 3144 C CA . ILE A 1 388 ? 12.835 -9.261 -19.489 1.00 94.44 388 ILE A CA 1
ATOM 3145 C C . ILE A 1 388 ? 13.923 -9.602 -18.478 1.00 94.44 388 ILE A C 1
ATOM 3147 O O . ILE A 1 388 ? 14.039 -8.963 -17.431 1.00 94.44 388 ILE A O 1
ATOM 3151 N N . ASP A 1 389 ? 14.709 -10.624 -18.784 1.00 92.56 389 ASP A N 1
ATOM 3152 C CA . ASP A 1 389 ? 15.887 -10.952 -17.996 1.00 92.56 389 ASP A CA 1
ATOM 3153 C C . ASP A 1 389 ? 17.046 -10.010 -18.337 1.00 92.56 389 ASP A C 1
ATOM 3155 O O . ASP A 1 389 ? 17.159 -9.517 -19.462 1.00 92.56 389 ASP A O 1
ATOM 3159 N N . GLU A 1 390 ? 17.904 -9.752 -17.350 1.00 90.06 390 GLU A N 1
ATOM 3160 C CA . GLU A 1 390 ? 19.084 -8.888 -17.488 1.00 90.06 390 GLU A CA 1
ATOM 3161 C C . GLU A 1 390 ? 18.765 -7.501 -18.093 1.00 90.06 390 GLU A C 1
ATOM 3163 O O . GLU A 1 390 ? 19.555 -6.937 -18.851 1.00 90.06 390 GLU A O 1
ATOM 3168 N N . ILE A 1 391 ? 17.605 -6.922 -17.741 1.00 90.62 391 ILE A N 1
ATOM 3169 C CA . ILE A 1 391 ? 17.114 -5.631 -18.268 1.00 90.62 391 ILE A CA 1
ATOM 3170 C C . ILE A 1 391 ? 18.156 -4.502 -18.184 1.00 90.62 391 ILE A C 1
ATOM 3172 O O . ILE A 1 391 ? 18.240 -3.650 -19.065 1.00 90.62 391 ILE A O 1
ATOM 3176 N N . ASN A 1 392 ? 19.000 -4.524 -17.152 1.00 88.00 392 ASN A N 1
ATOM 3177 C CA . ASN A 1 392 ? 20.068 -3.555 -16.917 1.00 88.00 392 ASN A CA 1
ATOM 3178 C C . ASN A 1 392 ? 21.305 -3.737 -17.822 1.00 88.00 392 ASN A C 1
ATOM 3180 O O . ASN A 1 392 ? 22.219 -2.918 -17.749 1.00 88.00 392 ASN A O 1
ATOM 3184 N N . ARG A 1 393 ? 21.375 -4.792 -18.647 1.00 90.31 393 ARG A N 1
ATOM 3185 C CA . ARG A 1 393 ? 22.459 -5.018 -19.624 1.00 90.31 393 ARG A CA 1
ATOM 3186 C C . ARG A 1 393 ? 22.162 -4.447 -21.010 1.00 90.31 393 ARG A C 1
ATOM 3188 O O . ARG A 1 393 ? 23.075 -4.378 -21.835 1.00 90.31 393 ARG A O 1
ATOM 3195 N N . GLY A 1 394 ? 20.914 -4.063 -21.269 1.00 88.44 394 GLY A N 1
ATOM 3196 C CA . GLY A 1 394 ? 20.489 -3.398 -22.498 1.00 88.44 394 GLY A CA 1
ATOM 3197 C C . GLY A 1 394 ? 20.448 -1.877 -22.350 1.00 88.44 394 GLY A C 1
ATOM 3198 O O . GLY A 1 394 ? 20.279 -1.343 -21.254 1.00 88.44 394 GLY A O 1
ATOM 3199 N N . ASN A 1 395 ? 20.560 -1.155 -23.467 1.00 92.06 395 ASN A N 1
ATOM 3200 C CA . ASN A 1 395 ? 20.254 0.274 -23.486 1.00 92.06 395 ASN A CA 1
ATOM 3201 C C . ASN A 1 395 ? 18.731 0.448 -23.557 1.00 92.06 395 ASN A C 1
ATOM 3203 O O . ASN A 1 395 ? 18.160 0.450 -24.644 1.00 92.06 395 ASN A O 1
ATOM 3207 N N . ILE A 1 396 ? 18.086 0.570 -22.393 1.00 91.81 396 ILE A N 1
ATOM 3208 C CA . ILE A 1 396 ? 16.619 0.598 -22.262 1.00 91.81 396 ILE A CA 1
ATOM 3209 C C . ILE A 1 396 ? 15.999 1.672 -23.161 1.00 91.81 396 ILE A C 1
ATOM 3211 O O . ILE A 1 396 ? 15.073 1.371 -23.905 1.00 91.81 396 ILE A O 1
ATOM 3215 N N . SER A 1 397 ? 16.543 2.893 -23.162 1.00 90.44 397 SER A N 1
ATOM 3216 C CA . SER A 1 397 ? 16.038 3.989 -23.997 1.00 90.44 397 SER A CA 1
ATOM 3217 C C . SER A 1 397 ? 16.106 3.666 -25.489 1.00 90.44 397 SER A C 1
ATOM 3219 O O . SER A 1 397 ? 15.168 3.956 -26.220 1.00 90.44 397 SER A O 1
ATOM 3221 N N . LYS A 1 398 ? 17.191 3.028 -25.944 1.00 91.75 398 LYS A N 1
ATOM 3222 C CA . LYS A 1 398 ? 17.343 2.627 -27.349 1.00 91.75 398 LYS A CA 1
ATOM 3223 C C . LYS A 1 398 ? 16.449 1.441 -27.721 1.00 91.75 398 LYS A C 1
ATOM 3225 O O . LYS A 1 398 ? 15.994 1.370 -28.853 1.00 91.75 398 LYS A O 1
ATOM 3230 N N . ILE A 1 399 ? 16.235 0.506 -26.798 1.00 95.12 399 ILE A N 1
ATOM 3231 C CA . ILE A 1 399 ? 15.432 -0.700 -27.035 1.00 95.12 399 ILE A CA 1
ATOM 3232 C C . ILE A 1 399 ? 13.937 -0.368 -27.058 1.00 95.12 399 ILE A C 1
ATOM 3234 O O . ILE A 1 399 ? 13.228 -0.820 -27.948 1.00 95.12 399 ILE A O 1
ATOM 3238 N N . PHE A 1 400 ? 13.460 0.419 -26.091 1.00 92.81 400 PHE A N 1
ATOM 3239 C CA . PHE A 1 400 ? 12.047 0.791 -25.995 1.00 92.81 400 PHE A CA 1
ATOM 3240 C C . PHE A 1 400 ? 11.662 1.922 -26.954 1.00 92.81 400 PHE A C 1
ATOM 3242 O O . PHE A 1 400 ? 10.496 2.002 -27.331 1.00 92.81 400 PHE A O 1
ATOM 3249 N N . GLY A 1 401 ? 12.604 2.793 -27.336 1.00 90.81 401 GLY A N 1
ATOM 3250 C CA . GLY A 1 401 ? 12.330 3.933 -28.211 1.00 90.81 401 GLY A CA 1
ATOM 3251 C C . GLY A 1 401 ? 11.182 4.791 -27.677 1.00 90.81 401 GLY A C 1
ATOM 3252 O O . GLY A 1 401 ? 11.190 5.214 -26.519 1.00 90.81 401 GLY A O 1
ATOM 3253 N N . GLU A 1 402 ? 10.167 5.004 -28.510 1.00 87.19 402 GLU A N 1
ATOM 3254 C CA . GLU A 1 402 ? 8.971 5.788 -28.188 1.00 87.19 402 GLU A CA 1
ATOM 3255 C C . GLU A 1 402 ? 8.034 5.075 -27.198 1.00 87.19 402 GLU A C 1
ATOM 3257 O O . GLU A 1 402 ? 7.191 5.716 -26.573 1.00 87.19 402 GLU A O 1
ATOM 3262 N N . LEU A 1 403 ? 8.179 3.757 -27.017 1.00 89.38 403 LEU A N 1
ATOM 3263 C CA . LEU A 1 403 ? 7.282 2.946 -26.187 1.00 89.38 403 LEU A CA 1
ATOM 3264 C C . LEU A 1 403 ? 7.560 3.066 -24.688 1.00 89.38 403 LEU A C 1
ATOM 3266 O O . LEU A 1 403 ? 6.766 2.582 -23.881 1.00 89.38 403 LEU A O 1
ATOM 3270 N N . ILE A 1 404 ? 8.674 3.689 -24.290 1.00 87.25 404 ILE A N 1
ATOM 3271 C CA . ILE A 1 404 ? 9.074 3.779 -22.878 1.00 87.25 404 ILE A CA 1
ATOM 3272 C C . ILE A 1 404 ? 8.043 4.511 -22.012 1.00 87.25 404 ILE A C 1
ATOM 3274 O O . ILE A 1 404 ? 7.971 4.269 -20.814 1.00 87.25 404 ILE A O 1
ATOM 3278 N N . THR A 1 405 ? 7.232 5.386 -22.602 1.00 85.12 405 THR A N 1
ATOM 3279 C CA . THR A 1 405 ? 6.142 6.084 -21.908 1.00 85.12 405 THR A CA 1
ATOM 3280 C C . THR A 1 405 ? 4.830 5.301 -21.954 1.00 85.12 405 THR A C 1
ATOM 3282 O O . THR A 1 405 ? 3.999 5.453 -21.067 1.00 85.12 405 THR A O 1
ATOM 3285 N N . LEU A 1 406 ? 4.640 4.425 -22.946 1.00 89.75 406 LEU A N 1
ATOM 3286 C CA . LEU A 1 406 ? 3.402 3.658 -23.138 1.00 89.75 406 LEU A CA 1
ATOM 3287 C C . LEU A 1 406 ? 3.259 2.475 -22.176 1.00 89.75 406 LEU A C 1
ATOM 3289 O O . LEU A 1 406 ? 2.186 1.886 -22.065 1.00 89.75 406 LEU A O 1
ATOM 3293 N N . ILE A 1 407 ? 4.331 2.117 -21.468 1.00 88.94 407 ILE A N 1
ATOM 3294 C CA . ILE A 1 407 ? 4.270 1.096 -20.419 1.00 88.94 407 ILE A CA 1
ATOM 3295 C C . ILE A 1 407 ? 3.573 1.602 -19.148 1.00 88.94 407 ILE A C 1
ATOM 3297 O O . ILE A 1 407 ? 3.167 0.759 -18.343 1.00 88.94 407 ILE A O 1
ATOM 3301 N N . GLU A 1 408 ? 3.425 2.921 -18.967 1.00 87.06 408 GLU A N 1
ATOM 3302 C CA . GLU A 1 408 ? 2.730 3.550 -17.832 1.00 87.06 408 GLU A CA 1
ATOM 3303 C C . GLU A 1 408 ? 1.234 3.203 -17.822 1.00 87.06 408 GLU A C 1
ATOM 3305 O O . GLU A 1 408 ? 0.580 3.178 -18.863 1.00 87.06 408 GLU A O 1
ATOM 3310 N N . ASP A 1 409 ? 0.675 2.941 -16.638 1.00 85.69 409 ASP A N 1
ATOM 3311 C CA . ASP A 1 409 ? -0.679 2.389 -16.494 1.00 85.69 409 ASP A CA 1
ATOM 3312 C C . ASP A 1 409 ? -1.777 3.289 -17.075 1.00 85.69 409 ASP A C 1
ATOM 3314 O O . ASP A 1 409 ? -2.750 2.779 -17.627 1.00 85.69 409 ASP A O 1
ATOM 3318 N N . ASN A 1 410 ? -1.613 4.609 -16.974 1.00 85.69 410 ASN A N 1
ATOM 3319 C CA . ASN A 1 410 ? -2.558 5.610 -17.466 1.00 85.69 410 ASN A CA 1
ATOM 3320 C C . ASN A 1 410 ? -2.485 5.843 -18.982 1.00 85.69 410 ASN A C 1
ATOM 3322 O O . ASN A 1 410 ? -3.448 6.366 -19.533 1.00 85.69 410 ASN A O 1
ATOM 3326 N N . LYS A 1 411 ? -1.382 5.466 -19.643 1.00 87.81 411 LYS A N 1
ATOM 3327 C CA . LYS A 1 411 ? -1.149 5.698 -21.082 1.00 87.81 411 LYS A CA 1
ATOM 3328 C C . LYS A 1 411 ? -1.450 4.494 -21.967 1.00 87.81 411 LYS A C 1
ATOM 3330 O O . LYS A 1 411 ? -1.430 4.620 -23.192 1.00 87.81 411 LYS A O 1
ATOM 3335 N N . ARG A 1 412 ? -1.734 3.338 -21.362 1.00 89.75 412 ARG A N 1
ATOM 3336 C CA . ARG A 1 412 ? -2.219 2.138 -22.059 1.00 89.75 412 ARG A CA 1
ATOM 3337 C C . ARG A 1 412 ? -3.626 2.365 -22.627 1.00 89.75 412 ARG A C 1
ATOM 3339 O O . ARG A 1 412 ? -4.300 3.325 -22.261 1.00 89.75 412 ARG A O 1
ATOM 3346 N N . ILE A 1 413 ? -4.055 1.460 -23.508 1.00 86.00 413 ILE A N 1
ATOM 3347 C CA . ILE A 1 413 ? -5.432 1.413 -24.029 1.00 86.00 413 ILE A CA 1
ATOM 3348 C C . ILE A 1 413 ? -6.418 1.402 -22.849 1.00 86.00 413 ILE A C 1
ATOM 3350 O O . ILE A 1 413 ? -6.146 0.741 -21.844 1.00 86.00 413 ILE A O 1
ATOM 3354 N N . ASP A 1 414 ? -7.502 2.174 -22.962 1.00 83.69 414 ASP A N 1
ATOM 3355 C CA . ASP A 1 414 ? -8.524 2.401 -21.925 1.00 83.69 414 ASP A CA 1
ATOM 3356 C C . ASP A 1 414 ? -8.032 3.166 -20.675 1.00 83.69 414 ASP A C 1
ATOM 3358 O O . ASP A 1 414 ? -8.764 3.334 -19.696 1.00 83.69 414 ASP A O 1
ATOM 3362 N N . GLY A 1 415 ? -6.792 3.664 -20.695 1.00 82.06 415 GLY A N 1
ATOM 3363 C CA . GLY A 1 415 ? -6.232 4.530 -19.663 1.00 82.06 415 GLY A CA 1
ATOM 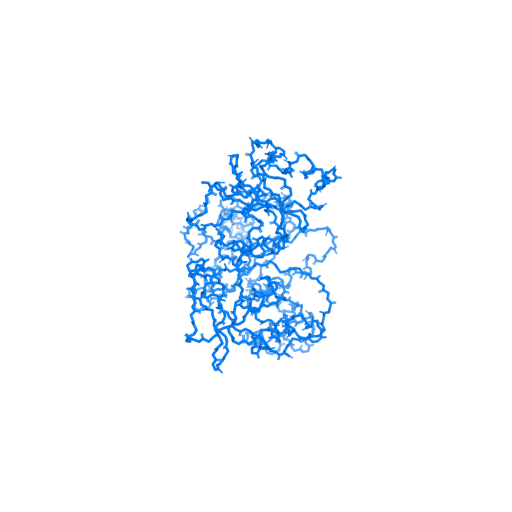3364 C C . GLY A 1 415 ? -6.719 5.981 -19.764 1.00 82.06 415 GLY A C 1
ATOM 3365 O O . GLY A 1 415 ? -7.089 6.470 -20.831 1.00 82.06 415 GLY A O 1
ATOM 3366 N N . VAL A 1 416 ? -6.679 6.708 -18.642 1.00 84.69 416 VAL A N 1
ATOM 3367 C CA . VAL A 1 416 ? -7.116 8.121 -18.564 1.00 84.69 416 VAL A CA 1
ATOM 3368 C C . VAL A 1 416 ? -6.318 9.069 -19.470 1.00 84.69 416 VAL A C 1
ATOM 3370 O O . VAL A 1 416 ? -6.822 10.122 -19.849 1.00 84.69 416 VAL A O 1
ATOM 3373 N N . GLU A 1 417 ? -5.094 8.688 -19.829 1.00 89.00 417 GLU A N 1
ATOM 3374 C CA . GLU A 1 417 ? -4.202 9.394 -20.750 1.00 89.00 417 GLU A CA 1
ATOM 3375 C C . GLU A 1 417 ? -3.804 8.481 -21.924 1.00 89.00 417 GLU A C 1
ATOM 3377 O O . GLU A 1 417 ? -2.650 8.514 -22.365 1.00 89.00 417 GLU A O 1
ATOM 3382 N N . GLU A 1 418 ? -4.727 7.631 -22.411 1.00 91.19 418 GLU A N 1
ATOM 3383 C CA . GLU A 1 418 ? -4.462 6.695 -23.517 1.00 91.19 418 GLU A CA 1
ATOM 3384 C C . GLU A 1 418 ? -3.672 7.384 -24.636 1.00 91.19 418 GLU A C 1
ATOM 3386 O O . GLU A 1 418 ? -4.098 8.383 -25.220 1.00 91.19 418 GLU A O 1
ATOM 3391 N N . THR A 1 419 ? -2.502 6.825 -24.942 1.00 89.94 419 THR A N 1
ATOM 3392 C CA . THR A 1 419 ? -1.592 7.368 -25.944 1.00 89.94 419 THR A CA 1
ATOM 3393 C C . THR A 1 419 ? -1.295 6.307 -26.996 1.00 89.94 419 THR A C 1
ATOM 3395 O O . THR A 1 419 ? -0.922 5.178 -26.683 1.00 89.94 419 THR A O 1
ATOM 3398 N N . ARG A 1 420 ? -1.423 6.679 -28.274 1.00 91.50 420 ARG A N 1
ATOM 3399 C CA . ARG A 1 420 ? -1.048 5.839 -29.418 1.00 91.50 420 ARG A CA 1
ATOM 3400 C C . ARG A 1 420 ? 0.081 6.506 -30.185 1.00 91.50 420 ARG A C 1
ATOM 3402 O O . ARG A 1 420 ? 0.041 7.712 -30.417 1.00 91.50 420 ARG A O 1
ATOM 3409 N N . VAL A 1 421 ? 1.063 5.715 -30.599 1.00 89.19 421 VAL A N 1
ATOM 3410 C CA . VAL A 1 421 ? 2.207 6.183 -31.390 1.00 89.19 421 VAL A CA 1
ATOM 3411 C C . VAL A 1 421 ? 2.215 5.499 -32.750 1.00 89.19 421 VAL A C 1
ATOM 3413 O O . VAL A 1 421 ? 1.780 4.356 -32.879 1.00 89.19 421 VAL A O 1
ATOM 3416 N N . SER A 1 422 ? 2.693 6.213 -33.767 1.00 90.81 422 SER A N 1
ATOM 3417 C CA . SER A 1 422 ? 3.050 5.606 -35.052 1.00 90.81 422 SER A CA 1
ATOM 3418 C C . SER A 1 422 ? 4.501 5.150 -34.969 1.00 90.81 422 SER A C 1
ATOM 3420 O O . SER A 1 422 ? 5.350 5.937 -34.552 1.00 90.81 422 SER A O 1
ATOM 3422 N N . LEU A 1 423 ? 4.752 3.889 -35.313 1.00 90.25 423 LEU A N 1
ATOM 3423 C CA . LEU A 1 423 ? 6.103 3.337 -35.378 1.00 90.25 423 LEU A CA 1
ATOM 3424 C C . LEU A 1 423 ? 6.827 3.863 -36.642 1.00 90.25 423 LEU A C 1
ATOM 3426 O O . LEU A 1 423 ? 6.137 4.246 -37.597 1.00 90.25 423 LEU A O 1
ATOM 3430 N N . PRO A 1 424 ? 8.165 3.994 -36.601 1.00 82.56 424 PRO A N 1
ATOM 3431 C CA . PRO A 1 424 ? 8.962 4.688 -37.616 1.00 82.56 424 PRO A CA 1
ATOM 3432 C C . PRO A 1 424 ? 9.102 3.970 -38.964 1.00 82.56 424 PRO A C 1
ATOM 3434 O O . PRO A 1 424 ? 9.035 2.723 -39.014 1.00 82.56 424 PRO A O 1
#